Protein AF-0000000076749912 (afdb_homodimer)

Nearest PDB structures (foldseek):
  5zmn-assembly1_A  TM=7.183E-01  e=3.491E-06  Streptomyces coelicolor A3(2)
  5zmm-assembly1_B  TM=7.047E-01  e=5.273E-05  Streptomyces coelicolor A3(2)
  5zmm-assembly1_F  TM=5.306E-01  e=7.201E-06  Streptomyces coelicolor A3(2)
  5zmm-assembly1_C  TM=4.782E-01  e=2.112E-04  Streptomyces coelicolor A3(2)
  5zmn-assembly1_A  TM=6.949E-01  e=3.747E-06  Streptomyces coelicolor A3(2)

Sequence (596 aa):
MTRREVHEVVGGGSRQNGMTRAGGSDNLLLFSSSTGSRYGYNFDGWKADGVYHYTGEGQQGDQVFKRGNLQLRDHAELGLRPRLFEEAGRSRVRYVGEFRIDEGHPWYAEEAPDRHGDLRKVIVFRLLPLDAD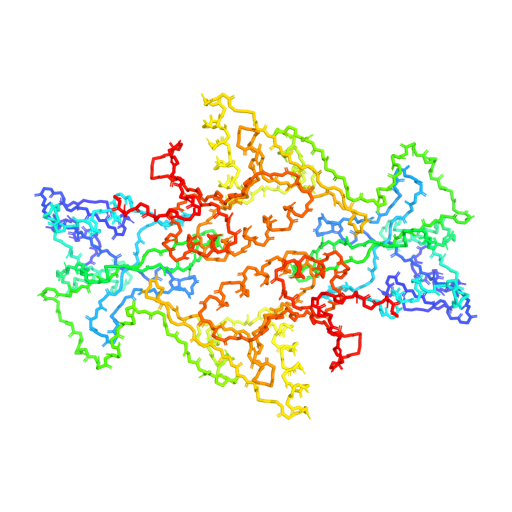APEPEPVEPEASKPTVKDVPMEEHRAETFQTEPNREPTLAERREADLVSRYVAFLEAAGWKVTRKQITLPDLGHALYTDLFDHGRSELVEAKSSASRNHVRLALGQILDYARHVDHKSRAVLLPSDPGTDLVELLHGSEIACIYESTTPGVFVRVDPGESTPANSMTRREVHEVVGGGSRQNGMTRAGGSDNLLLFSSSTGSRYGYNFDGWKADGVYHYTGEGQQGDQVFKRGNLQLRDHAELGLRPRLFEEAGRSRVRYVGEFRIDEGHPWYAEEAPDRHGDLRKVIVFRLLPLDADAPEPEPVEPEASKPTVKDVPMEEHRAETFQTEPNREPTLAERREADLVSRYVAFLEAAGWKVTRKQITLPDLGHALYTDLFDHGRSELVEAKSSASRNHVRLALGQILDYARHVDHKSRAVLLPSDPGTDLVELLHGSEIACIYESTTPGVFVRVDPGESTPANS

Radius of gyration: 27.8 Å; Cα contacts (8 Å, |Δi|>4): 1235; chains: 2; bounding box: 56×85×65 Å

InterPro domains:
  IPR058712 ScoMcrA-like, SRA domain [PF26348] (3-139)

Secondary structure (DSSP, 8-state):
--HHHHHHHHT---SS-SEEEPTTSSEEEEE--GGGGGGT----EE-TTSPEEEE-S-SSS---SSHHHHHHHTHHHHT-EEEEEEE-STT-EEEEEEEEE-TTS-EEEEEEE-TTS-EEEEEEEEEEESSS-PPPPP------SS-EEEEE-HHHHHHHHHHHSTTPPPPHHHHHHHHHHHHHHHHHHHTT--EEEEEEE-TTBSS-EE-SEEETTTTEEEEE-S--SHHHHHHHHHHHHHHHTTS--SEEEEEESS---HHHHHHHHTTT-EEEEE-SSTT-EEEE-TTSPPP---/--HHHHHHHHT---SS-SEEEPTTSSEEEEEE-GGGGGGT----EE-TTSPEEEE-S-SSS---SSHHHHHHHTHHHHT-EEEEEEEEETTEEEEEEEEEE-TTS-EEEEEEE-TTS-EEEEEEEEEEESSS-PPPPP------SS-EEEEE-HHHHHHHHHHHSTTPPPPHHHHHHHHHHHHHHHHHHHTT--EEEEEEE-TTBSS-EE-SEEETTTTEEEEE-S--SHHHHHHHHHHHHHHHTTS--SEEEEEESS---HHHHHHHHTTT-EEEEE-SSTT-EEEE-TTSPPP---

Structure (mmCIF, N/CA/C/O backbone):
data_AF-0000000076749912-model_v1
#
loop_
_entity.id
_entity.type
_entity.pdbx_description
1 polymer 'Restriction endonuclease'
#
loop_
_atom_site.group_PDB
_atom_site.id
_atom_site.type_symbol
_atom_site.label_atom_id
_atom_site.label_alt_id
_atom_site.label_comp_id
_atom_site.label_asym_id
_atom_site.label_entity_id
_atom_site.label_seq_id
_atom_site.pdbx_PDB_ins_code
_atom_site.Cartn_x
_atom_site.Cartn_y
_atom_site.Cartn_z
_atom_site.occupancy
_atom_site.B_iso_or_equiv
_atom_site.auth_seq_id
_atom_site.auth_comp_id
_atom_site.auth_asym_id
_atom_site.auth_atom_id
_atom_site.pdbx_PDB_model_num
ATOM 1 N N . MET A 1 1 ? -12.336 41.656 -6.461 1 82 1 MET A N 1
ATOM 2 C CA . MET A 1 1 ? -11.055 42.281 -6.75 1 82 1 MET A CA 1
ATOM 3 C C . MET A 1 1 ? -10.039 41.281 -7.254 1 82 1 MET A C 1
ATOM 5 O O . MET A 1 1 ? -10.195 40.062 -7.023 1 82 1 MET A O 1
ATOM 9 N N . THR A 1 2 ? -9.117 41.719 -8.016 1 79.94 2 THR A N 1
ATOM 10 C CA . THR A 1 2 ? -8 40.844 -8.344 1 79.94 2 THR A CA 1
ATOM 11 C C . THR A 1 2 ? -7.066 40.688 -7.148 1 79.94 2 THR A C 1
ATOM 13 O O . THR A 1 2 ? -7.086 41.5 -6.23 1 79.94 2 THR A O 1
ATOM 16 N N . ARG A 1 3 ? -6.367 39.594 -7.117 1 77.38 3 ARG A N 1
ATOM 17 C CA . ARG A 1 3 ? -5.391 39.406 -6.047 1 77.38 3 ARG A CA 1
ATOM 18 C C . ARG A 1 3 ? -4.418 40.562 -5.984 1 77.38 3 ARG A C 1
ATOM 20 O O . ARG A 1 3 ? -4.012 41 -4.898 1 77.38 3 ARG A O 1
ATOM 27 N N . ARG A 1 4 ? -4.059 41 -7.133 1 78.25 4 ARG A N 1
ATOM 28 C CA . ARG A 1 4 ? -3.18 42.188 -7.199 1 78.25 4 ARG A CA 1
ATOM 29 C C . ARG A 1 4 ? -3.789 43.375 -6.469 1 78.25 4 ARG A C 1
ATOM 31 O O . ARG A 1 4 ? -3.105 44.031 -5.703 1 78.25 4 ARG A O 1
ATOM 38 N N . GLU A 1 5 ? -5 43.625 -6.699 1 80.5 5 GLU A N 1
ATOM 39 C CA . GLU A 1 5 ? -5.711 44.719 -6.062 1 80.5 5 GLU A CA 1
ATOM 40 C C . GLU A 1 5 ? -5.766 44.531 -4.551 1 80.5 5 GLU A C 1
ATOM 42 O O . GLU A 1 5 ? -5.66 45.531 -3.801 1 80.5 5 GLU A O 1
ATOM 47 N N . VAL A 1 6 ? -5.93 43.281 -4.164 1 80.12 6 VAL A N 1
ATOM 48 C CA . VAL A 1 6 ? -5.973 43 -2.734 1 80.12 6 VAL A CA 1
ATOM 49 C C . VAL A 1 6 ? -4.648 43.406 -2.086 1 80.12 6 VAL A C 1
ATOM 51 O O . VAL A 1 6 ? -4.629 44.094 -1.075 1 80.12 6 VAL A O 1
ATOM 54 N N . HIS A 1 7 ? -3.555 43 -2.676 1 77.81 7 HIS A N 1
ATOM 55 C CA . HIS A 1 7 ? -2.229 43.25 -2.123 1 77.81 7 HIS A CA 1
ATOM 56 C C . HIS A 1 7 ? -1.911 44.75 -2.109 1 77.81 7 HIS A C 1
ATOM 58 O O . HIS A 1 7 ? -1.22 45.219 -1.211 1 77.81 7 HIS A O 1
ATOM 64 N N . GLU A 1 8 ? -2.457 45.375 -3.09 1 76.5 8 GLU A N 1
ATOM 65 C CA . GLU A 1 8 ? -2.275 46.812 -3.139 1 76.5 8 GLU A CA 1
ATOM 66 C C . GLU A 1 8 ? -2.996 47.5 -1.979 1 76.5 8 GLU A C 1
ATOM 68 O O . GLU A 1 8 ? -2.486 48.469 -1.411 1 76.5 8 GLU A O 1
ATOM 73 N N . VAL A 1 9 ? -4.094 46.938 -1.707 1 73.75 9 VAL A N 1
ATOM 74 C CA . VAL A 1 9 ? -4.918 47.531 -0.663 1 73.75 9 VAL A CA 1
ATOM 75 C C . VAL A 1 9 ? -4.324 47.219 0.708 1 73.75 9 VAL A C 1
ATOM 77 O O . VAL A 1 9 ? -4.312 48.062 1.598 1 73.75 9 VAL A O 1
ATOM 80 N N . VAL A 1 10 ? -3.744 46.031 0.851 1 71.81 10 VAL A N 1
ATOM 81 C CA . VAL A 1 10 ? -3.363 45.594 2.195 1 71.81 10 VAL A CA 1
ATOM 82 C C . VAL A 1 10 ? -1.862 45.812 2.395 1 71.81 10 VAL A C 1
ATOM 84 O O . VAL A 1 10 ? -1.349 45.656 3.504 1 71.81 10 VAL A O 1
ATOM 87 N N . GLY A 1 11 ? -1.115 46.281 1.507 1 62.94 11 GLY A N 1
ATOM 88 C CA . GLY A 1 11 ? 0.269 46.688 1.694 1 62.94 11 GLY A CA 1
ATOM 89 C C . GLY A 1 11 ? 1.266 45.625 1.249 1 62.94 11 GLY A C 1
ATOM 90 O O . GLY A 1 11 ? 2.342 45.5 1.834 1 62.94 11 GLY A O 1
ATOM 91 N N . GLY A 1 12 ? 0.897 44.688 0.314 1 62.06 12 GLY A N 1
ATOM 92 C CA . GLY A 1 12 ? 1.923 43.844 -0.273 1 62.06 12 GLY A CA 1
ATOM 93 C C . GLY A 1 12 ? 1.736 42.375 0.047 1 62.06 12 GLY A C 1
ATOM 94 O O . GLY A 1 12 ? 0.634 41.938 0.394 1 62.06 12 GLY A O 1
ATOM 95 N N . GLY A 1 13 ? 2.793 41.531 -0.363 1 61.44 13 GLY A N 1
ATOM 96 C CA . GLY A 1 13 ? 2.799 40.094 -0.137 1 61.44 13 GLY A CA 1
ATOM 97 C C . GLY A 1 13 ? 2.891 39.281 -1.419 1 61.44 13 GLY A C 1
ATOM 98 O O . GLY A 1 13 ? 2.74 39.844 -2.514 1 61.44 13 GLY A O 1
ATOM 99 N N . SER A 1 14 ? 3.324 38.031 -1.182 1 64.75 14 SER A N 1
ATOM 100 C CA . SER A 1 14 ? 3.443 37.125 -2.336 1 64.75 14 SER A CA 1
ATOM 101 C C . SER A 1 14 ? 2.084 36.875 -2.977 1 64.75 14 SER A C 1
ATOM 103 O O . SER A 1 14 ? 1.125 36.531 -2.289 1 64.75 14 SER A O 1
ATOM 105 N N . ARG A 1 15 ? 1.974 37.062 -4.305 1 63.56 15 ARG A N 1
ATOM 106 C CA . ARG A 1 15 ? 0.734 36.938 -5.062 1 63.56 15 ARG A CA 1
ATOM 107 C C . ARG A 1 15 ? 0.45 35.469 -5.398 1 63.56 15 ARG A C 1
ATOM 109 O O . ARG A 1 15 ? -0.675 35.125 -5.758 1 63.56 15 ARG A O 1
ATOM 116 N N . GLN A 1 16 ? 1.303 34.688 -5.059 1 65.94 16 GLN A N 1
ATOM 117 C CA . GLN A 1 16 ? 1.162 33.344 -5.57 1 65.94 16 GLN A CA 1
ATOM 118 C C . GLN A 1 16 ? 0.904 32.344 -4.441 1 65.94 16 GLN A C 1
ATOM 120 O O . GLN A 1 16 ? 0.401 31.234 -4.676 1 65.94 16 GLN A O 1
ATOM 125 N N . ASN A 1 17 ? 1.139 32.844 -3.279 1 78.06 17 ASN A N 1
ATOM 126 C CA . ASN A 1 17 ? 1 31.938 -2.156 1 78.06 17 ASN A CA 1
ATOM 127 C C . ASN A 1 17 ? -0.434 31.906 -1.634 1 78.06 17 ASN A C 1
ATOM 129 O O . ASN A 1 17 ? -1.149 32.906 -1.705 1 78.06 17 ASN A O 1
ATOM 133 N N . GLY A 1 18 ? -0.886 30.828 -1.153 1 83.62 18 GLY A N 1
ATOM 134 C CA . GLY A 1 18 ? -2.201 30.703 -0.547 1 83.62 18 GLY A CA 1
ATOM 135 C C . GLY A 1 18 ? -2.322 31.453 0.77 1 83.62 18 GLY A C 1
ATOM 136 O O . GLY A 1 18 ? -3.428 31.781 1.205 1 83.62 18 GLY A O 1
ATOM 137 N N . MET A 1 19 ? -1.156 31.656 1.409 1 90.25 19 MET A N 1
ATOM 138 C CA . MET A 1 19 ? -1.085 32.406 2.658 1 90.25 19 MET A CA 1
ATOM 139 C C . MET A 1 19 ? 0.023 33.469 2.598 1 90.25 19 MET A C 1
ATOM 141 O O . MET A 1 19 ? 1.155 33.156 2.223 1 90.25 19 MET A O 1
ATOM 145 N N . THR A 1 20 ? -0.28 34.719 2.908 1 88.5 20 THR A N 1
ATOM 146 C CA . THR A 1 20 ? 0.736 35.75 2.871 1 88.5 20 THR A CA 1
ATOM 147 C C . THR A 1 20 ? 0.45 36.812 3.92 1 88.5 20 THR A C 1
ATOM 149 O O . THR A 1 20 ? -0.709 37.156 4.184 1 88.5 20 THR A O 1
ATOM 152 N N . ARG A 1 21 ? 1.529 37.219 4.504 1 87.19 21 ARG A N 1
ATOM 153 C CA . ARG A 1 21 ? 1.408 38.375 5.414 1 87.19 21 ARG A CA 1
ATOM 154 C C . ARG A 1 21 ? 1.386 39.688 4.648 1 87.19 21 ARG A C 1
ATOM 156 O O . ARG A 1 21 ? 2.143 39.875 3.693 1 87.19 21 ARG A O 1
ATOM 163 N N . ALA A 1 22 ? 0.453 40.469 5.008 1 81.44 22 ALA A N 1
ATOM 164 C CA . ALA A 1 22 ? 0.445 41.812 4.438 1 81.44 22 ALA A CA 1
ATOM 165 C C . ALA A 1 22 ? 1.556 42.656 5.039 1 81.44 22 ALA A C 1
ATOM 167 O O . ALA A 1 22 ? 1.74 42.688 6.258 1 81.44 22 ALA A O 1
ATOM 168 N N . GLY A 1 23 ? 2.393 43.25 4.207 1 76.06 23 GLY A N 1
ATOM 169 C CA . GLY A 1 23 ? 3.52 44.031 4.648 1 76.06 23 GLY A CA 1
ATOM 170 C C . GLY A 1 23 ? 3.143 45.062 5.707 1 76.06 23 GLY A C 1
ATOM 171 O O . GLY A 1 23 ? 2.158 45.781 5.551 1 76.06 23 GLY A O 1
ATOM 172 N N . GLY A 1 24 ? 3.906 45.062 6.82 1 78.19 24 GLY A N 1
ATOM 173 C CA . GLY A 1 24 ? 3.783 46.094 7.836 1 78.19 24 GLY A CA 1
ATOM 174 C C . GLY A 1 24 ? 2.518 45.969 8.664 1 78.19 24 GLY A C 1
ATOM 175 O O . GLY A 1 24 ? 2.09 46.938 9.305 1 78.19 24 GLY A O 1
ATOM 176 N N . SER A 1 25 ? 1.794 44.844 8.484 1 84.25 25 SER A N 1
ATOM 177 C CA . SER A 1 25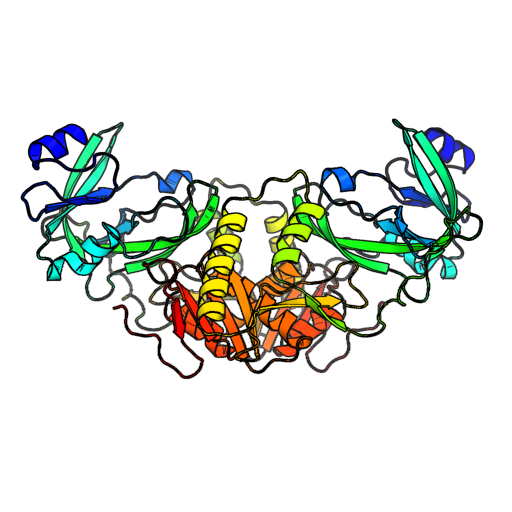 ? 0.55 44.688 9.227 1 84.25 25 SER A CA 1
ATOM 178 C C . SER A 1 25 ? 0.503 43.344 9.93 1 84.25 25 SER A C 1
ATOM 180 O O . SER A 1 25 ? 1.438 42.531 9.812 1 84.25 25 SER A O 1
ATOM 182 N N . ASP A 1 26 ? -0.521 43.188 10.742 1 92.56 26 ASP A N 1
ATOM 183 C CA . ASP A 1 26 ? -0.751 41.938 11.43 1 92.56 26 ASP A CA 1
ATOM 184 C C . ASP A 1 26 ? -1.746 41.062 10.664 1 92.56 26 ASP A C 1
ATOM 186 O O . ASP A 1 26 ? -2.229 40.062 11.188 1 92.56 26 ASP A O 1
ATOM 190 N N . ASN A 1 27 ? -2.01 41.469 9.422 1 92.44 27 ASN A N 1
ATOM 191 C CA . ASN A 1 27 ? -2.982 40.719 8.625 1 92.44 27 ASN A CA 1
ATOM 192 C C . ASN A 1 27 ? -2.34 39.531 7.906 1 92.44 27 ASN A C 1
ATOM 194 O O . ASN A 1 27 ? -1.344 39.719 7.199 1 92.44 27 ASN A O 1
ATOM 198 N N . LEU A 1 28 ? -2.844 38.344 8.188 1 94.81 28 LEU A N 1
ATOM 199 C CA . LEU A 1 28 ? -2.5 37.156 7.441 1 94.81 28 LEU A CA 1
ATOM 200 C C . LEU A 1 28 ? -3.564 36.844 6.398 1 94.81 28 LEU A C 1
ATOM 202 O O . LEU A 1 28 ? -4.68 36.438 6.742 1 94.81 28 LEU A O 1
ATOM 206 N N . LEU A 1 29 ? -3.234 37.031 5.121 1 93.31 29 LEU A N 1
ATOM 207 C CA . LEU A 1 29 ? -4.195 36.844 4.039 1 93.31 29 LEU A CA 1
ATOM 208 C C . LEU A 1 29 ? -4.246 35.375 3.613 1 93.31 29 LEU A C 1
ATOM 210 O O . LEU A 1 29 ? -3.205 34.781 3.352 1 93.31 29 LEU A O 1
ATOM 214 N N . LEU A 1 30 ? -5.41 34.781 3.689 1 94.62 30 LEU A N 1
ATOM 215 C CA . LEU A 1 30 ? -5.672 33.438 3.25 1 94.62 30 LEU A CA 1
ATOM 216 C C . LEU A 1 30 ? -6.477 33.406 1.955 1 94.62 30 LEU A C 1
ATOM 218 O O . LEU A 1 30 ? -7.535 34.031 1.873 1 94.62 30 LEU A O 1
ATOM 222 N N . PHE A 1 31 ? -5.973 32.75 0.949 1 91.19 31 PHE A N 1
ATOM 223 C CA . PHE A 1 31 ? -6.688 32.656 -0.316 1 91.19 31 PHE A CA 1
ATOM 224 C C . PHE A 1 31 ? -7.148 31.219 -0.567 1 91.19 31 PHE A C 1
ATOM 226 O O . PHE A 1 31 ? -6.324 30.312 -0.726 1 91.19 31 PHE A O 1
ATOM 233 N N . SER A 1 32 ? -8.453 31.031 -0.455 1 89.12 32 SER A N 1
ATOM 234 C CA . SER A 1 32 ? -9.016 29.719 -0.763 1 89.12 32 SER A CA 1
ATOM 235 C C . SER A 1 32 ? -9.148 29.516 -2.27 1 89.12 32 SER A C 1
ATOM 237 O O . SER A 1 32 ? -9.516 30.453 -2.996 1 89.12 32 SER A O 1
ATOM 239 N N . SER A 1 33 ? -8.656 28.438 -2.77 1 75.06 33 SER A N 1
ATOM 240 C CA . SER A 1 33 ? -8.75 28.125 -4.191 1 75.06 33 SER A CA 1
ATOM 241 C C . SER A 1 33 ? -9.367 26.75 -4.418 1 75.06 33 SER A C 1
ATOM 243 O O . SER A 1 33 ? -9.312 25.891 -3.537 1 75.06 33 SER A O 1
ATOM 245 N N . SER A 1 34 ? -10 26.625 -5.551 1 70.38 34 SER A N 1
ATOM 246 C CA . SER A 1 34 ? -10.609 25.359 -5.953 1 70.38 34 SER A CA 1
ATOM 247 C C . SER A 1 34 ? -9.586 24.453 -6.617 1 70.38 34 SER A C 1
ATOM 249 O O . SER A 1 34 ? -9.953 23.453 -7.258 1 70.38 34 SER A O 1
ATOM 251 N N . THR A 1 35 ? -8.391 24.75 -6.43 1 64.38 35 THR A N 1
ATOM 252 C CA . THR A 1 35 ? -7.355 24 -7.133 1 64.38 35 THR A CA 1
ATOM 253 C C . THR A 1 35 ? -7.426 22.516 -6.785 1 64.38 35 THR A C 1
ATOM 255 O O . THR A 1 35 ? -7.176 21.672 -7.637 1 64.38 35 THR A O 1
ATOM 258 N N . GLY A 1 36 ? -7.773 22.219 -5.574 1 66.25 36 GLY A N 1
ATOM 259 C CA . GLY A 1 36 ? -7.898 20.828 -5.176 1 66.25 36 GLY A CA 1
ATOM 260 C C . GLY A 1 36 ? -8.977 20.078 -5.945 1 66.25 36 GLY A C 1
ATOM 261 O O . GLY A 1 36 ? -8.891 18.859 -6.117 1 66.25 36 GLY A O 1
ATOM 262 N N . SER A 1 37 ? -9.859 20.859 -6.305 1 68 37 SER A N 1
ATOM 263 C CA . SER A 1 37 ? -10.969 20.266 -7.039 1 68 37 SER A CA 1
ATOM 264 C C . SER A 1 37 ? -10.484 19.625 -8.344 1 68 37 SER A C 1
ATOM 266 O O . SER A 1 37 ? -11.055 18.641 -8.812 1 68 37 SER A O 1
ATOM 268 N N . ARG A 1 38 ? -9.359 20.234 -8.75 1 59.28 38 ARG A N 1
ATOM 269 C CA . ARG A 1 38 ? -8.797 19.688 -9.984 1 59.28 38 ARG A CA 1
ATOM 270 C C . ARG A 1 38 ? -8.344 18.25 -9.797 1 59.28 38 ARG A C 1
ATOM 272 O O . ARG A 1 38 ? -8.297 17.484 -10.758 1 59.28 38 ARG A O 1
ATOM 279 N N . TYR A 1 39 ? -8.156 18.031 -8.641 1 60.81 39 TYR A N 1
ATOM 280 C CA . TYR A 1 39 ? -7.617 16.688 -8.375 1 60.81 39 TYR A CA 1
ATOM 281 C C . TYR A 1 39 ? -8.641 15.828 -7.652 1 60.81 39 TYR A C 1
ATOM 283 O O . TYR A 1 39 ? -8.297 14.797 -7.074 1 60.81 39 TYR A O 1
ATOM 291 N N . GLY A 1 40 ? -9.836 16.406 -7.637 1 61.62 40 GLY A N 1
ATOM 292 C CA . GLY A 1 40 ? -10.953 15.609 -7.133 1 61.62 40 GLY A CA 1
ATOM 293 C C . GLY A 1 40 ? -11.133 15.727 -5.629 1 61.62 40 GLY A C 1
ATOM 294 O O . GLY A 1 40 ? -11.812 14.906 -5.016 1 61.62 40 GLY A O 1
ATOM 295 N N . TYR A 1 41 ? -10.297 16.609 -5.152 1 68.88 41 TYR A N 1
ATOM 296 C CA . TYR A 1 41 ? -10.5 16.828 -3.725 1 68.88 41 TYR A CA 1
ATOM 297 C C . TYR A 1 41 ? -10.594 18.312 -3.414 1 68.88 41 TYR A C 1
ATOM 299 O O . TYR A 1 41 ? -9.984 19.141 -4.098 1 68.88 41 TYR A O 1
ATOM 307 N N . ASN A 1 42 ? -11.594 18.719 -2.666 1 77.81 42 ASN A N 1
ATOM 308 C CA . ASN A 1 42 ? -11.688 20.078 -2.156 1 77.81 42 ASN A CA 1
ATOM 309 C C . ASN A 1 42 ? -12.258 20.109 -0.743 1 77.81 42 ASN A C 1
ATOM 311 O O . ASN A 1 42 ? -13.445 19.828 -0.541 1 77.81 42 ASN A O 1
ATOM 315 N N . PHE A 1 43 ? -11.32 20.516 0.137 1 88.06 43 PHE A N 1
ATOM 316 C CA . PHE A 1 43 ? -11.742 20.547 1.531 1 88.06 43 PHE A CA 1
ATOM 317 C C . PHE A 1 43 ? -12.172 21.953 1.947 1 88.06 43 PHE A C 1
ATOM 319 O O . PHE A 1 43 ? -12.781 22.125 3.004 1 88.06 43 PHE A O 1
ATOM 326 N N . ASP A 1 44 ? -11.953 22.891 1.051 1 91.38 44 ASP A N 1
ATOM 327 C CA . ASP A 1 44 ? -12.227 24.281 1.391 1 91.38 44 ASP A CA 1
ATOM 328 C C . ASP A 1 44 ? -13.727 24.578 1.357 1 91.38 44 ASP A C 1
ATOM 330 O O . ASP A 1 44 ? -14.43 24.109 0.462 1 91.38 44 ASP A O 1
ATOM 334 N N . GLY A 1 45 ? -14.148 25.328 2.379 1 91.44 45 GLY A N 1
ATOM 335 C CA . GLY A 1 45 ? -15.523 25.797 2.338 1 91.44 45 GLY A CA 1
ATOM 336 C C . GLY A 1 45 ? -16.234 25.672 3.67 1 91.44 45 GLY A C 1
ATOM 337 O O . GLY A 1 45 ? -15.719 25.062 4.605 1 91.44 45 GLY A O 1
ATOM 338 N N . TRP A 1 46 ? -17.391 26.297 3.676 1 92.06 46 TRP A N 1
ATOM 339 C CA . TRP A 1 46 ? -18.234 26.25 4.863 1 92.06 46 TRP A CA 1
ATOM 340 C C . TRP A 1 46 ? -18.797 24.844 5.082 1 92.06 46 TRP A C 1
ATOM 342 O O . TRP A 1 46 ? -19.203 24.172 4.129 1 92.06 46 TRP A O 1
ATOM 352 N N . LYS A 1 47 ? -18.719 24.453 6.312 1 90.25 47 LYS A N 1
ATOM 353 C CA . LYS A 1 47 ? -19.328 23.172 6.672 1 90.25 47 LYS A CA 1
ATOM 354 C C . LYS A 1 47 ? -20.609 23.375 7.469 1 90.25 47 LYS A C 1
ATOM 356 O O . LYS A 1 47 ? -20.969 24.516 7.805 1 90.25 47 LYS A O 1
ATOM 361 N N . ALA A 1 48 ? -21.281 22.312 7.723 1 84.75 48 ALA A N 1
ATOM 362 C CA . ALA A 1 48 ? -22.609 22.359 8.32 1 84.75 48 ALA A CA 1
ATOM 363 C C . ALA A 1 48 ? -22.562 22.969 9.719 1 84.75 48 ALA A C 1
ATOM 365 O O . ALA A 1 48 ? -23.562 23.531 10.18 1 84.75 48 ALA A O 1
ATOM 366 N N . ASP A 1 49 ? -21.453 22.969 10.312 1 85.31 49 ASP A N 1
ATOM 367 C CA . ASP A 1 49 ? -21.344 23.469 11.68 1 85.31 49 ASP A CA 1
ATOM 368 C C . ASP A 1 49 ? -21 24.953 11.695 1 85.31 49 ASP A C 1
ATOM 370 O O . ASP A 1 49 ? -20.734 25.531 12.758 1 85.31 49 ASP A O 1
ATOM 374 N N . GLY A 1 50 ? -20.906 25.531 10.523 1 89.5 50 GLY A N 1
ATOM 375 C CA . GLY A 1 50 ? -20.625 26.953 10.438 1 89.5 50 GLY A CA 1
ATOM 376 C C . GLY A 1 50 ? -19.141 27.281 10.477 1 89.5 50 GLY A C 1
ATOM 377 O O . GLY A 1 50 ? -18.766 28.453 10.57 1 89.5 50 GLY A O 1
ATOM 378 N N . VAL A 1 51 ? -18.375 26.219 10.422 1 93.75 51 VAL A N 1
ATOM 379 C CA . VAL A 1 51 ? -16.922 26.391 10.43 1 93.75 51 VAL A CA 1
ATOM 380 C C . VAL A 1 51 ? -16.391 26.344 9 1 93.75 51 VAL A C 1
ATOM 382 O O . VAL A 1 51 ? -16.859 25.547 8.18 1 93.75 51 VAL A O 1
ATOM 385 N N . TYR A 1 52 ? -15.508 27.219 8.68 1 95.44 52 TYR A N 1
ATOM 386 C CA . TYR A 1 52 ? -14.867 27.188 7.367 1 95.44 52 TYR A CA 1
ATOM 387 C C . TYR A 1 52 ? -13.617 26.328 7.387 1 95.44 52 TYR A C 1
ATOM 389 O O . TYR A 1 52 ? -12.734 26.5 8.234 1 95.44 52 TYR A O 1
ATOM 397 N N . HIS A 1 53 ? -13.609 25.375 6.512 1 95.25 53 HIS A N 1
ATOM 398 C CA . HIS A 1 53 ? -12.422 24.547 6.359 1 95.25 53 HIS A CA 1
ATOM 399 C C . HIS A 1 53 ? -11.492 25.094 5.289 1 95.25 53 HIS A C 1
ATOM 401 O O . HIS A 1 53 ? -11.945 25.516 4.223 1 95.25 53 HIS A O 1
ATOM 407 N N . TYR A 1 54 ? -10.195 25.156 5.652 1 95.25 54 TYR A N 1
ATOM 408 C CA . TYR A 1 54 ? -9.195 25.766 4.789 1 95.25 54 TYR A CA 1
ATOM 409 C C . TYR A 1 54 ? -7.969 24.875 4.641 1 95.25 54 TYR A C 1
ATOM 411 O O . TYR A 1 54 ? -7.316 24.531 5.633 1 95.25 54 TYR A O 1
ATOM 419 N N . THR A 1 55 ? -7.648 24.5 3.379 1 93.44 55 THR A N 1
ATOM 420 C CA . THR A 1 55 ? -6.531 23.594 3.129 1 93.44 55 THR A CA 1
ATOM 421 C C . THR A 1 55 ? -5.203 24.344 3.232 1 93.44 55 THR A C 1
ATOM 423 O O . THR A 1 55 ? -5.043 25.422 2.662 1 93.44 55 THR A O 1
ATOM 426 N N . GLY A 1 56 ? -4.293 23.75 3.977 1 94.12 56 GLY A N 1
ATOM 427 C CA . GLY A 1 56 ? -2.975 24.328 4.156 1 94.12 56 GLY A CA 1
ATOM 428 C C . GLY A 1 56 ? -2.182 24.422 2.867 1 94.12 56 GLY A C 1
ATOM 429 O O . GLY A 1 56 ? -2.635 23.953 1.819 1 94.12 56 GLY A O 1
ATOM 430 N N . GLU A 1 57 ? -1 25.016 3.023 1 91.38 57 GLU A N 1
ATOM 431 C CA . GLU A 1 57 ? -0.152 25.25 1.859 1 91.38 57 GLU A CA 1
ATOM 432 C C . GLU A 1 57 ? 0.854 24.125 1.662 1 91.38 57 GLU A C 1
ATOM 434 O O . GLU A 1 57 ? 1.251 23.469 2.625 1 91.38 57 GLU A O 1
ATOM 439 N N . GLY A 1 58 ? 1.312 23.922 0.386 1 89.88 58 GLY A N 1
ATOM 440 C CA . GLY A 1 58 ? 2.289 22.922 -0.039 1 89.88 58 GLY A CA 1
ATOM 441 C C . GLY A 1 58 ? 1.819 22.094 -1.214 1 89.88 58 GLY A C 1
ATOM 442 O O . GLY A 1 58 ? 0.887 21.297 -1.083 1 89.88 58 GLY A O 1
ATOM 443 N N . GLN A 1 59 ? 2.49 22.297 -2.295 1 87 59 GLN A N 1
ATOM 444 C CA . GLN A 1 59 ? 2.006 21.703 -3.533 1 87 59 GLN A CA 1
ATOM 445 C C . GLN A 1 59 ? 2.656 20.344 -3.779 1 87 59 GLN A C 1
ATOM 447 O O . GLN A 1 59 ? 2.195 19.578 -4.625 1 87 59 GLN A O 1
ATOM 452 N N . GLN A 1 60 ? 3.73 20.141 -3.088 1 90.25 60 GLN A N 1
ATOM 453 C CA . GLN A 1 60 ? 4.453 18.891 -3.281 1 90.25 60 GLN A CA 1
ATOM 454 C C . GLN A 1 60 ? 4.77 18.234 -1.944 1 90.25 60 GLN A C 1
ATOM 456 O O . GLN A 1 60 ? 5.203 18.891 -1.002 1 90.25 60 GLN A O 1
ATOM 461 N N . GLY A 1 61 ? 4.574 16.906 -1.884 1 92.81 61 GLY A N 1
ATOM 462 C CA . GLY A 1 61 ? 4.871 16.203 -0.648 1 92.81 61 GLY A CA 1
ATOM 463 C C . GLY A 1 61 ? 3.891 16.516 0.468 1 92.81 61 GLY A C 1
ATOM 464 O O . GLY A 1 61 ? 2.863 17.156 0.237 1 92.81 61 GLY A O 1
ATOM 465 N N . ASP A 1 62 ? 4.23 16.031 1.647 1 96.38 62 ASP A N 1
ATOM 466 C CA . ASP A 1 62 ? 3.371 16.25 2.807 1 96.38 62 ASP A CA 1
ATOM 467 C C . ASP A 1 62 ? 3.32 17.734 3.18 1 96.38 62 ASP A C 1
ATOM 469 O O . ASP A 1 62 ? 4.344 18.422 3.164 1 96.38 62 ASP A O 1
ATOM 473 N N . GLN A 1 63 ? 2.086 18.188 3.453 1 94.75 63 GLN A N 1
ATOM 474 C CA . GLN A 1 63 ? 1.998 19.5 4.094 1 94.75 63 GLN A CA 1
ATOM 475 C C . GLN A 1 63 ? 2.475 19.438 5.543 1 94.75 63 GLN A C 1
ATOM 477 O O . GLN A 1 63 ? 2.158 18.484 6.266 1 94.75 63 GLN A O 1
ATOM 482 N N . VAL A 1 64 ? 3.324 20.391 5.895 1 95.56 64 VAL A N 1
ATOM 483 C CA . VAL A 1 64 ? 3.869 20.453 7.246 1 95.56 64 VAL A CA 1
ATOM 484 C C . VAL A 1 64 ? 3.658 21.859 7.816 1 95.56 64 VAL A C 1
ATOM 486 O O . VAL A 1 64 ? 3.281 22.781 7.09 1 95.56 64 VAL A O 1
ATOM 489 N N . PHE A 1 65 ? 3.832 21.969 9.133 1 95.44 65 PHE A N 1
ATOM 490 C CA . PHE A 1 65 ? 3.689 23.266 9.789 1 95.44 65 PHE A CA 1
ATOM 491 C C . PHE A 1 65 ? 4.965 24.078 9.648 1 95.44 65 PHE A C 1
ATOM 493 O O . PHE A 1 65 ? 5.734 24.219 10.602 1 95.44 65 PHE A O 1
ATOM 500 N N . LYS A 1 66 ? 5.102 24.641 8.492 1 93.62 66 LYS A N 1
ATOM 501 C CA . LYS A 1 66 ? 6.156 25.609 8.203 1 93.62 66 LYS A CA 1
ATOM 502 C C . LYS A 1 66 ? 5.598 26.844 7.488 1 93.62 66 LYS A C 1
ATOM 504 O O . LYS A 1 66 ? 4.5 26.797 6.93 1 93.62 66 LYS A O 1
ATOM 509 N N . ARG A 1 67 ? 6.227 27.984 7.66 1 92.75 67 ARG A N 1
ATOM 510 C CA . ARG A 1 67 ? 5.867 29.234 6.984 1 92.75 67 ARG A CA 1
ATOM 511 C C . ARG A 1 67 ? 4.398 29.562 7.199 1 92.75 67 ARG A C 1
ATOM 513 O O . ARG A 1 67 ? 3.936 29.656 8.336 1 92.75 67 ARG A O 1
ATOM 520 N N . GLY A 1 68 ? 3.633 29.625 6.121 1 94 68 GLY A N 1
ATOM 521 C CA . GLY A 1 68 ? 2.234 30.016 6.227 1 94 68 GLY A CA 1
ATOM 522 C C . GLY A 1 68 ? 1.426 29.109 7.125 1 94 68 GLY A C 1
ATOM 523 O O . GLY A 1 68 ? 0.621 29.578 7.93 1 94 68 GLY A O 1
ATOM 524 N N . ASN A 1 69 ? 1.638 27.797 6.992 1 96 69 ASN A N 1
ATOM 525 C CA . ASN A 1 69 ? 0.922 26.844 7.832 1 96 69 ASN A CA 1
ATOM 526 C C . ASN A 1 69 ? 1.212 27.062 9.312 1 96 69 ASN A C 1
ATOM 528 O O . ASN A 1 69 ? 0.306 27 10.148 1 96 69 ASN A O 1
ATOM 532 N N . LEU A 1 70 ? 2.473 27.328 9.57 1 95.94 70 LEU A N 1
ATOM 533 C CA . LEU A 1 70 ? 2.865 27.57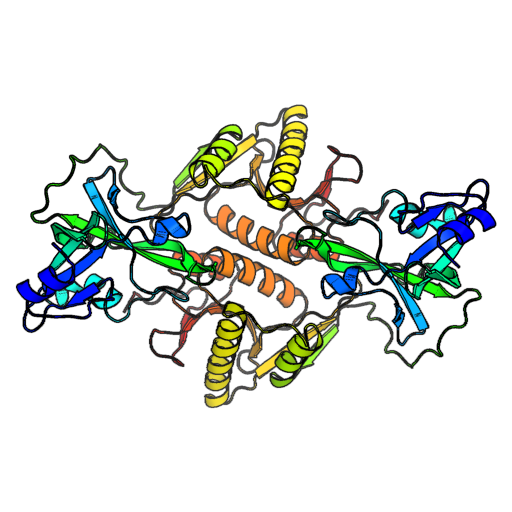8 10.953 1 95.94 70 LEU A CA 1
ATOM 534 C C . LEU A 1 70 ? 2.271 28.875 11.461 1 95.94 70 LEU A C 1
ATOM 536 O O . LEU A 1 70 ? 1.776 28.938 12.586 1 95.94 70 LEU A O 1
ATOM 540 N N . GLN A 1 71 ? 2.318 29.922 10.672 1 95.81 71 GLN A N 1
ATOM 541 C CA . GLN A 1 71 ? 1.786 31.219 11.047 1 95.81 71 GLN A CA 1
ATOM 542 C C . GLN A 1 71 ? 0.287 31.141 11.328 1 95.81 71 GLN A C 1
ATOM 544 O O . GLN A 1 71 ? -0.203 31.75 12.281 1 95.81 71 GLN A O 1
ATOM 549 N N . LEU A 1 72 ? -0.392 30.406 10.484 1 97.12 72 LEU A N 1
ATOM 550 C CA . LEU A 1 72 ? -1.829 30.266 10.688 1 97.12 72 LEU A CA 1
ATOM 551 C C . LEU A 1 72 ? -2.123 29.469 11.961 1 97.12 72 LEU A C 1
ATOM 553 O O . LEU A 1 72 ? -2.955 29.891 12.773 1 97.12 72 LEU A O 1
ATOM 557 N N . ARG A 1 73 ? -1.441 28.391 12.102 1 96.56 73 ARG A N 1
ATOM 558 C CA . ARG A 1 73 ? -1.622 27.578 13.297 1 96.56 73 ARG A CA 1
ATOM 559 C C . ARG A 1 73 ? -1.406 28.391 14.562 1 96.56 73 ARG A C 1
ATOM 561 O O . ARG A 1 73 ? -2.182 28.297 15.516 1 96.56 73 ARG A O 1
ATOM 568 N N . ASP A 1 74 ? -0.395 29.25 14.578 1 96.75 74 ASP A N 1
ATOM 569 C CA . ASP A 1 74 ? 0.01 29.969 15.773 1 96.75 74 ASP A CA 1
ATOM 570 C C . ASP A 1 74 ? -0.409 31.438 15.695 1 96.75 74 ASP A C 1
ATOM 572 O O . ASP A 1 74 ? 0.187 32.281 16.359 1 96.75 74 ASP A O 1
ATOM 576 N N . HIS A 1 75 ? -1.373 31.734 14.922 1 97.25 75 HIS A N 1
ATOM 577 C CA . HIS A 1 75 ? -1.697 33.125 14.617 1 97.25 75 HIS A CA 1
ATOM 578 C C . HIS A 1 75 ? -2.041 33.906 15.883 1 97.25 75 HIS A C 1
ATOM 580 O O . HIS A 1 75 ? -1.672 35.062 16.016 1 97.25 75 HIS A O 1
ATOM 586 N N . ALA A 1 76 ? -2.738 33.312 16.797 1 96.25 76 ALA A N 1
ATOM 587 C CA . ALA A 1 76 ? -3.143 34 18.031 1 96.25 76 ALA A CA 1
ATOM 588 C C . ALA A 1 76 ? -1.928 34.406 18.859 1 96.25 76 ALA A C 1
ATOM 590 O O . ALA A 1 76 ? -1.839 35.562 19.312 1 96.25 76 ALA A O 1
ATOM 591 N N . GLU A 1 77 ? -1.055 33.469 19.047 1 96.25 77 GLU A N 1
ATOM 592 C CA . GLU A 1 77 ? 0.16 33.75 19.812 1 96.25 77 GLU A CA 1
ATOM 593 C C . GLU A 1 77 ? 1.035 34.781 19.109 1 96.25 77 GLU A C 1
ATOM 595 O O . GLU A 1 77 ? 1.716 35.594 19.766 1 96.25 77 GLU A O 1
ATOM 600 N N . LEU A 1 78 ? 0.994 34.812 17.766 1 95.75 78 LEU A N 1
ATOM 601 C CA . LEU A 1 78 ? 1.833 35.719 16.969 1 95.75 78 LEU A CA 1
ATOM 602 C C . LEU A 1 78 ? 1.156 37.062 16.766 1 95.75 78 LEU A C 1
ATOM 604 O O . LEU A 1 78 ? 1.746 37.969 16.172 1 95.75 78 LEU A O 1
ATOM 608 N N . GLY A 1 79 ? -0.062 37.094 17.234 1 95.69 79 GLY A N 1
ATOM 609 C CA . GLY A 1 79 ? -0.802 38.344 17.078 1 95.69 79 GLY A CA 1
ATOM 610 C C . GLY A 1 79 ? -1.25 38.594 15.648 1 95.69 79 GLY A C 1
ATOM 611 O O . GLY A 1 79 ? -1.396 39.719 15.234 1 95.69 79 GLY A O 1
ATOM 612 N N . LEU A 1 80 ? -1.356 37.562 14.859 1 96.19 80 LEU A N 1
ATOM 613 C CA . LEU A 1 80 ? -1.761 37.688 13.461 1 96.19 80 LEU A CA 1
ATOM 614 C C . LEU A 1 80 ? -3.273 37.594 13.32 1 96.19 80 LEU A C 1
ATOM 616 O O . LEU A 1 80 ? -3.922 36.875 14.109 1 96.19 80 LEU A O 1
ATOM 620 N N . ARG A 1 81 ? -3.822 38.281 12.32 1 96.25 81 ARG A N 1
ATOM 621 C CA . ARG A 1 81 ? -5.254 38.312 12.039 1 96.25 81 ARG A CA 1
ATOM 622 C C . ARG A 1 81 ? -5.559 37.656 10.695 1 96.25 81 ARG A C 1
ATOM 624 O O . ARG A 1 81 ? -5.398 38.281 9.648 1 96.25 81 ARG A O 1
ATOM 631 N N . PRO A 1 82 ? -6.023 36.375 10.734 1 96.94 82 PRO A N 1
ATOM 632 C CA . PRO A 1 82 ? -6.34 35.719 9.477 1 96.94 82 PRO A CA 1
ATOM 633 C C . PRO A 1 82 ? -7.527 36.344 8.75 1 96.94 82 PRO A C 1
ATOM 635 O O . PRO A 1 82 ? -8.594 36.5 9.344 1 96.94 82 PRO A O 1
ATOM 638 N N . ARG A 1 83 ? -7.301 36.719 7.52 1 95.31 83 ARG A N 1
ATOM 639 C CA . ARG A 1 83 ? -8.328 37.281 6.645 1 95.31 83 ARG A CA 1
ATOM 640 C C . ARG A 1 83 ? -8.508 36.406 5.398 1 95.31 83 ARG A C 1
ATOM 642 O O . ARG A 1 83 ? -7.59 36.281 4.582 1 95.31 83 ARG A O 1
ATOM 649 N N . LEU A 1 84 ? -9.742 35.875 5.234 1 95.25 84 LEU A N 1
ATOM 650 C CA . LEU A 1 84 ? -10 34.844 4.215 1 95.25 84 LEU A CA 1
ATOM 651 C C . LEU A 1 84 ? -10.609 35.5 2.965 1 95.25 84 LEU A C 1
ATOM 653 O O . LEU A 1 84 ? -11.508 36.312 3.061 1 95.25 84 LEU A O 1
ATOM 657 N N . PHE A 1 85 ? -10.008 35.125 1.828 1 92.19 85 PHE A N 1
ATOM 658 C CA . PHE A 1 85 ? -10.516 35.5 0.509 1 92.19 85 PHE A CA 1
ATOM 659 C C . PHE A 1 85 ? -10.883 34.25 -0.286 1 92.19 85 PHE A C 1
ATOM 661 O O . PHE A 1 85 ? -10.172 33.25 -0.241 1 92.19 85 PHE A O 1
ATOM 668 N N . GLU A 1 86 ? -12.016 34.219 -0.926 1 90.38 86 GLU A N 1
ATOM 669 C CA . GLU A 1 86 ? -12.445 33.125 -1.769 1 90.38 86 GLU A CA 1
ATOM 670 C C . GLU A 1 86 ? -12.422 33.5 -3.244 1 90.38 86 GLU A C 1
ATOM 672 O O . GLU A 1 86 ? -12.531 34.688 -3.586 1 90.38 86 GLU A O 1
ATOM 677 N N . GLU A 1 87 ? -12.297 32.469 -4.027 1 84.25 87 GLU A N 1
ATOM 678 C CA . GLU A 1 87 ? -12.352 32.688 -5.473 1 84.25 87 GLU A CA 1
ATOM 679 C C . GLU A 1 87 ? -13.742 33.156 -5.91 1 84.25 87 GLU A C 1
ATOM 681 O O . GLU A 1 87 ? -14.75 32.562 -5.504 1 84.25 87 GLU A O 1
ATOM 686 N N . ALA A 1 88 ? -13.898 34.25 -6.609 1 82.75 88 ALA A N 1
ATOM 687 C CA . ALA A 1 88 ? -15.164 34.844 -7.074 1 82.75 88 ALA A CA 1
ATOM 688 C C . ALA A 1 88 ? -15.188 34.938 -8.594 1 82.75 88 ALA A C 1
ATOM 690 O O . ALA A 1 88 ? -15.859 35.812 -9.148 1 82.75 88 ALA A O 1
ATOM 691 N N . GLY A 1 89 ? -14.562 34.156 -9.281 1 76.38 89 GLY A N 1
ATOM 692 C CA . GLY A 1 89 ? -14.461 34.188 -10.734 1 76.38 89 GLY A CA 1
ATOM 693 C C . GLY A 1 89 ? -13.031 34.125 -11.242 1 76.38 89 GLY A C 1
ATOM 694 O O . GLY A 1 89 ? -12.109 33.875 -10.469 1 76.38 89 GLY A O 1
ATOM 695 N N . ARG A 1 90 ? -12.945 34.281 -12.547 1 74.06 90 ARG A N 1
ATOM 696 C CA . ARG A 1 90 ? -11.625 34.219 -13.156 1 74.06 90 ARG A CA 1
ATOM 697 C C . ARG A 1 90 ? -10.711 35.312 -12.633 1 74.06 90 ARG A C 1
ATOM 699 O O . ARG A 1 90 ? -10.984 36.5 -12.852 1 74.06 90 ARG A O 1
ATOM 706 N N . SER A 1 91 ? -9.766 34.969 -11.867 1 75.12 91 SER A N 1
ATOM 707 C CA . SER A 1 91 ? -8.695 35.812 -11.344 1 75.12 91 SER A CA 1
ATOM 708 C C . SER A 1 91 ? -9.234 36.844 -10.352 1 75.12 91 SER A C 1
ATOM 710 O O . SER A 1 91 ? -8.695 37.938 -10.234 1 75.12 91 SER A O 1
ATOM 712 N N . ARG A 1 92 ? -10.375 36.562 -9.828 1 86.81 92 ARG A N 1
ATOM 713 C CA . ARG A 1 92 ? -10.945 37.5 -8.852 1 86.81 92 ARG A CA 1
ATOM 714 C C . ARG A 1 92 ? -11.188 36.781 -7.52 1 86.81 92 ARG A C 1
ATOM 716 O O . ARG A 1 92 ? -11.414 35.562 -7.48 1 86.81 92 ARG A O 1
ATOM 723 N N . VAL A 1 93 ? -11.07 37.625 -6.477 1 89.94 93 VAL A N 1
ATOM 724 C CA . VAL A 1 93 ? -11.281 37.062 -5.141 1 89.94 93 VAL A CA 1
ATOM 725 C C . VAL A 1 93 ? -12.281 37.938 -4.383 1 89.94 93 VAL A C 1
ATOM 727 O O . VAL A 1 93 ? -12.469 39.094 -4.711 1 89.94 93 VAL A O 1
ATOM 730 N N . ARG A 1 94 ? -12.969 37.375 -3.535 1 90.94 94 ARG A N 1
ATOM 731 C CA . ARG A 1 94 ? -13.922 38.031 -2.658 1 90.94 94 ARG A CA 1
ATOM 732 C C . ARG A 1 94 ? -13.508 37.906 -1.195 1 90.94 94 ARG A C 1
ATOM 734 O O . ARG A 1 94 ? -13.164 36.812 -0.743 1 90.94 94 ARG A O 1
ATOM 741 N N . TYR A 1 95 ? -13.516 39.062 -0.551 1 92.56 95 TYR A N 1
ATOM 742 C CA . TYR A 1 95 ? -13.242 39.062 0.881 1 92.56 95 TYR A CA 1
ATOM 743 C C . TYR A 1 95 ? -14.383 38.406 1.65 1 92.56 95 TYR A C 1
ATOM 745 O O . TYR A 1 95 ? -15.547 38.781 1.486 1 92.56 95 TYR A O 1
ATOM 753 N N . VAL A 1 96 ? -14.07 37.406 2.498 1 93.44 96 VAL A N 1
ATOM 754 C CA . VAL A 1 96 ? -15.078 36.688 3.26 1 93.44 96 VAL A CA 1
ATOM 755 C C . VAL A 1 96 ? -15.172 37.25 4.672 1 93.44 96 VAL A C 1
ATOM 757 O O . VAL A 1 96 ? -16.266 37.438 5.203 1 93.44 96 VAL A O 1
ATOM 760 N N . GLY A 1 97 ? -13.938 37.5 5.285 1 95.12 97 GLY A N 1
ATOM 761 C CA . GLY A 1 97 ? -13.906 38.062 6.629 1 95.12 97 GLY A CA 1
ATOM 762 C C . GLY A 1 97 ? -12.68 37.625 7.414 1 95.12 97 GLY A C 1
ATOM 763 O O . GLY A 1 97 ? -11.758 37.031 6.859 1 95.12 97 GLY A O 1
ATOM 764 N N . GLU A 1 98 ? -12.727 38.156 8.68 1 96.25 98 GLU A N 1
ATOM 765 C CA . GLU A 1 98 ? -11.695 37.75 9.617 1 96.25 98 GLU A CA 1
ATOM 766 C C . GLU A 1 98 ? -12.094 36.438 10.328 1 96.25 98 GLU A C 1
ATOM 768 O O . GLU A 1 98 ? -13.266 36.25 10.672 1 96.25 98 GLU A O 1
ATOM 773 N N . PHE A 1 99 ? -11.062 35.625 10.469 1 97.62 99 PHE A N 1
ATOM 774 C CA . PHE A 1 99 ? -11.297 34.312 11.094 1 97.62 99 PHE A CA 1
ATOM 775 C C . PHE A 1 99 ? -10.273 34.062 12.195 1 97.62 99 PHE A C 1
ATOM 777 O O . PHE A 1 99 ? -9.289 34.781 12.32 1 97.62 99 PHE A O 1
ATOM 784 N N . ARG A 1 100 ? -10.578 33.094 13.016 1 97.44 100 ARG A N 1
ATOM 785 C CA . ARG A 1 100 ? -9.625 32.531 13.961 1 97.44 100 ARG A CA 1
ATOM 786 C C . ARG A 1 100 ? -9.648 31 13.898 1 97.44 100 ARG A C 1
ATOM 788 O O . ARG A 1 100 ? -10.633 30.406 13.469 1 97.44 100 ARG A O 1
ATOM 795 N N . ILE A 1 101 ? -8.57 30.375 14.25 1 97.38 101 ILE A N 1
ATOM 796 C CA . ILE A 1 101 ? -8.5 28.922 14.32 1 97.38 101 ILE A CA 1
ATOM 797 C C . ILE A 1 101 ? -9.445 28.406 15.406 1 97.38 101 ILE A C 1
ATOM 799 O O . ILE A 1 101 ? -9.562 29.016 16.469 1 97.38 101 ILE A O 1
ATOM 803 N N . ASP A 1 102 ? -10.109 27.328 15.117 1 94.75 102 ASP A N 1
ATOM 804 C CA . ASP A 1 102 ? -10.891 26.609 16.125 1 94.75 102 ASP A CA 1
ATOM 805 C C . ASP A 1 102 ? -9.977 25.953 17.156 1 94.75 102 ASP A C 1
ATOM 807 O O . ASP A 1 102 ? -9.492 24.844 16.938 1 94.75 102 ASP A O 1
ATOM 811 N N . GLU A 1 103 ? -9.891 26.516 18.297 1 91.62 103 GLU A N 1
ATOM 812 C CA . GLU A 1 103 ? -8.922 26.062 19.281 1 91.62 103 GLU A CA 1
ATOM 813 C C . GLU A 1 103 ? -9.242 24.641 19.75 1 91.62 103 GLU A C 1
ATOM 815 O O . GLU A 1 103 ? -8.344 23.875 20.094 1 91.62 103 GLU A O 1
ATOM 820 N N . GLY A 1 104 ? -10.406 24.328 19.781 1 87.88 104 GLY A N 1
ATOM 821 C CA . GLY A 1 104 ? -10.789 23 20.203 1 87.88 104 GLY A CA 1
ATOM 822 C C . GLY A 1 104 ? -10.398 21.922 19.203 1 87.88 104 GLY A C 1
ATOM 823 O O . GLY A 1 104 ? -10.062 20.797 19.594 1 87.88 104 GLY A O 1
ATOM 824 N N . HIS A 1 105 ? -10.484 22.234 17.984 1 90.69 105 HIS A N 1
ATOM 825 C CA . HIS A 1 105 ? -10.141 21.359 16.875 1 90.69 105 HIS A CA 1
ATOM 826 C C . HIS A 1 105 ? -9.492 22.125 15.727 1 90.69 105 HIS A C 1
ATOM 828 O O . HIS A 1 105 ? -10.109 22.344 14.688 1 90.69 105 HIS A O 1
ATOM 834 N N . PRO A 1 106 ? -8.32 22.516 15.938 1 94.31 106 PRO A N 1
ATOM 835 C CA . PRO A 1 106 ? -7.684 23.516 15.086 1 94.31 106 PRO A CA 1
ATOM 836 C C . PRO A 1 106 ? -7.508 23.047 13.641 1 94.31 106 PRO A C 1
ATOM 838 O O . PRO A 1 106 ? -7.582 23.859 12.711 1 94.31 106 PRO A O 1
ATOM 841 N N . TRP A 1 107 ? -7.219 21.797 13.492 1 94.31 107 TRP A N 1
ATOM 842 C CA . TRP A 1 107 ? -6.965 21.234 12.172 1 94.31 107 TRP A CA 1
ATOM 843 C C . TRP A 1 107 ? -7.133 19.719 12.188 1 94.31 107 TRP A C 1
ATOM 845 O O . TRP A 1 107 ? -7.266 19.109 13.25 1 94.31 107 TRP A O 1
ATOM 855 N N . TYR A 1 108 ? -7.246 19.172 11.047 1 92.38 108 TYR A N 1
ATOM 856 C CA . TYR A 1 108 ? -7.219 17.719 10.891 1 92.38 108 TYR A CA 1
ATOM 857 C C . TYR A 1 108 ? -6.441 17.328 9.641 1 92.38 108 TYR A C 1
ATOM 859 O O . TYR A 1 108 ? -6.18 18.156 8.773 1 92.38 108 TYR A O 1
ATOM 867 N N . ALA A 1 109 ? -6.043 16.078 9.695 1 91.31 109 ALA A N 1
ATOM 868 C CA . ALA A 1 109 ? -5.285 15.562 8.562 1 91.31 109 ALA A CA 1
ATOM 869 C C . ALA A 1 109 ? -6.215 14.922 7.527 1 91.31 109 ALA A C 1
ATOM 871 O O . ALA A 1 109 ? -7.223 14.312 7.883 1 91.31 109 ALA A O 1
ATOM 872 N N . GLU A 1 110 ? -5.883 15.164 6.27 1 91.44 110 GLU A N 1
ATOM 873 C CA . GLU A 1 110 ? -6.492 14.477 5.133 1 91.44 110 GLU A CA 1
ATOM 874 C C . GLU A 1 110 ? -5.426 13.945 4.18 1 91.44 110 GLU A C 1
ATOM 876 O O . GLU A 1 110 ? -4.234 14.18 4.375 1 91.44 110 GLU A O 1
ATOM 881 N N . GLU A 1 111 ? -5.891 13.086 3.299 1 90.25 111 GLU A N 1
ATOM 882 C CA . GLU A 1 111 ? -5.023 12.602 2.229 1 90.25 111 GLU A CA 1
ATOM 883 C C . GLU A 1 111 ? -5.531 13.055 0.863 1 90.25 111 GLU A C 1
ATOM 885 O O . GLU A 1 111 ? -6.734 13.016 0.595 1 90.25 111 GLU A O 1
ATOM 890 N N . ALA A 1 112 ? -4.594 13.555 0.047 1 89.38 112 ALA A N 1
ATOM 891 C CA . ALA A 1 112 ? -4.922 14 -1.307 1 89.38 112 ALA A CA 1
ATOM 892 C C . ALA A 1 112 ? -3.686 13.984 -2.203 1 89.38 112 ALA A C 1
ATOM 894 O O . ALA A 1 112 ? -2.555 14.031 -1.713 1 89.38 112 ALA A O 1
ATOM 895 N N . PRO A 1 113 ? -3.891 13.852 -3.479 1 89.19 113 PRO A N 1
ATOM 896 C CA . PRO A 1 113 ? -2.734 13.906 -4.375 1 89.19 113 PRO A CA 1
ATOM 897 C C . PRO A 1 113 ? -2.057 15.273 -4.391 1 89.19 113 PRO A C 1
ATOM 899 O O . PRO A 1 113 ? -2.723 16.297 -4.23 1 89.19 113 PRO A O 1
ATOM 902 N N . ASP A 1 114 ? -0.764 15.297 -4.574 1 89.5 114 ASP A N 1
ATOM 903 C CA . ASP A 1 114 ? -0.063 16.547 -4.812 1 89.5 114 ASP A CA 1
ATOM 904 C C . ASP A 1 114 ? -0.067 16.906 -6.297 1 89.5 114 ASP A C 1
ATOM 906 O O . ASP A 1 114 ? -0.807 16.312 -7.082 1 89.5 114 ASP A O 1
ATOM 910 N N . ARG A 1 115 ? 0.659 17.891 -6.699 1 86.12 115 ARG A N 1
ATOM 911 C CA . ARG A 1 115 ? 0.628 18.391 -8.07 1 86.12 115 ARG A CA 1
ATOM 912 C C . ARG A 1 115 ? 1.139 17.344 -9.055 1 86.12 115 ARG A C 1
ATOM 914 O O . ARG A 1 115 ? 0.899 17.453 -10.258 1 86.12 115 ARG A O 1
ATOM 921 N N . HIS A 1 116 ? 1.812 16.297 -8.531 1 87.56 116 HIS A N 1
ATOM 922 C CA . HIS A 1 116 ? 2.354 15.258 -9.391 1 87.56 116 HIS A CA 1
ATOM 923 C C . HIS A 1 116 ? 1.53 13.977 -9.281 1 87.56 116 HIS A C 1
ATOM 925 O O . HIS A 1 116 ? 1.911 12.945 -9.836 1 87.56 116 HIS A O 1
ATOM 931 N N . GLY A 1 117 ? 0.529 14.055 -8.484 1 88 117 GLY A N 1
ATOM 932 C CA . GLY A 1 117 ? -0.366 12.914 -8.383 1 88 117 GLY A CA 1
ATOM 933 C C . GLY A 1 117 ? -0.006 11.977 -7.246 1 88 117 GLY A C 1
ATOM 934 O O . GLY A 1 117 ? -0.678 10.969 -7.031 1 88 117 GLY A O 1
ATOM 935 N N . ASP A 1 118 ? 1.009 12.289 -6.523 1 89 118 ASP A N 1
ATOM 936 C CA . ASP A 1 118 ? 1.415 11.453 -5.398 1 89 118 ASP A CA 1
ATOM 937 C C . ASP A 1 118 ? 0.53 11.703 -4.18 1 89 118 ASP A C 1
ATOM 939 O O . ASP A 1 118 ? 0.317 12.852 -3.787 1 89 118 ASP A O 1
ATOM 943 N N . LEU A 1 119 ? 0.02 10.602 -3.664 1 90.75 119 LEU A N 1
ATOM 944 C CA . LEU A 1 119 ? -0.774 10.719 -2.447 1 90.75 119 LEU A CA 1
ATOM 945 C C . LEU A 1 119 ? 0.066 11.281 -1.303 1 90.75 119 LEU A C 1
ATOM 947 O O . LEU A 1 119 ? 1.216 10.875 -1.116 1 90.75 119 LEU A O 1
ATOM 951 N N . ARG A 1 120 ? -0.552 12.281 -0.577 1 93.38 120 ARG A N 1
ATOM 952 C CA . ARG A 1 120 ? 0.205 12.922 0.493 1 93.38 120 ARG A CA 1
ATOM 953 C C . ARG A 1 120 ? -0.708 13.32 1.649 1 93.38 120 ARG A C 1
ATOM 955 O O . ARG A 1 120 ? -1.934 13.273 1.523 1 93.38 120 ARG A O 1
ATOM 962 N N . LYS A 1 121 ? -0.058 13.633 2.742 1 94.06 121 LYS A N 1
ATOM 963 C CA . LYS A 1 121 ? -0.749 14.195 3.896 1 94.06 121 LYS A CA 1
ATOM 964 C C . LYS A 1 121 ? -1.018 15.688 3.701 1 94.06 121 LYS A C 1
ATOM 966 O O . LYS A 1 121 ? -0.12 16.438 3.32 1 94.06 121 LYS A O 1
ATOM 971 N N . VAL A 1 122 ? -2.289 16.062 3.959 1 93.69 122 VAL A N 1
ATOM 972 C CA . VAL A 1 122 ? -2.705 17.453 3.852 1 93.69 122 VAL A CA 1
ATOM 973 C C . VAL A 1 122 ? -3.252 17.938 5.191 1 93.69 122 VAL A C 1
ATOM 975 O O . VAL A 1 122 ? -3.832 17.156 5.949 1 93.69 122 VAL A O 1
ATOM 978 N N . ILE A 1 123 ? -3.031 19.219 5.438 1 94.19 123 ILE A N 1
ATOM 979 C CA . ILE A 1 123 ? -3.533 19.859 6.641 1 94.19 123 ILE A CA 1
ATOM 980 C C . ILE A 1 123 ? -4.781 20.672 6.309 1 94.19 123 ILE A C 1
ATOM 982 O O . ILE A 1 123 ? -4.77 21.5 5.391 1 94.19 123 ILE A O 1
ATOM 986 N N . VAL A 1 124 ? -5.824 20.406 7.004 1 95.06 124 VAL A N 1
ATOM 987 C CA . VAL A 1 124 ? -7.039 21.203 6.828 1 95.06 124 VAL A CA 1
ATOM 988 C C . VAL A 1 124 ? -7.359 21.953 8.125 1 95.06 124 VAL A C 1
ATOM 990 O O . VAL A 1 124 ? -7.676 21.328 9.141 1 95.06 124 VAL A O 1
ATOM 993 N N . PHE A 1 125 ? -7.324 23.281 8.016 1 96.44 125 PHE A N 1
ATOM 994 C CA . PHE A 1 125 ? -7.582 24.125 9.172 1 96.44 125 PHE A CA 1
ATOM 995 C C . PHE A 1 125 ? -9.078 24.344 9.367 1 96.44 125 PHE A C 1
ATOM 997 O O . PHE A 1 125 ? -9.82 24.469 8.391 1 96.44 125 PHE A O 1
ATOM 1004 N N . ARG A 1 126 ? -9.43 24.375 10.594 1 95.56 126 ARG A N 1
ATOM 1005 C CA . ARG A 1 126 ? -10.781 24.781 10.961 1 95.56 126 ARG A CA 1
ATOM 1006 C C . ARG A 1 126 ? -10.805 26.234 11.43 1 95.56 126 ARG A C 1
ATOM 1008 O O . ARG A 1 126 ? -10.234 26.562 12.469 1 95.56 126 ARG A O 1
ATOM 1015 N N . LEU A 1 127 ? -11.562 27.047 10.656 1 97.25 127 LEU A N 1
ATOM 1016 C CA . LEU A 1 127 ? -11.57 28.484 10.891 1 97.25 127 LEU A CA 1
ATOM 1017 C C . LEU A 1 127 ? -12.945 28.953 11.375 1 97.25 127 LEU A C 1
ATOM 1019 O O . LEU A 1 127 ? -13.953 28.719 10.711 1 97.25 127 LEU A O 1
ATOM 1023 N N . LEU A 1 128 ? -12.93 29.594 12.523 1 96.5 128 LEU A N 1
ATOM 1024 C CA . LEU A 1 128 ? -14.141 30.203 13.055 1 96.5 128 LEU A CA 1
ATOM 1025 C C . LEU A 1 128 ? -14.266 31.656 12.602 1 96.5 128 LEU A C 1
ATOM 1027 O O . LEU A 1 128 ? -13.297 32.406 12.695 1 96.5 128 LEU A O 1
ATOM 1031 N N . PRO A 1 129 ? -15.461 31.984 12.164 1 96.06 129 PRO A N 1
ATOM 1032 C CA . PRO A 1 129 ? -15.625 33.375 11.734 1 96.06 129 PRO A CA 1
ATOM 1033 C C . PRO A 1 129 ? -15.656 34.344 12.906 1 96.06 129 PRO A C 1
ATOM 1035 O O . PRO A 1 129 ? -16.219 34.031 13.961 1 96.06 129 PRO A O 1
ATOM 1038 N N . LEU A 1 130 ? -14.977 35.5 12.758 1 95.25 130 LEU A N 1
ATOM 1039 C CA . LEU A 1 130 ? -15.055 36.594 13.734 1 95.25 130 LEU A CA 1
ATOM 1040 C C . LEU A 1 130 ? -16.016 37.688 13.266 1 95.25 130 LEU A C 1
ATOM 1042 O O . LEU A 1 130 ? -16.797 38.188 14.055 1 95.25 130 LEU A O 1
ATOM 1046 N N . ASP A 1 131 ? -15.977 38 12 1 90.75 131 ASP A N 1
ATOM 1047 C CA . ASP A 1 131 ? -16.859 39.031 11.492 1 90.75 131 ASP A CA 1
ATOM 1048 C C . ASP A 1 131 ? -17.469 38.625 10.156 1 90.75 131 ASP A C 1
ATOM 1050 O O . ASP A 1 131 ? -18.094 39.469 9.484 1 90.75 131 ASP A O 1
ATOM 1054 N N . ALA A 1 132 ? -17.219 37.406 9.766 1 87.31 132 ALA A N 1
ATOM 1055 C CA . ALA A 1 132 ? -17.781 36.906 8.516 1 87.31 132 ALA A CA 1
ATOM 1056 C C . ALA A 1 132 ? -19.234 36.469 8.711 1 87.31 132 ALA A C 1
ATOM 1058 O O . ALA A 1 132 ? -19.625 36.062 9.805 1 87.31 132 ALA A O 1
ATOM 1059 N N . ASP A 1 133 ? -20.031 36.625 7.641 1 85.38 133 ASP A N 1
ATOM 1060 C CA . ASP A 1 133 ? -21.406 36.094 7.645 1 85.38 133 ASP A CA 1
ATOM 1061 C C . ASP A 1 133 ? -21.422 34.594 7.484 1 85.38 133 ASP A C 1
ATOM 1063 O O . ASP A 1 133 ? -21.375 34.062 6.363 1 85.38 133 ASP A O 1
ATOM 1067 N N . ALA A 1 134 ? -21.484 33.938 8.625 1 82.56 134 ALA A N 1
ATOM 1068 C CA . ALA A 1 134 ? -21.469 32.5 8.617 1 82.56 134 ALA A CA 1
ATOM 1069 C C . ALA A 1 134 ? -22.875 31.938 8.375 1 82.56 134 ALA A C 1
ATOM 1071 O O . ALA A 1 134 ? -23.859 32.5 8.836 1 82.56 134 ALA A O 1
ATOM 1072 N N . PRO A 1 135 ? -22.797 30.875 7.586 1 83.31 135 PRO A N 1
ATOM 1073 C CA . PRO A 1 135 ? -24.094 30.203 7.523 1 83.31 135 PRO A CA 1
ATOM 1074 C C . PRO A 1 135 ? -24.547 29.688 8.883 1 83.31 135 PRO A C 1
ATOM 1076 O O . PRO A 1 135 ? -23.734 29.422 9.766 1 83.31 135 PRO A O 1
ATOM 1079 N N . GLU A 1 136 ? -25.828 29.75 9.117 1 80.19 136 GLU A N 1
ATOM 1080 C CA . GLU A 1 136 ? -26.375 29.203 10.367 1 80.19 136 GLU A CA 1
ATOM 1081 C C . GLU A 1 136 ? -26 27.734 10.539 1 80.19 136 GLU A C 1
ATOM 1083 O O . GLU A 1 136 ? -26.25 26.922 9.648 1 80.19 136 GLU A O 1
ATOM 1088 N N . PRO A 1 137 ? -25.281 27.562 11.656 1 78.5 137 PRO A N 1
ATOM 1089 C CA . PRO A 1 137 ? -24.875 26.172 11.859 1 78.5 137 PRO A CA 1
ATOM 1090 C C . PRO A 1 137 ? -26.062 25.219 11.938 1 78.5 137 PRO A C 1
ATOM 1092 O O . PRO A 1 137 ? -27.109 25.578 12.484 1 78.5 137 PRO A O 1
ATOM 1095 N N . GLU A 1 138 ? -25.891 24.203 11.188 1 77.06 138 GLU A N 1
ATOM 1096 C CA . GLU A 1 138 ? -26.844 23.125 11.367 1 77.06 138 GLU A CA 1
ATOM 1097 C C . GLU A 1 138 ? -26.484 22.25 12.57 1 77.06 138 GLU A C 1
ATOM 1099 O O . GLU A 1 138 ? -25.328 22.219 12.992 1 77.06 138 GLU A O 1
ATOM 1104 N N . PRO A 1 139 ? -27.484 21.797 13.32 1 68.75 139 PRO A N 1
ATOM 1105 C CA . PRO A 1 139 ? -27.156 20.875 14.414 1 68.75 139 PRO A CA 1
ATOM 1106 C C . PRO A 1 139 ? -26.266 19.719 13.961 1 68.75 139 PRO A C 1
ATOM 1108 O O . PRO A 1 139 ? -26.641 18.969 13.062 1 68.75 139 PRO A O 1
ATOM 1111 N N . VAL A 1 140 ? -25.078 19.984 14.195 1 65.5 140 VAL A N 1
ATOM 1112 C CA . VAL A 1 140 ? -24.188 18.906 13.805 1 65.5 140 VAL A CA 1
ATOM 1113 C C . VAL A 1 140 ? -23.797 18.094 15.039 1 65.5 140 VAL A C 1
ATOM 1115 O O . VAL A 1 140 ? -23.766 18.625 16.156 1 65.5 140 VAL A O 1
ATOM 1118 N N . GLU A 1 141 ? -23.891 16.766 14.898 1 60.28 141 GLU A N 1
ATOM 1119 C CA . GLU A 1 141 ? -23.406 15.922 15.984 1 60.28 141 GLU A CA 1
ATOM 1120 C C . GLU A 1 141 ? -22 16.344 16.422 1 60.28 141 GLU A C 1
ATOM 1122 O O . GLU A 1 141 ? -21.172 16.688 15.586 1 60.28 141 GLU A O 1
ATOM 1127 N N . PRO A 1 142 ? -21.891 16.641 17.75 1 57.19 142 PRO A N 1
ATOM 1128 C CA . PRO A 1 142 ? -20.578 17.047 18.25 1 57.19 142 PRO A CA 1
ATOM 1129 C C . PRO A 1 142 ? -19.453 16.156 17.703 1 57.19 142 PRO A C 1
ATOM 1131 O O . PRO A 1 142 ? -19.656 14.961 17.484 1 57.19 142 PRO A O 1
ATOM 1134 N N . GLU A 1 143 ? -18.484 16.828 17.156 1 63.53 143 GLU A N 1
ATOM 1135 C CA . GLU A 1 143 ? -17.297 16.094 16.703 1 63.53 143 GLU A CA 1
ATOM 1136 C C . GLU A 1 143 ? -16.797 15.133 17.781 1 63.53 143 GLU A C 1
ATOM 1138 O O . GLU A 1 143 ? -16.828 15.461 18.969 1 63.53 143 GLU A O 1
ATOM 1143 N N . ALA A 1 144 ? -16.656 13.859 17.422 1 63.34 144 ALA A N 1
ATOM 1144 C CA . ALA A 1 144 ? -16.266 12.805 18.359 1 63.34 144 ALA A CA 1
ATOM 1145 C C . ALA A 1 144 ? -14.93 13.125 19.016 1 63.34 144 ALA A C 1
ATOM 1147 O O . ALA A 1 144 ? -13.953 13.453 18.344 1 63.34 144 ALA A O 1
ATOM 1148 N N . SER A 1 145 ? -14.875 13.273 20.328 1 76.19 145 SER A N 1
ATOM 1149 C CA . SER A 1 145 ? -13.633 13.383 21.078 1 76.19 145 SER A CA 1
ATOM 1150 C C . SER A 1 145 ? -12.922 12.039 21.172 1 76.19 145 SER A C 1
ATOM 1152 O O . SER A 1 145 ? -11.727 11.977 21.469 1 76.19 145 SER A O 1
ATOM 1154 N N . LYS A 1 146 ? -13.758 10.984 20.828 1 88 146 LYS A N 1
ATOM 1155 C CA . LYS A 1 146 ? -13.234 9.625 20.797 1 88 146 LYS A CA 1
ATOM 1156 C C . LYS A 1 146 ? -13.656 8.906 19.516 1 88 146 LYS A C 1
ATOM 1158 O O . LYS A 1 146 ? -14.648 9.273 18.891 1 88 146 LYS A O 1
ATOM 1163 N N . PRO A 1 147 ? -12.914 7.875 19.188 1 93.06 147 PRO A N 1
ATOM 1164 C CA . PRO A 1 147 ? -13.32 7.105 18 1 93.06 147 PRO A CA 1
ATOM 1165 C C . PRO A 1 147 ? -14.711 6.488 18.156 1 93.06 147 PRO A C 1
ATOM 1167 O O . PRO A 1 147 ? -15.078 6.047 19.25 1 93.06 147 PRO A O 1
ATOM 1170 N N . THR A 1 148 ? -15.477 6.586 17.141 1 95.81 148 THR A N 1
ATOM 1171 C CA . THR A 1 148 ? -16.781 5.926 17.109 1 95.81 148 THR A CA 1
ATOM 1172 C C . THR A 1 148 ? -16.875 4.969 15.93 1 95.81 148 THR A C 1
ATOM 1174 O O . THR A 1 148 ? -16.234 5.18 14.898 1 95.81 148 THR A O 1
ATOM 1177 N N . VAL A 1 149 ? -17.625 3.883 16.156 1 97.25 149 VAL A N 1
ATOM 1178 C CA . VAL A 1 149 ? -17.812 2.873 15.117 1 97.25 149 VAL A CA 1
ATOM 1179 C C . VAL A 1 149 ? -19.312 2.58 14.953 1 97.25 149 VAL A C 1
ATOM 1181 O O . VAL A 1 149 ? -20.031 2.398 15.938 1 97.25 149 VAL A O 1
ATOM 1184 N N . LYS A 1 150 ? -19.781 2.619 13.703 1 96.25 150 LYS A N 1
ATOM 1185 C CA . LYS A 1 150 ? -21.172 2.27 13.43 1 96.25 150 LYS A CA 1
ATOM 1186 C C . LYS A 1 150 ? -21.266 1.252 12.297 1 96.25 150 LYS A C 1
ATOM 1188 O O . LYS A 1 150 ? -20.422 1.229 11.406 1 96.25 150 LYS A O 1
ATOM 1193 N N . ASP A 1 151 ? -22.328 0.408 12.375 1 96.81 151 ASP A N 1
ATOM 1194 C CA . ASP A 1 151 ? -22.641 -0.493 11.266 1 96.81 151 ASP A CA 1
ATOM 1195 C C . ASP A 1 151 ? -23.281 0.261 10.109 1 96.81 151 ASP A C 1
ATOM 1197 O O . ASP A 1 151 ? -24.141 1.129 10.328 1 96.81 151 ASP A O 1
ATOM 1201 N N . VAL A 1 152 ? -22.797 -0.059 8.977 1 95.88 152 VAL A N 1
ATOM 1202 C CA . VAL A 1 152 ? -23.406 0.475 7.758 1 95.88 152 VAL A CA 1
ATOM 1203 C C . VAL A 1 152 ? -23.75 -0.669 6.809 1 95.88 152 VAL A C 1
ATOM 1205 O O . VAL A 1 152 ? -22.984 -1.615 6.656 1 95.88 152 VAL A O 1
ATOM 1208 N N . PRO A 1 153 ? -24.906 -0.501 6.129 1 94.56 153 PRO A N 1
ATOM 1209 C CA . PRO A 1 153 ? -25.266 -1.553 5.172 1 94.56 153 PRO A CA 1
ATOM 1210 C C . PRO A 1 153 ? -24.266 -1.653 4.02 1 94.56 153 PRO A C 1
ATOM 1212 O O . PRO A 1 153 ? -23.672 -0.647 3.619 1 94.56 153 PRO A O 1
ATOM 1215 N N . MET A 1 154 ? -24.031 -2.85 3.412 1 91.56 154 MET A N 1
ATOM 1216 C CA . MET A 1 154 ? -23.109 -3.092 2.316 1 91.56 154 MET A CA 1
ATOM 1217 C C . MET A 1 154 ? -23.438 -2.223 1.109 1 91.56 154 MET A C 1
ATOM 1219 O O . MET A 1 154 ? -22.547 -1.783 0.385 1 91.56 154 MET A O 1
ATOM 1223 N N . GLU A 1 155 ? -24.641 -1.916 0.833 1 82.19 155 GLU A N 1
ATOM 1224 C CA . GLU A 1 155 ? -25.109 -1.161 -0.327 1 82.19 155 GLU A CA 1
ATOM 1225 C C . GLU A 1 155 ? -24.703 0.307 -0.23 1 82.19 155 GLU A C 1
ATOM 1227 O O . GLU A 1 155 ? -24.547 0.983 -1.249 1 82.19 155 GLU A O 1
ATOM 1232 N N . GLU A 1 156 ? -24.453 0.736 0.922 1 68.56 156 GLU A N 1
ATOM 1233 C CA . GLU A 1 156 ? -24.078 2.131 1.132 1 68.56 156 GLU A CA 1
ATOM 1234 C C . GLU A 1 156 ? -22.656 2.408 0.623 1 68.56 156 GLU A C 1
ATOM 1236 O O . GLU A 1 156 ? -22.375 3.504 0.139 1 68.56 156 GLU A O 1
ATOM 1241 N N . HIS A 1 157 ? -21.75 1.493 0.664 1 61.06 157 HIS A N 1
ATOM 1242 C CA . HIS A 1 157 ? -20.359 1.658 0.223 1 61.06 157 HIS A CA 1
ATOM 1243 C C . HIS A 1 157 ? -20.297 2.025 -1.256 1 61.06 157 HIS A C 1
ATOM 1245 O O . HIS A 1 157 ? -19.547 2.926 -1.644 1 61.06 157 HIS A O 1
ATOM 1251 N N . ARG A 1 158 ? -21.016 1.42 -1.939 1 59.56 158 ARG A N 1
ATOM 1252 C CA . ARG A 1 158 ? -21.047 1.677 -3.377 1 59.56 158 ARG A CA 1
ATOM 1253 C C . ARG A 1 158 ? -21.516 3.098 -3.668 1 59.56 158 ARG A C 1
ATOM 1255 O O . ARG A 1 158 ? -20.969 3.771 -4.543 1 59.56 158 ARG A O 1
ATOM 1262 N N . ALA A 1 159 ? -22.25 3.482 -2.805 1 53.66 159 ALA A N 1
ATOM 1263 C CA . ALA A 1 159 ? -22.797 4.828 -2.969 1 53.66 159 ALA A CA 1
ATOM 1264 C C . ALA A 1 159 ? -21.766 5.887 -2.6 1 53.66 159 ALA A C 1
ATOM 1266 O O . ALA A 1 159 ? -21.641 6.91 -3.275 1 53.66 159 ALA A O 1
ATOM 1267 N N . GLU A 1 160 ? -20.953 5.566 -1.642 1 57.44 160 GLU A N 1
ATOM 1268 C CA . GLU A 1 160 ? -19.953 6.516 -1.167 1 57.44 160 GLU A CA 1
ATOM 1269 C C . GLU A 1 160 ? -18.828 6.684 -2.18 1 57.44 160 GLU A C 1
ATOM 1271 O O . GLU A 1 160 ? -18.375 7.801 -2.426 1 57.44 160 GLU A O 1
ATOM 1276 N N . THR A 1 161 ? -18.375 5.625 -2.645 1 58.53 161 THR A N 1
ATOM 1277 C CA . THR A 1 161 ? -17.328 5.715 -3.666 1 58.53 161 THR A CA 1
ATOM 1278 C C . THR A 1 161 ? -17.797 6.555 -4.848 1 58.53 161 THR A C 1
ATOM 1280 O O . THR A 1 161 ? -17.047 7.379 -5.371 1 58.53 161 THR A O 1
ATOM 1283 N N . PHE A 1 162 ? -19.016 6.395 -5.086 1 52 162 PHE A N 1
ATOM 1284 C CA . PHE A 1 162 ? -19.609 7.133 -6.191 1 52 162 PHE A CA 1
ATOM 1285 C C . PHE A 1 162 ? -19.766 8.609 -5.84 1 52 162 PHE A C 1
ATOM 1287 O O . PHE A 1 162 ? -19.578 9.477 -6.691 1 52 162 PHE A O 1
ATOM 1294 N N . GLN A 1 163 ? -20.031 8.82 -4.59 1 50 163 GLN A N 1
ATOM 1295 C CA . GLN A 1 163 ? -20.25 10.195 -4.156 1 50 163 GLN A CA 1
ATOM 1296 C C . GLN A 1 163 ? -18.922 10.969 -4.105 1 50 163 GLN A C 1
ATOM 1298 O O . GLN A 1 163 ? -18.891 12.156 -4.422 1 50 163 GLN A O 1
ATOM 1303 N N . THR A 1 164 ? -17.922 10.305 -3.701 1 55.88 164 THR A N 1
ATOM 1304 C CA . THR A 1 164 ? -16.656 10.992 -3.533 1 55.88 164 THR A CA 1
ATOM 1305 C C . THR A 1 164 ? -15.984 11.242 -4.887 1 55.88 164 THR A C 1
ATOM 1307 O O . THR A 1 164 ? -15.266 12.227 -5.059 1 55.88 164 THR A O 1
ATOM 1310 N N . GLU A 1 165 ? -16.266 10.297 -5.777 1 62.44 165 GLU A N 1
ATOM 1311 C CA . GLU A 1 165 ? -15.727 10.484 -7.121 1 62.44 165 GLU A CA 1
ATOM 1312 C C . GLU A 1 165 ? -16.781 10.227 -8.188 1 62.44 165 GLU A C 1
ATOM 1314 O O . GLU A 1 165 ? -16.641 9.312 -9.008 1 62.44 165 GLU A O 1
ATOM 1319 N N . PRO A 1 166 ? -17.812 11.117 -8.18 1 53.56 166 PRO A N 1
ATOM 1320 C CA . PRO A 1 166 ? -18.969 10.852 -9.047 1 53.56 166 PRO A CA 1
ATOM 1321 C C . PRO A 1 166 ? -18.594 10.766 -10.523 1 53.56 166 PRO A C 1
ATOM 1323 O O . PRO A 1 166 ? -19.188 9.992 -11.273 1 53.56 166 PRO A O 1
ATOM 1326 N N . ASN A 1 167 ? -17.578 11.484 -10.875 1 59.94 167 ASN A N 1
ATOM 1327 C CA . ASN A 1 167 ? -17.266 11.547 -12.305 1 59.94 167 ASN A CA 1
ATOM 1328 C C . ASN A 1 167 ? -16.141 10.586 -12.672 1 59.94 167 ASN A C 1
ATOM 1330 O O . ASN A 1 167 ? -15.75 10.5 -13.836 1 59.94 167 ASN A O 1
ATOM 1334 N N . ARG A 1 168 ? -15.789 9.883 -11.602 1 70.44 168 ARG A N 1
ATOM 1335 C CA . ARG A 1 168 ? -14.664 9.008 -11.906 1 70.44 168 ARG A CA 1
ATOM 1336 C C . ARG A 1 168 ? -15.133 7.57 -12.117 1 70.44 168 ARG A C 1
ATOM 1338 O O . ARG A 1 168 ? -15.781 6.992 -11.242 1 70.44 168 ARG A O 1
ATOM 1345 N N . GLU A 1 169 ? -14.906 7.105 -13.281 1 78.56 169 GLU A N 1
ATOM 1346 C CA . GLU A 1 169 ? -15.18 5.688 -13.516 1 78.56 169 GLU A CA 1
ATOM 1347 C C . GLU A 1 169 ? -14.219 4.805 -12.727 1 78.56 169 GLU A C 1
ATOM 1349 O O . GLU A 1 169 ? -13.016 5.078 -12.664 1 78.56 169 GLU A O 1
ATOM 1354 N N . PRO A 1 170 ? -14.805 3.836 -12.07 1 83.44 170 PRO A N 1
ATOM 1355 C CA . PRO A 1 170 ? -13.922 2.938 -11.328 1 83.44 170 PRO A CA 1
ATOM 1356 C C . PRO A 1 170 ? -12.891 2.254 -12.227 1 83.44 170 PRO A C 1
ATOM 1358 O O . PRO A 1 170 ? -13.18 1.949 -13.391 1 83.44 170 PRO A O 1
ATOM 1361 N N . THR A 1 171 ? -11.781 2.078 -11.633 1 86.12 171 THR A N 1
ATOM 1362 C CA . THR A 1 171 ? -10.75 1.324 -12.344 1 86.12 171 THR A CA 1
ATOM 1363 C C . THR A 1 171 ? -11.109 -0.157 -12.406 1 86.12 171 THR A C 1
ATOM 1365 O O . THR A 1 171 ? -12.008 -0.612 -11.695 1 86.12 171 THR A O 1
ATOM 1368 N N . LEU A 1 172 ? -10.5 -0.826 -13.234 1 89.56 172 LEU A N 1
ATOM 1369 C CA . LEU A 1 172 ? -10.734 -2.262 -13.359 1 89.56 172 LEU A CA 1
ATOM 1370 C C . LEU A 1 172 ? -10.375 -2.979 -12.062 1 89.56 172 LEU A C 1
ATOM 1372 O O . LEU A 1 172 ? -11.047 -3.928 -11.664 1 89.56 172 LEU A O 1
ATOM 1376 N N . ALA A 1 173 ? -9.336 -2.572 -11.391 1 90 173 ALA A N 1
ATOM 1377 C CA . ALA A 1 173 ? -8.93 -3.162 -10.117 1 90 173 ALA A CA 1
ATOM 1378 C C . ALA A 1 173 ? -10 -2.967 -9.055 1 90 173 ALA A C 1
ATOM 1380 O O . ALA A 1 173 ? -10.305 -3.887 -8.289 1 90 173 ALA A O 1
ATOM 1381 N N . GLU A 1 174 ? -10.602 -1.77 -9.023 1 90.81 174 GLU A N 1
ATOM 1382 C CA . GLU A 1 174 ? -11.672 -1.483 -8.07 1 90.81 174 GLU A CA 1
ATOM 1383 C C . GLU A 1 174 ? -12.898 -2.354 -8.336 1 90.81 174 GLU A C 1
ATOM 1385 O O . GLU A 1 174 ? -13.547 -2.818 -7.402 1 90.81 174 GLU A O 1
ATOM 1390 N N . ARG A 1 175 ? -13.172 -2.572 -9.609 1 90.75 175 ARG A N 1
ATOM 1391 C CA . ARG A 1 175 ? -14.305 -3.412 -9.984 1 90.75 175 ARG A CA 1
ATOM 1392 C C . ARG A 1 175 ? -14.062 -4.867 -9.594 1 90.75 175 ARG A C 1
ATOM 1394 O O . ARG A 1 175 ? -14.961 -5.531 -9.07 1 90.75 175 ARG A O 1
ATOM 1401 N N . ARG A 1 176 ? -12.836 -5.328 -9.812 1 92.81 176 ARG A N 1
ATOM 1402 C CA . ARG A 1 176 ? -12.477 -6.691 -9.438 1 92.81 176 ARG A CA 1
ATOM 1403 C C . ARG A 1 176 ? -12.648 -6.902 -7.934 1 92.81 176 ARG A C 1
ATOM 1405 O O . ARG A 1 176 ? -13.172 -7.934 -7.504 1 92.81 176 ARG A O 1
ATOM 1412 N N . GLU A 1 177 ? -12.242 -5.93 -7.191 1 94.94 177 GLU A N 1
ATOM 1413 C CA . GLU A 1 177 ? -12.383 -6.008 -5.738 1 94.94 177 GLU A CA 1
ATOM 1414 C C . GLU A 1 177 ? -13.844 -6.008 -5.32 1 94.94 177 GLU A C 1
ATOM 1416 O O . GLU A 1 177 ? -14.266 -6.828 -4.5 1 94.94 177 GLU A O 1
ATOM 1421 N N . ALA A 1 178 ? -14.641 -5.105 -5.902 1 93.81 178 ALA A N 1
ATOM 1422 C CA . ALA A 1 178 ? -16.062 -5.004 -5.582 1 93.81 178 ALA A CA 1
ATOM 1423 C C . ALA A 1 178 ? -16.797 -6.309 -5.906 1 93.81 178 ALA A C 1
ATOM 1425 O O . ALA A 1 178 ? -17.609 -6.777 -5.113 1 93.81 178 ALA A O 1
ATOM 1426 N N . ASP A 1 179 ? -16.453 -6.852 -7.062 1 94.88 179 ASP A N 1
ATOM 1427 C CA . ASP A 1 179 ? -17.062 -8.109 -7.469 1 94.88 179 ASP A CA 1
ATOM 1428 C C . ASP A 1 179 ? -16.703 -9.234 -6.508 1 94.88 179 ASP A C 1
ATOM 1430 O O . ASP A 1 179 ? -17.562 -10.047 -6.145 1 94.88 179 ASP A O 1
ATOM 1434 N N . LEU A 1 180 ? -15.453 -9.32 -6.137 1 97 180 LEU A N 1
ATOM 1435 C CA . LEU A 1 180 ? -15 -10.336 -5.184 1 97 180 LEU A CA 1
ATOM 1436 C C . LEU A 1 180 ? -15.758 -10.219 -3.867 1 97 180 LEU A C 1
ATOM 1438 O O . LEU A 1 180 ? -16.234 -11.219 -3.33 1 97 180 LEU A O 1
ATOM 1442 N N . VAL A 1 181 ? -15.875 -9.016 -3.346 1 97.56 181 VAL A N 1
ATOM 1443 C CA . VAL A 1 181 ? -16.578 -8.766 -2.092 1 97.56 181 VAL A CA 1
ATOM 1444 C C . VAL A 1 181 ? -18.047 -9.18 -2.23 1 97.56 181 VAL A C 1
ATOM 1446 O O . VAL A 1 181 ? -18.594 -9.828 -1.338 1 97.56 181 VAL A O 1
ATOM 1449 N N . SER A 1 182 ? -18.625 -8.852 -3.369 1 96.5 182 SER A N 1
ATOM 1450 C CA . SER A 1 182 ? -20.016 -9.211 -3.609 1 96.5 182 SER A CA 1
ATOM 1451 C C . SER A 1 182 ? -20.219 -10.719 -3.568 1 96.5 182 SER A C 1
ATOM 1453 O O . SER A 1 182 ? -21.156 -11.211 -2.955 1 96.5 182 SER A O 1
ATOM 1455 N N . ARG A 1 183 ? -19.312 -11.461 -4.199 1 97.62 183 ARG A N 1
ATOM 1456 C CA . ARG A 1 183 ? -19.406 -12.914 -4.215 1 97.62 183 ARG A CA 1
ATOM 1457 C C . ARG A 1 183 ? -19.219 -13.5 -2.818 1 97.62 183 ARG A C 1
ATOM 1459 O O . ARG A 1 183 ? -19.875 -14.461 -2.438 1 97.62 183 ARG A O 1
ATOM 1466 N N . TYR A 1 184 ? -18.359 -12.93 -2.037 1 98.44 184 TYR A N 1
ATOM 1467 C CA . TYR A 1 184 ? -18.109 -13.438 -0.693 1 98.44 184 TYR A CA 1
ATOM 1468 C C . TYR A 1 184 ? -19.281 -13.133 0.232 1 98.44 184 TYR A C 1
ATOM 1470 O O . TYR A 1 184 ? -19.656 -13.961 1.062 1 98.44 184 TYR A O 1
ATOM 1478 N N . VAL A 1 185 ? -19.828 -11.938 0.092 1 97.88 185 VAL A N 1
ATOM 1479 C CA . VAL A 1 185 ? -21.016 -11.562 0.867 1 97.88 185 VAL A CA 1
ATOM 1480 C C . VAL A 1 185 ? -22.156 -12.523 0.553 1 97.88 185 VAL A C 1
ATOM 1482 O O . VAL A 1 185 ? -22.844 -13.008 1.462 1 97.88 185 VAL A O 1
ATOM 1485 N N . ALA A 1 186 ? -22.359 -12.828 -0.729 1 97.38 186 ALA A N 1
ATOM 1486 C CA . ALA A 1 186 ? -23.391 -13.773 -1.13 1 97.38 186 ALA A CA 1
ATOM 1487 C C . ALA A 1 186 ? -23.156 -15.141 -0.496 1 97.38 186 ALA A C 1
ATOM 1489 O O . ALA A 1 186 ? -24.094 -15.797 -0.035 1 97.38 186 ALA A O 1
ATOM 1490 N N . PHE A 1 187 ? -21.953 -15.555 -0.466 1 98 187 PHE A N 1
ATOM 1491 C CA . PHE A 1 187 ? -21.547 -16.812 0.138 1 98 187 PHE A CA 1
ATOM 1492 C C . PHE A 1 187 ? -21.906 -16.844 1.619 1 98 187 PHE A C 1
ATOM 1494 O O . PHE A 1 187 ? -22.469 -17.828 2.105 1 98 187 PHE A O 1
ATOM 1501 N N . LEU A 1 188 ? -21.562 -15.734 2.344 1 97.94 188 LEU A N 1
ATOM 1502 C CA . LEU A 1 188 ? -21.859 -15.641 3.771 1 97.94 188 LEU A CA 1
ATOM 1503 C C . LEU A 1 188 ? -23.359 -15.594 4.027 1 97.94 188 LEU A C 1
ATOM 1505 O O . LEU A 1 188 ? -23.859 -16.266 4.934 1 97.94 188 LEU A O 1
ATOM 1509 N N . GLU A 1 189 ? -24.047 -14.852 3.219 1 96.94 189 GLU A N 1
ATOM 1510 C CA . GLU A 1 189 ? -25.484 -14.711 3.395 1 96.94 189 GLU A CA 1
ATOM 1511 C C . GLU A 1 189 ? -26.219 -16.016 3.113 1 96.94 189 GLU A C 1
ATOM 1513 O O . GLU A 1 189 ? -27.234 -16.328 3.746 1 96.94 189 GLU A O 1
ATOM 1518 N N . ALA A 1 190 ? -25.719 -16.75 2.152 1 97.38 190 ALA A N 1
ATOM 1519 C CA . ALA A 1 190 ? -26.281 -18.062 1.861 1 97.38 190 ALA A CA 1
ATOM 1520 C C . ALA A 1 190 ? -26.156 -18.984 3.064 1 97.38 190 ALA A C 1
ATOM 1522 O O . ALA A 1 190 ? -26.984 -19.875 3.26 1 97.38 190 ALA A O 1
ATOM 1523 N N . ALA A 1 191 ? -25.172 -18.734 3.867 1 95.94 191 ALA A N 1
ATOM 1524 C CA . ALA A 1 191 ? -24.969 -19.531 5.078 1 95.94 191 ALA A CA 1
ATOM 1525 C C . ALA A 1 191 ? -25.766 -18.969 6.246 1 95.94 191 ALA A C 1
ATOM 1527 O O . ALA A 1 191 ? -25.703 -19.484 7.359 1 95.94 191 ALA A O 1
ATOM 1528 N N . GLY A 1 192 ? -26.453 -17.844 6.059 1 96.5 192 GLY A N 1
ATOM 1529 C CA . GLY A 1 192 ? -27.344 -17.281 7.062 1 96.5 192 GLY A CA 1
ATOM 1530 C C . GLY A 1 192 ? -26.688 -16.203 7.906 1 96.5 192 GLY A C 1
ATOM 1531 O O . GLY A 1 192 ? -27.219 -15.805 8.945 1 96.5 192 GLY A O 1
ATOM 1532 N N . TRP A 1 193 ? -25.562 -15.719 7.488 1 96.69 193 TRP A N 1
ATOM 1533 C CA . TRP A 1 193 ? -24.828 -14.727 8.281 1 96.69 193 TRP A CA 1
ATOM 1534 C C . TRP A 1 193 ? -25.141 -13.312 7.801 1 96.69 193 TRP A C 1
ATOM 1536 O O . TRP A 1 193 ? -25.25 -13.07 6.594 1 96.69 193 TRP A O 1
ATOM 1546 N N . LYS A 1 194 ? -25.234 -12.438 8.734 1 97.44 194 LYS A N 1
ATOM 1547 C CA . LYS A 1 194 ? -25.391 -11.016 8.438 1 97.44 194 LYS A CA 1
ATOM 1548 C C . LYS A 1 194 ? -24.031 -10.367 8.164 1 97.44 194 LYS A C 1
ATOM 1550 O O . LYS A 1 194 ? -23.062 -10.648 8.859 1 97.44 194 LYS A O 1
ATOM 1555 N N . VAL A 1 195 ? -24.016 -9.516 7.16 1 98.06 195 VAL A N 1
ATOM 1556 C CA . VAL A 1 195 ? -22.781 -8.812 6.801 1 98.06 195 VAL A CA 1
ATOM 1557 C C . VAL A 1 195 ? -23.047 -7.312 6.719 1 98.06 195 VAL A C 1
ATOM 1559 O O . VAL A 1 195 ? -24.078 -6.887 6.199 1 98.06 195 VAL A O 1
ATOM 1562 N N . THR A 1 196 ? -22.172 -6.516 7.27 1 97.88 196 THR A N 1
ATOM 1563 C CA . THR A 1 196 ? -22.203 -5.059 7.18 1 97.88 196 THR A CA 1
ATOM 1564 C C . THR A 1 196 ? -20.797 -4.508 6.906 1 97.88 196 THR A C 1
ATOM 1566 O O . THR A 1 196 ? -19.859 -5.273 6.711 1 97.88 196 THR A O 1
ATOM 1569 N N . ARG A 1 197 ? -20.719 -3.303 6.777 1 96.81 197 ARG A N 1
ATOM 1570 C CA . ARG A 1 197 ? -19.469 -2.57 6.891 1 96.81 197 ARG A CA 1
ATOM 1571 C C . ARG A 1 197 ? -19.406 -1.788 8.195 1 96.81 197 ARG A C 1
ATOM 1573 O O . ARG A 1 197 ? -20.422 -1.606 8.867 1 96.81 197 ARG A O 1
ATOM 1580 N N . LYS A 1 198 ? -18.203 -1.446 8.594 1 97.44 198 LYS A N 1
ATOM 1581 C CA . LYS A 1 198 ? -18.016 -0.565 9.742 1 97.44 198 LYS A CA 1
ATOM 1582 C C . LYS A 1 198 ? -17.547 0.822 9.305 1 97.44 198 LYS A C 1
ATOM 1584 O O . LYS A 1 198 ? -16.625 0.95 8.5 1 97.44 198 LYS A O 1
ATOM 1589 N N . GLN A 1 199 ? -18.266 1.822 9.734 1 95.25 199 GLN A N 1
ATOM 1590 C CA . GLN A 1 199 ? -17.828 3.209 9.609 1 95.25 199 GLN A CA 1
ATOM 1591 C C . GLN A 1 199 ? -17.094 3.666 10.867 1 95.25 199 GLN A C 1
ATOM 1593 O O . GLN A 1 199 ? -17.656 3.652 11.961 1 95.25 199 GLN A O 1
ATOM 1598 N N . ILE A 1 200 ? -15.859 4.008 10.711 1 95.62 200 ILE A N 1
ATOM 1599 C CA . ILE A 1 200 ? -15.023 4.43 11.828 1 95.62 200 ILE A CA 1
ATOM 1600 C C . ILE A 1 200 ? -14.773 5.934 11.742 1 95.62 200 ILE A C 1
ATOM 1602 O O . ILE A 1 200 ? -14.195 6.422 10.773 1 95.62 200 ILE A O 1
ATOM 1606 N N . THR A 1 201 ? -15.195 6.699 12.703 1 92.94 201 THR A N 1
ATOM 1607 C CA . THR A 1 201 ? -14.938 8.133 12.805 1 92.94 201 THR A CA 1
ATOM 1608 C C . THR A 1 201 ? -13.859 8.414 13.844 1 92.94 201 THR A C 1
ATOM 1610 O O . THR A 1 201 ? -13.977 8.016 15 1 92.94 201 THR A O 1
ATOM 1613 N N . LEU A 1 202 ? -12.805 9.031 13.352 1 91.56 202 LEU A N 1
ATOM 1614 C CA . LEU A 1 202 ? -11.688 9.398 14.219 1 91.56 202 LEU A CA 1
ATOM 1615 C C . LEU A 1 202 ? -11.641 10.906 14.438 1 91.56 202 LEU A C 1
ATOM 1617 O O . LEU A 1 202 ? -11.922 11.68 13.523 1 91.56 202 LEU A O 1
ATOM 1621 N N . PRO A 1 203 ? -11.211 11.32 15.602 1 84.5 203 PRO A N 1
ATOM 1622 C CA . PRO A 1 203 ? -11.219 12.75 15.93 1 84.5 203 PRO A CA 1
ATOM 1623 C C . PRO A 1 203 ? -10.289 13.562 15.031 1 84.5 203 PRO A C 1
ATOM 1625 O O . PRO A 1 203 ? -10.602 14.703 14.688 1 84.5 203 PRO A O 1
ATOM 1628 N N . ASP A 1 204 ? -9.18 13.078 14.633 1 82.56 204 ASP A N 1
ATOM 1629 C CA . ASP A 1 204 ? -8.188 13.875 13.922 1 82.56 204 ASP A CA 1
ATOM 1630 C C . ASP A 1 204 ? -8.188 13.547 12.43 1 82.56 204 ASP A C 1
ATOM 1632 O O . ASP A 1 204 ? -7.227 13.859 11.719 1 82.56 204 ASP A O 1
ATOM 1636 N N . LEU A 1 205 ? -9.312 12.938 12.031 1 86.88 205 LEU A N 1
ATOM 1637 C CA . LEU A 1 205 ? -9.469 12.617 10.617 1 86.88 205 LEU A CA 1
ATOM 1638 C C . LEU A 1 205 ? -10.734 13.258 10.055 1 86.88 205 LEU A C 1
ATOM 1640 O O . LEU A 1 205 ? -11.805 13.18 10.672 1 86.88 205 LEU A O 1
ATOM 1644 N N . GLY A 1 206 ? -10.594 13.938 8.945 1 80.31 206 GLY A N 1
ATOM 1645 C CA . GLY A 1 206 ? -11.703 14.68 8.359 1 80.31 206 GLY A CA 1
ATOM 1646 C C . GLY A 1 206 ? -12.75 13.781 7.73 1 80.31 206 GLY A C 1
ATOM 1647 O O . GLY A 1 206 ? -13.891 14.195 7.531 1 80.31 206 GLY A O 1
ATOM 1648 N N . HIS A 1 207 ? -12.383 12.586 7.359 1 83.69 207 HIS A N 1
ATOM 1649 C CA . HIS A 1 207 ? -13.32 11.648 6.762 1 83.69 207 HIS A CA 1
ATOM 1650 C C . HIS A 1 207 ? -13.359 10.336 7.539 1 83.69 207 HIS A C 1
ATOM 1652 O O . HIS A 1 207 ? -12.406 10 8.25 1 83.69 207 HIS A O 1
ATOM 1658 N N . ALA A 1 208 ? -14.508 9.742 7.398 1 89.31 208 ALA A N 1
ATOM 1659 C CA . ALA A 1 208 ? -14.633 8.445 8.055 1 89.31 208 ALA A CA 1
ATOM 1660 C C . ALA A 1 208 ? -13.875 7.367 7.289 1 89.31 208 ALA A C 1
ATOM 1662 O O . ALA A 1 208 ? -13.672 7.48 6.078 1 89.31 208 ALA A O 1
ATOM 1663 N N . LEU A 1 209 ? -13.445 6.34 8.07 1 92.5 209 LEU A N 1
ATOM 1664 C CA . LEU A 1 209 ? -12.914 5.117 7.477 1 92.5 209 LEU A CA 1
ATOM 1665 C C . LEU A 1 209 ? -14 4.059 7.336 1 92.5 209 LEU A C 1
ATOM 1667 O O . LEU A 1 209 ? -14.891 3.965 8.18 1 92.5 209 LEU A O 1
ATOM 1671 N N . TYR A 1 210 ? -13.898 3.312 6.262 1 93.62 210 TYR A N 1
ATOM 1672 C CA . TYR A 1 210 ? -14.852 2.232 6.039 1 93.62 210 TYR A CA 1
ATOM 1673 C C . TYR A 1 210 ? -14.141 0.905 5.824 1 93.62 210 TYR A C 1
ATOM 1675 O O . TYR A 1 210 ? -13.219 0.813 5.008 1 93.62 210 TYR A O 1
ATOM 1683 N N . THR A 1 211 ? -14.578 -0.09 6.523 1 96.44 211 THR A N 1
ATOM 1684 C CA . THR A 1 211 ? -14.07 -1.436 6.289 1 96.44 211 THR A CA 1
ATOM 1685 C C . THR A 1 211 ? -14.703 -2.043 5.039 1 96.44 211 THR A C 1
ATOM 1687 O O . THR A 1 211 ? -15.719 -1.552 4.551 1 96.44 211 THR A O 1
ATOM 1690 N N . ASP A 1 212 ? -14.133 -3.111 4.551 1 96.12 212 ASP A N 1
ATOM 1691 C CA . ASP A 1 212 ? -14.711 -3.787 3.391 1 96.12 212 ASP A CA 1
ATOM 1692 C C . ASP A 1 212 ? -15.945 -4.602 3.785 1 96.12 212 ASP A C 1
ATOM 1694 O O . ASP A 1 212 ? -16.969 -4.562 3.096 1 96.12 212 ASP A O 1
ATOM 1698 N N . LEU A 1 213 ? -15.773 -5.355 4.836 1 96.69 213 LEU A N 1
ATOM 1699 C CA . LEU A 1 213 ? -16.969 -6.012 5.367 1 96.69 213 LEU A CA 1
ATOM 1700 C C . LEU A 1 213 ? -16.703 -6.555 6.766 1 96.69 213 LEU A C 1
ATOM 1702 O O . LEU A 1 213 ? -15.555 -6.676 7.188 1 96.69 213 LEU A O 1
ATOM 1706 N N . PHE A 1 214 ? -17.766 -6.746 7.484 1 98.62 214 PHE A N 1
ATOM 1707 C CA . PHE A 1 214 ? -17.812 -7.375 8.797 1 98.62 214 PHE A CA 1
ATOM 1708 C C . PHE A 1 214 ? -18.812 -8.523 8.812 1 98.62 214 PHE A C 1
ATOM 1710 O O . PHE A 1 214 ? -20 -8.32 8.523 1 98.62 214 PHE A O 1
ATOM 1717 N N . ASP A 1 215 ? -18.297 -9.719 9.07 1 98.5 215 ASP A N 1
ATOM 1718 C CA . ASP A 1 215 ? -19.109 -10.93 9.188 1 98.5 215 ASP A CA 1
ATOM 1719 C C . ASP A 1 215 ? -19.641 -11.094 10.609 1 98.5 215 ASP A C 1
ATOM 1721 O O . ASP A 1 215 ? -18.891 -11.469 11.516 1 98.5 215 ASP A O 1
ATOM 1725 N N . HIS A 1 216 ? -20.938 -10.852 10.789 1 98 216 HIS A N 1
ATOM 1726 C CA . HIS A 1 216 ? -21.5 -10.914 12.133 1 98 216 HIS A CA 1
ATOM 1727 C C . HIS A 1 216 ? -21.578 -12.352 12.641 1 98 216 HIS A C 1
ATOM 1729 O O . HIS A 1 216 ? -21.672 -12.586 13.844 1 98 216 HIS A O 1
ATOM 1735 N N . GLY A 1 217 ? -21.578 -13.328 11.711 1 97.31 217 GLY A N 1
ATOM 1736 C CA . GLY A 1 217 ? -21.562 -14.727 12.125 1 97.31 217 GLY A CA 1
ATOM 1737 C C . GLY A 1 217 ? -20.328 -15.094 12.922 1 97.31 217 GLY A C 1
ATOM 1738 O O . GLY A 1 217 ? -20.422 -15.688 14 1 97.31 217 GLY A O 1
ATOM 1739 N N . ARG A 1 218 ? -19.203 -14.641 12.492 1 96.56 218 ARG A N 1
ATOM 1740 C CA . ARG A 1 218 ? -17.922 -14.945 13.141 1 96.56 218 ARG A CA 1
ATOM 1741 C C . ARG A 1 218 ? -17.438 -13.75 13.953 1 96.56 218 ARG A C 1
ATOM 1743 O O . ARG A 1 218 ? -16.406 -13.836 14.625 1 96.56 218 ARG A O 1
ATOM 1750 N N . SER A 1 219 ? -18.203 -12.625 13.914 1 98.44 219 SER A N 1
ATOM 1751 C CA . SER A 1 219 ? -17.656 -11.367 14.422 1 98.44 219 SER A CA 1
ATOM 1752 C C . SER A 1 219 ? -16.266 -11.102 13.867 1 98.44 219 SER A C 1
ATOM 1754 O O . SER A 1 219 ? -15.32 -10.867 14.625 1 98.44 219 SER A O 1
ATOM 1756 N N . GLU A 1 220 ? -16.203 -11.109 12.562 1 98.75 220 GLU A N 1
ATOM 1757 C CA . GLU A 1 220 ? -14.922 -11.094 11.875 1 98.75 220 GLU A CA 1
ATOM 1758 C C . GLU A 1 220 ? -14.773 -9.852 11.008 1 98.75 220 GLU A C 1
ATOM 1760 O O . GLU A 1 220 ? -15.656 -9.531 10.219 1 98.75 220 GLU A O 1
ATOM 1765 N N . LEU A 1 221 ? -13.664 -9.172 11.25 1 98.75 221 LEU A N 1
ATOM 1766 C CA . LEU A 1 221 ? -13.258 -8.062 10.406 1 98.75 221 LEU A CA 1
ATOM 1767 C C . LEU A 1 221 ? -12.523 -8.562 9.164 1 98.75 221 LEU A C 1
ATOM 1769 O O . LEU A 1 221 ? -11.531 -9.281 9.273 1 98.75 221 LEU A O 1
ATOM 1773 N N . VAL A 1 222 ? -13.047 -8.203 7.922 1 98.81 222 VAL A N 1
ATOM 1774 C CA . VAL A 1 222 ? -12.461 -8.75 6.699 1 98.81 222 VAL A CA 1
ATOM 1775 C C . VAL A 1 222 ? -12 -7.613 5.793 1 98.81 222 VAL A C 1
ATOM 1777 O O . VAL A 1 222 ? -12.75 -6.672 5.527 1 98.81 222 VAL A O 1
ATOM 1780 N N . GLU A 1 223 ? -10.773 -7.648 5.355 1 98.69 223 GLU A N 1
ATOM 1781 C CA . GLU A 1 223 ? -10.203 -6.734 4.371 1 98.69 223 GLU A CA 1
ATOM 1782 C C . GLU A 1 223 ? -9.961 -7.441 3.041 1 98.69 223 GLU A C 1
ATOM 1784 O O . GLU A 1 223 ? -9.383 -8.531 3.006 1 98.69 223 GLU A O 1
ATOM 1789 N N . ALA A 1 224 ? -10.461 -6.828 1.948 1 98.56 224 ALA A N 1
ATOM 1790 C CA . ALA A 1 224 ? -10.359 -7.453 0.631 1 98.56 224 ALA A CA 1
ATOM 1791 C C . ALA A 1 224 ? -9.359 -6.719 -0.252 1 98.56 224 ALA A C 1
ATOM 1793 O O . ALA A 1 224 ? -9.133 -5.516 -0.078 1 98.56 224 ALA A O 1
ATOM 1794 N N . LYS A 1 225 ? -8.734 -7.434 -1.132 1 98 225 LYS A N 1
ATOM 1795 C CA . LYS A 1 225 ? -7.879 -6.836 -2.15 1 98 225 LYS A CA 1
ATOM 1796 C C . LYS A 1 225 ? -8.195 -7.402 -3.533 1 98 225 LYS A C 1
ATOM 1798 O O . LYS A 1 225 ? -8.703 -8.516 -3.654 1 98 225 LYS A O 1
ATOM 1803 N N . SER A 1 226 ? -7.785 -6.656 -4.578 1 97 226 SER A N 1
ATOM 1804 C CA . SER A 1 226 ? -8.062 -7.02 -5.961 1 97 226 SER A CA 1
ATOM 1805 C C . SER A 1 226 ? -7.02 -7.992 -6.5 1 97 226 SER A C 1
ATOM 1807 O O . SER A 1 226 ? -7.164 -8.523 -7.602 1 97 226 SER A O 1
ATOM 1809 N N . SER A 1 227 ? -6.004 -8.242 -5.73 1 97.62 227 SER A N 1
ATOM 1810 C CA . SER A 1 227 ? -4.914 -9.133 -6.133 1 97.62 227 SER A CA 1
ATOM 1811 C C . SER A 1 227 ? -4.285 -9.812 -4.922 1 97.62 227 SER A C 1
ATOM 1813 O O . SER A 1 227 ? -4.336 -9.281 -3.809 1 97.62 227 SER A O 1
ATOM 1815 N N . ALA A 1 228 ? -3.684 -10.938 -5.211 1 97.94 228 ALA A N 1
ATOM 1816 C CA . ALA A 1 228 ? -2.977 -11.688 -4.176 1 97.94 228 ALA A CA 1
ATOM 1817 C C . ALA A 1 228 ? -1.479 -11.391 -4.211 1 97.94 228 ALA A C 1
ATOM 1819 O O . ALA A 1 228 ? -0.679 -12.148 -3.654 1 97.94 228 ALA A O 1
ATOM 1820 N N . SER A 1 229 ? -1.102 -10.312 -4.898 1 95.69 229 SER A N 1
ATOM 1821 C CA . SER A 1 229 ? 0.308 -9.938 -4.914 1 95.69 229 SER A CA 1
ATOM 1822 C C . SER A 1 229 ? 0.797 -9.562 -3.52 1 95.69 229 SER A C 1
ATOM 1824 O O . SER A 1 229 ? -0.001 -9.203 -2.652 1 95.69 229 SER A O 1
ATOM 1826 N N . ARG A 1 230 ? 2.115 -9.672 -3.354 1 96.25 230 ARG A N 1
ATOM 1827 C CA . ARG A 1 230 ? 2.738 -9.406 -2.061 1 96.25 230 ARG A CA 1
ATOM 1828 C C . ARG A 1 230 ? 2.414 -7.996 -1.58 1 96.25 230 ARG A C 1
ATOM 1830 O O . ARG A 1 230 ? 2.082 -7.793 -0.41 1 96.25 230 ARG A O 1
ATOM 1837 N N . ASN A 1 231 ? 2.42 -7.035 -2.436 1 95.94 231 ASN A N 1
ATOM 1838 C CA . ASN A 1 231 ? 2.121 -5.652 -2.074 1 95.94 231 ASN A CA 1
ATOM 1839 C C . ASN A 1 231 ? 0.679 -5.496 -1.601 1 95.94 231 ASN A C 1
ATOM 1841 O O . ASN A 1 231 ? 0.411 -4.773 -0.64 1 95.94 231 ASN A O 1
ATOM 1845 N N . HIS A 1 232 ? -0.198 -6.164 -2.307 1 97.81 232 HIS A N 1
ATOM 1846 C CA . HIS A 1 232 ? -1.601 -6.109 -1.909 1 97.81 232 HIS A CA 1
ATOM 1847 C C . HIS A 1 232 ? -1.809 -6.73 -0.533 1 97.81 232 HIS A C 1
ATOM 1849 O O . HIS A 1 232 ? -2.545 -6.188 0.294 1 97.81 232 HIS A O 1
ATOM 1855 N N . VAL A 1 233 ? -1.153 -7.816 -0.291 1 98.62 233 VAL A N 1
ATOM 1856 C CA . VAL A 1 233 ? -1.289 -8.5 0.988 1 98.62 233 VAL A CA 1
ATOM 1857 C C . VAL A 1 233 ? -0.699 -7.645 2.104 1 98.62 233 VAL A C 1
ATOM 1859 O O . VAL A 1 233 ? -1.283 -7.531 3.184 1 98.62 233 VAL A O 1
ATOM 1862 N N . ARG A 1 234 ? 0.454 -7.023 1.817 1 98.5 234 ARG A N 1
ATOM 1863 C CA . ARG A 1 234 ? 1.074 -6.113 2.775 1 98.5 234 ARG A CA 1
ATOM 1864 C C . ARG A 1 234 ? 0.133 -4.969 3.131 1 98.5 234 ARG A C 1
ATOM 1866 O O . ARG A 1 234 ? -0.027 -4.633 4.305 1 98.5 234 ARG A O 1
ATOM 1873 N N . LEU A 1 235 ? -0.506 -4.402 2.143 1 98.31 235 LEU A N 1
ATOM 1874 C CA . LEU A 1 235 ? -1.433 -3.301 2.385 1 98.31 235 LEU A CA 1
ATOM 1875 C C . LEU A 1 235 ? -2.652 -3.779 3.164 1 98.31 235 LEU A C 1
ATOM 1877 O O . LEU A 1 235 ? -3.117 -3.098 4.082 1 98.31 235 LEU A O 1
ATOM 1881 N N . ALA A 1 236 ? -3.146 -4.945 2.809 1 98.75 236 ALA A N 1
ATOM 1882 C CA . ALA A 1 236 ? -4.289 -5.508 3.525 1 98.75 236 ALA A CA 1
ATOM 1883 C C . ALA A 1 236 ? -3.965 -5.711 5.004 1 98.75 236 ALA A C 1
ATOM 1885 O O . ALA A 1 236 ? -4.789 -5.406 5.871 1 98.75 236 ALA A O 1
ATOM 1886 N N . LEU A 1 237 ? -2.783 -6.191 5.215 1 98.75 237 LEU A N 1
ATOM 1887 C CA . LEU A 1 237 ? -2.314 -6.41 6.578 1 98.75 237 LEU A CA 1
ATOM 1888 C C . LEU A 1 237 ? -2.311 -5.105 7.367 1 98.75 237 LEU A C 1
ATOM 1890 O O . LEU A 1 237 ? -2.861 -5.039 8.469 1 98.75 237 LEU A O 1
ATOM 1894 N N . GLY A 1 238 ? -1.771 -4.055 6.793 1 98.69 238 GLY A N 1
ATOM 1895 C CA . GLY A 1 238 ? -1.768 -2.756 7.449 1 98.69 238 GLY A CA 1
ATOM 1896 C C . GLY A 1 238 ? -3.16 -2.201 7.684 1 98.69 238 GLY A C 1
ATOM 1897 O O . GLY A 1 238 ? -3.432 -1.62 8.734 1 98.69 238 GLY A O 1
ATOM 1898 N N . GLN A 1 239 ? -4.039 -2.426 6.742 1 98.44 239 GLN A N 1
ATOM 1899 C CA . GLN A 1 239 ? -5.402 -1.911 6.828 1 98.44 239 GLN A CA 1
ATOM 1900 C C . GLN A 1 239 ? -6.188 -2.623 7.926 1 98.44 239 GLN A C 1
ATOM 1902 O O . GLN A 1 239 ? -6.852 -1.977 8.742 1 98.44 239 GLN A O 1
ATOM 1907 N N . ILE A 1 240 ? -6.086 -3.916 7.941 1 98.62 240 ILE A N 1
ATOM 1908 C CA . ILE A 1 240 ? -6.883 -4.664 8.906 1 98.62 240 ILE A CA 1
ATOM 1909 C C . ILE A 1 240 ? -6.379 -4.383 10.32 1 98.62 240 ILE A C 1
ATOM 1911 O O . ILE A 1 240 ? -7.168 -4.281 11.258 1 98.62 240 ILE A O 1
ATOM 1915 N N . LEU A 1 241 ? -5.074 -4.227 10.531 1 98.69 241 LEU A N 1
ATOM 1916 C CA . LEU A 1 241 ? -4.531 -3.889 11.844 1 98.69 241 LEU A CA 1
ATOM 1917 C C . LEU A 1 241 ? -4.973 -2.492 12.273 1 98.69 241 LEU A C 1
ATOM 1919 O O . LEU A 1 241 ? -5.184 -2.24 13.461 1 98.69 241 LEU A O 1
ATOM 1923 N N . ASP A 1 242 ? -5.105 -1.603 11.32 1 98.5 242 ASP A N 1
ATOM 1924 C CA . ASP A 1 242 ? -5.586 -0.253 11.602 1 98.5 242 ASP A CA 1
ATOM 1925 C C . ASP A 1 242 ? -7.043 -0.274 12.055 1 98.5 242 ASP A C 1
ATOM 1927 O O . ASP A 1 242 ? -7.371 0.262 13.117 1 98.5 242 ASP A O 1
ATOM 1931 N N . TYR A 1 243 ? -7.871 -1.006 11.344 1 98.44 243 TYR A N 1
ATOM 1932 C CA . TYR A 1 243 ? -9.297 -1.068 11.656 1 98.44 243 TYR A CA 1
ATOM 1933 C C . TYR A 1 243 ? -9.531 -1.795 12.969 1 98.44 243 TYR A C 1
ATOM 1935 O O . TYR A 1 243 ? -10.406 -1.404 13.75 1 98.44 243 TYR A O 1
ATOM 1943 N N . ALA A 1 244 ? -8.781 -2.744 13.211 1 98.56 244 ALA A N 1
ATOM 1944 C CA . ALA A 1 244 ? -8.977 -3.627 14.359 1 98.56 244 ALA A CA 1
ATOM 1945 C C . ALA A 1 244 ? -8.75 -2.879 15.664 1 98.56 244 ALA A C 1
ATOM 1947 O O . ALA A 1 244 ? -9.188 -3.328 16.734 1 98.56 244 ALA A O 1
ATOM 1948 N N . ARG A 1 245 ? -8.102 -1.761 15.641 1 97.75 245 ARG A N 1
ATOM 1949 C CA . ARG A 1 245 ? -7.895 -0.954 16.828 1 97.75 245 ARG A CA 1
ATOM 1950 C C . ARG A 1 245 ? -9.219 -0.404 17.359 1 97.75 245 ARG A C 1
ATOM 1952 O O . ARG A 1 245 ? -9.328 -0.073 18.547 1 97.75 245 ARG A O 1
ATOM 1959 N N . HIS A 1 246 ? -10.172 -0.295 16.484 1 97.75 246 HIS A N 1
ATOM 1960 C CA . HIS A 1 246 ? -11.375 0.453 16.828 1 97.75 246 HIS A CA 1
ATOM 1961 C C . HIS A 1 246 ? -12.609 -0.44 16.797 1 97.75 246 HIS A C 1
ATOM 1963 O O . HIS A 1 246 ? -13.578 -0.196 17.5 1 97.75 246 HIS A O 1
ATOM 1969 N N . VAL A 1 247 ? -12.547 -1.482 15.992 1 98.44 247 VAL A N 1
ATOM 1970 C CA . VAL A 1 247 ? -13.711 -2.33 15.766 1 98.44 247 VAL A CA 1
ATOM 1971 C C . VAL A 1 247 ? -13.664 -3.533 16.703 1 98.44 247 VAL A C 1
ATOM 1973 O O . VAL A 1 247 ? -12.703 -4.309 16.688 1 98.44 247 VAL A O 1
ATOM 1976 N N . ASP A 1 248 ? -14.703 -3.623 17.516 1 98.31 248 ASP A N 1
ATOM 1977 C CA . ASP A 1 248 ? -14.836 -4.844 18.312 1 98.31 248 ASP A CA 1
ATOM 1978 C C . ASP A 1 248 ? -15.008 -6.066 17.406 1 98.31 248 ASP A C 1
ATOM 1980 O O . ASP A 1 248 ? -15.836 -6.062 16.5 1 98.31 248 ASP A O 1
ATOM 1984 N N . HIS A 1 249 ? -14.164 -7.078 17.625 1 98.56 249 HIS A N 1
ATOM 1985 C CA . HIS A 1 249 ? -14.156 -8.258 16.766 1 98.56 249 HIS A CA 1
ATOM 1986 C C . HIS A 1 249 ? -13.586 -9.469 17.5 1 98.56 249 HIS A C 1
ATOM 1988 O O . HIS A 1 249 ? -12.906 -9.312 18.516 1 98.56 249 HIS A O 1
ATOM 1994 N N . LYS A 1 250 ? -13.891 -10.633 16.953 1 98.38 250 LYS A N 1
ATOM 1995 C CA . LYS A 1 250 ? -13.336 -11.867 17.5 1 98.38 250 LYS A CA 1
ATOM 1996 C C . LYS A 1 250 ? -12.234 -12.422 16.594 1 98.38 250 LYS A C 1
ATOM 1998 O O . LYS A 1 250 ? -11.359 -13.156 17.062 1 98.38 250 LYS A O 1
ATOM 2003 N N . SER A 1 251 ? -12.32 -12.109 15.32 1 98.19 251 SER A N 1
ATOM 2004 C CA . SER A 1 251 ? -11.32 -12.609 14.383 1 98.19 251 SER A CA 1
ATOM 2005 C C . SER A 1 251 ? -11.117 -11.633 13.227 1 98.19 251 SER A C 1
ATOM 2007 O O . SER A 1 251 ? -11.875 -10.672 13.07 1 98.19 251 SER A O 1
ATOM 2009 N N . ARG A 1 252 ? -10.039 -11.773 12.508 1 98.75 252 ARG A N 1
ATOM 2010 C CA . ARG A 1 252 ? -9.656 -10.961 11.359 1 98.75 252 ARG A CA 1
ATOM 2011 C C . ARG A 1 252 ? -9.273 -11.844 10.172 1 98.75 252 ARG A C 1
ATOM 2013 O O . ARG A 1 252 ? -8.719 -12.93 10.352 1 98.75 252 ARG A O 1
ATOM 2020 N N . ALA A 1 253 ? -9.594 -11.367 8.977 1 98.88 253 ALA A N 1
ATOM 2021 C CA . ALA A 1 253 ? -9.258 -12.117 7.77 1 98.88 253 ALA A CA 1
ATOM 2022 C C . ALA A 1 253 ? -8.961 -11.188 6.602 1 98.88 253 ALA A C 1
ATOM 2024 O O . ALA A 1 253 ? -9.461 -10.062 6.555 1 98.88 253 ALA A O 1
ATOM 2025 N N . VAL A 1 254 ? -8.141 -11.641 5.719 1 98.94 254 VAL A N 1
ATOM 2026 C CA . VAL A 1 254 ? -7.91 -10.992 4.434 1 98.94 254 VAL A CA 1
ATOM 2027 C C . VAL A 1 254 ? -8.523 -11.836 3.316 1 98.94 254 VAL A C 1
ATOM 2029 O O . VAL A 1 254 ? -8.328 -13.055 3.264 1 98.94 254 VAL A O 1
ATOM 2032 N N . LEU A 1 255 ? -9.328 -11.164 2.49 1 98.94 255 LEU A N 1
ATOM 2033 C CA . LEU A 1 255 ? -10.008 -11.789 1.362 1 98.94 255 LEU A CA 1
ATOM 2034 C C . LEU A 1 255 ? -9.289 -11.477 0.053 1 98.94 255 LEU A C 1
ATOM 2036 O O . LEU A 1 255 ? -9.141 -10.312 -0.315 1 98.94 255 LEU A O 1
ATOM 2040 N N . LEU A 1 256 ? -8.852 -12.57 -0.673 1 98.81 256 LEU A N 1
ATOM 2041 C CA . LEU A 1 256 ? -8.062 -12.406 -1.891 1 98.81 256 LEU A CA 1
ATOM 2042 C C . LEU A 1 256 ? -8.719 -13.133 -3.061 1 98.81 256 LEU A C 1
ATOM 2044 O O . LEU A 1 256 ? -9.469 -14.086 -2.859 1 98.81 256 LEU A O 1
ATOM 2048 N N . PRO A 1 257 ? -8.43 -12.688 -4.262 1 98.19 257 PRO A N 1
ATOM 2049 C CA . PRO A 1 257 ? -9.078 -13.305 -5.426 1 98.19 257 PRO A CA 1
ATOM 2050 C C . PRO A 1 257 ? -8.445 -14.641 -5.812 1 98.19 257 PRO A C 1
ATOM 2052 O O . PRO A 1 257 ? -9.008 -15.383 -6.621 1 98.19 257 PRO A O 1
ATOM 2055 N N . SER A 1 258 ? -7.273 -14.914 -5.289 1 97.69 258 SER A N 1
ATOM 2056 C CA . SER A 1 258 ? -6.582 -16.172 -5.562 1 97.69 258 SER A CA 1
ATOM 2057 C C . SER A 1 258 ? -5.625 -16.531 -4.434 1 97.69 258 SER A C 1
ATOM 2059 O O . SER A 1 258 ? -5.379 -15.719 -3.537 1 97.69 258 SER A O 1
ATOM 2061 N N . ASP A 1 259 ? -5.133 -17.734 -4.5 1 96.69 259 ASP A N 1
ATOM 2062 C CA . ASP A 1 259 ? -4.168 -18.219 -3.512 1 96.69 259 ASP A CA 1
ATOM 2063 C C . ASP A 1 259 ? -2.9 -17.359 -3.525 1 96.69 259 ASP A C 1
ATOM 2065 O O . ASP A 1 259 ? -2.174 -17.328 -4.523 1 96.69 259 ASP A O 1
ATOM 2069 N N . PRO A 1 260 ? -2.609 -16.703 -2.373 1 96.88 260 PRO A N 1
ATOM 2070 C CA . PRO A 1 260 ? -1.403 -15.867 -2.363 1 96.88 260 PRO A CA 1
ATOM 2071 C C . PRO A 1 260 ? -0.123 -16.688 -2.203 1 96.88 260 PRO A C 1
ATOM 2073 O O . PRO A 1 260 ? 0.976 -16.156 -2.404 1 96.88 260 PRO A O 1
ATOM 2076 N N . GLY A 1 261 ? -0.262 -17.953 -1.866 1 93.94 261 GLY A N 1
ATOM 2077 C CA . GLY A 1 261 ? 0.879 -18.812 -1.58 1 93.94 261 GLY A CA 1
ATOM 2078 C C . GLY A 1 261 ? 1.177 -18.938 -0.098 1 93.94 261 GLY A C 1
ATOM 2079 O O . GLY A 1 261 ? 0.773 -18.078 0.694 1 93.94 261 GLY A O 1
ATOM 2080 N N . THR A 1 262 ? 1.925 -19.953 0.289 1 93.81 262 THR A N 1
ATOM 2081 C CA . THR A 1 262 ? 2.172 -20.328 1.679 1 93.81 262 THR A CA 1
ATOM 2082 C C . THR A 1 262 ? 2.887 -19.203 2.418 1 93.81 262 THR A C 1
ATOM 2084 O O . THR A 1 262 ? 2.564 -18.906 3.568 1 93.81 262 THR A O 1
ATOM 2087 N N . ASP A 1 263 ? 3.82 -18.594 1.812 1 95 263 ASP A N 1
ATOM 2088 C CA . ASP A 1 263 ? 4.617 -17.562 2.447 1 95 263 ASP A CA 1
ATOM 2089 C C . ASP A 1 263 ? 3.732 -16.406 2.91 1 95 263 ASP A C 1
ATOM 2091 O O . ASP A 1 263 ? 3.83 -15.961 4.059 1 95 263 ASP A O 1
ATOM 2095 N N . LEU A 1 264 ? 2.852 -15.93 2.041 1 97.19 264 LEU A N 1
ATOM 2096 C CA . LEU A 1 264 ? 2.016 -14.773 2.361 1 97.19 264 LEU A CA 1
ATOM 2097 C C . LEU A 1 264 ? 0.906 -15.164 3.334 1 97.19 264 LEU A C 1
ATOM 2099 O O . LEU A 1 264 ? 0.462 -14.336 4.137 1 97.19 264 LEU A O 1
ATOM 2103 N N . VAL A 1 265 ? 0.483 -16.438 3.305 1 98 265 VAL A N 1
ATOM 2104 C CA . VAL A 1 265 ? -0.436 -16.922 4.324 1 98 265 VAL A CA 1
ATOM 2105 C C . VAL A 1 265 ? 0.239 -16.875 5.695 1 98 265 VAL A C 1
ATOM 2107 O O . VAL A 1 265 ? -0.366 -16.438 6.676 1 98 265 VAL A O 1
ATOM 2110 N N . GLU A 1 266 ? 1.457 -17.297 5.719 1 97.25 266 GLU A N 1
ATOM 2111 C CA . GLU A 1 266 ? 2.207 -17.266 6.969 1 97.25 266 GLU A CA 1
ATOM 2112 C C . GLU A 1 266 ? 2.398 -15.836 7.465 1 97.25 266 GLU A C 1
ATOM 2114 O O . GLU A 1 266 ? 2.381 -15.586 8.672 1 97.25 266 GLU A O 1
ATOM 2119 N N . LEU A 1 267 ? 2.588 -14.914 6.559 1 98 267 LEU A N 1
ATOM 2120 C CA . LEU A 1 267 ? 2.664 -13.508 6.938 1 98 267 LEU A CA 1
ATOM 2121 C C . LEU A 1 267 ? 1.403 -13.07 7.672 1 98 267 LEU A C 1
ATOM 2123 O O . LEU A 1 267 ? 1.483 -12.484 8.758 1 98 267 LEU A O 1
ATOM 2127 N N . LEU A 1 268 ? 0.268 -13.367 7.152 1 98.75 268 LEU A N 1
ATOM 2128 C CA . LEU A 1 268 ? -1 -13 7.777 1 98.75 268 LEU A CA 1
ATOM 2129 C C . LEU A 1 268 ? -1.17 -13.703 9.117 1 98.75 268 LEU A C 1
ATOM 2131 O O . LEU A 1 268 ? -1.583 -13.086 10.102 1 98.75 268 LEU A O 1
ATOM 2135 N N . HIS A 1 269 ? -0.782 -14.969 9.133 1 98.5 269 HIS A N 1
ATOM 2136 C CA . HIS A 1 269 ? -0.91 -15.758 10.352 1 98.5 269 HIS A CA 1
ATOM 2137 C C . HIS A 1 269 ? -0.066 -15.172 11.477 1 98.5 269 HIS A C 1
ATOM 2139 O O . HIS A 1 269 ? -0.436 -15.266 12.648 1 98.5 269 HIS A O 1
ATOM 2145 N N . GLY A 1 270 ? 1.021 -14.586 11.117 1 97.19 270 GLY A N 1
ATOM 2146 C CA . GLY A 1 270 ? 1.896 -13.977 12.102 1 97.19 270 GLY A CA 1
ATOM 2147 C C . GLY A 1 270 ? 1.204 -12.906 12.93 1 97.19 270 GLY A C 1
ATOM 2148 O O . GLY A 1 270 ? 1.623 -12.617 14.055 1 97.19 270 GLY A O 1
ATOM 2149 N N . SER A 1 271 ? 0.156 -12.32 12.414 1 97.56 271 SER A N 1
ATOM 2150 C CA . SER A 1 271 ? -0.642 -11.32 13.125 1 97.56 271 SER A CA 1
ATOM 2151 C C . SER A 1 271 ? -2.027 -11.859 13.461 1 97.56 271 SER A C 1
ATOM 2153 O O . SER A 1 271 ? -2.973 -11.094 13.641 1 97.56 271 SER A O 1
ATOM 2155 N N . GLU A 1 272 ? -2.141 -13.203 13.414 1 97.69 272 GLU A N 1
ATOM 2156 C CA . GLU A 1 272 ? -3.383 -13.891 13.75 1 97.69 272 GLU A CA 1
ATOM 2157 C C . GLU A 1 272 ? -4.512 -13.484 12.805 1 97.69 272 GLU A C 1
ATOM 2159 O O . GLU A 1 272 ? -5.637 -13.234 13.242 1 97.69 272 GLU A O 1
ATOM 2164 N N . ILE A 1 273 ? -4.18 -13.375 11.594 1 98.69 273 ILE A N 1
ATOM 2165 C CA . ILE A 1 273 ? -5.152 -13.031 10.555 1 98.69 273 ILE A CA 1
ATOM 2166 C C . ILE A 1 273 ? -5.363 -14.227 9.633 1 98.69 273 ILE A C 1
ATOM 2168 O O . ILE A 1 273 ? -4.398 -14.797 9.109 1 98.69 273 ILE A O 1
ATOM 2172 N N . ALA A 1 274 ? -6.59 -14.609 9.43 1 98.81 274 ALA A N 1
ATOM 2173 C CA . ALA A 1 274 ? -6.914 -15.688 8.5 1 98.81 274 ALA A CA 1
ATOM 2174 C C . ALA A 1 274 ? -6.766 -15.219 7.055 1 98.81 274 ALA A C 1
ATOM 2176 O O . ALA A 1 274 ? -6.871 -14.023 6.762 1 98.81 274 ALA A O 1
ATOM 2177 N N . CYS A 1 275 ? -6.469 -16.172 6.199 1 98.81 275 CYS A N 1
ATOM 2178 C CA . CYS A 1 275 ? -6.449 -15.922 4.762 1 98.81 275 CYS A CA 1
ATOM 2179 C C . CYS A 1 275 ? -7.637 -16.594 4.078 1 98.81 275 CYS A C 1
ATOM 2181 O O . CYS A 1 275 ? -7.844 -17.797 4.219 1 98.81 275 CYS A O 1
ATOM 2183 N N . ILE A 1 276 ? -8.438 -15.812 3.434 1 98.88 276 ILE A N 1
ATOM 2184 C CA . ILE A 1 276 ? -9.516 -16.312 2.588 1 98.88 276 ILE A CA 1
ATOM 2185 C C . ILE A 1 276 ? -9.203 -16 1.125 1 98.88 276 ILE A C 1
ATOM 2187 O O . ILE A 1 276 ? -8.836 -14.875 0.784 1 98.88 276 ILE A O 1
ATOM 2191 N N . TYR A 1 277 ? -9.289 -16.984 0.246 1 98.69 277 TYR A N 1
ATOM 2192 C CA . TYR A 1 277 ? -9.117 -16.688 -1.174 1 98.69 277 TYR A CA 1
ATOM 2193 C C . TYR A 1 277 ? -10.102 -17.5 -2.014 1 98.69 277 TYR A C 1
ATOM 2195 O O . TYR A 1 277 ? -10.602 -18.531 -1.572 1 98.69 277 TYR A O 1
ATOM 2203 N N . GLU A 1 278 ? -10.445 -16.938 -3.139 1 98.06 278 GLU A N 1
ATOM 2204 C CA . GLU A 1 278 ? -11.367 -17.594 -4.055 1 98.06 278 GLU A CA 1
ATOM 2205 C C . GLU A 1 278 ? -10.664 -18.672 -4.875 1 98.06 278 GLU A C 1
ATOM 2207 O O . GLU A 1 278 ? -9.555 -18.469 -5.359 1 98.06 278 GLU A O 1
ATOM 2212 N N . SER A 1 279 ? -11.289 -19.812 -4.945 1 95.88 279 SER A N 1
ATOM 2213 C CA . SER A 1 279 ? -10.766 -20.875 -5.801 1 95.88 279 SER A CA 1
ATOM 2214 C C . SER A 1 279 ? -10.914 -20.516 -7.277 1 95.88 279 SER A C 1
ATOM 2216 O O . SER A 1 279 ? -11.375 -19.422 -7.613 1 95.88 279 SER A O 1
ATOM 2218 N N . THR A 1 280 ? -10.43 -21.375 -8.156 1 92.5 280 THR A N 1
ATOM 2219 C CA . THR A 1 280 ? -10.555 -21.125 -9.586 1 92.5 280 THR A CA 1
ATOM 2220 C C . THR A 1 280 ? -12.008 -21.188 -10.023 1 92.5 280 THR A C 1
ATOM 2222 O O . THR A 1 280 ? -12.359 -20.75 -11.125 1 92.5 280 THR A O 1
ATOM 2225 N N . THR A 1 281 ? -12.852 -21.734 -9.211 1 92.31 281 THR A N 1
ATOM 2226 C CA . THR A 1 281 ? -14.297 -21.688 -9.398 1 92.31 281 THR A CA 1
ATOM 2227 C C . THR A 1 281 ? -14.891 -20.469 -8.688 1 92.31 281 THR A C 1
ATOM 2229 O O . THR A 1 281 ? -14.805 -20.344 -7.465 1 92.31 281 THR A O 1
ATOM 2232 N N . PRO A 1 282 ? -15.508 -19.594 -9.422 1 92.31 282 PRO A N 1
ATOM 2233 C CA . PRO A 1 282 ? -16.062 -18.391 -8.797 1 92.31 282 PRO A CA 1
ATOM 2234 C C . PRO A 1 282 ? -17.094 -18.719 -7.723 1 92.31 282 PRO A C 1
ATOM 2236 O O . PRO A 1 282 ? -17.938 -19.594 -7.91 1 92.31 282 PRO A O 1
ATOM 2239 N N . GLY A 1 283 ? -17 -18.062 -6.586 1 95 283 GLY A N 1
ATOM 2240 C CA . GLY A 1 283 ? -17.953 -18.219 -5.508 1 95 283 GLY A CA 1
ATOM 2241 C C . GLY A 1 283 ? -17.578 -19.297 -4.516 1 95 283 GLY A C 1
ATOM 2242 O O . GLY A 1 283 ? -18.266 -19.484 -3.508 1 95 283 GLY A O 1
ATOM 2243 N N . VAL A 1 284 ? -16.5 -20.031 -4.879 1 97.06 284 VAL A N 1
ATOM 2244 C CA . VAL A 1 284 ? -15.977 -21.047 -3.961 1 97.06 284 VAL A CA 1
ATOM 2245 C C . VAL A 1 284 ? -14.734 -20.516 -3.256 1 97.06 284 VAL A C 1
ATOM 2247 O O . VAL A 1 284 ? -13.773 -20.094 -3.908 1 97.06 284 VAL A O 1
ATOM 2250 N N . PHE A 1 285 ? -14.773 -20.547 -1.922 1 98.25 285 PHE A N 1
ATOM 2251 C CA . PHE A 1 285 ? -13.711 -19.906 -1.157 1 98.25 285 PHE A CA 1
ATOM 2252 C C . PHE A 1 285 ? -12.977 -20.922 -0.284 1 98.25 285 PHE A C 1
ATOM 2254 O O . PHE A 1 285 ? -13.586 -21.875 0.212 1 98.25 285 PHE A O 1
ATOM 2261 N N . VAL A 1 286 ? -11.727 -20.703 -0.179 1 98.12 286 VAL A N 1
ATOM 2262 C CA . VAL A 1 286 ? -10.875 -21.453 0.732 1 98.12 286 VAL A CA 1
ATOM 2263 C C . VAL A 1 286 ? -10.43 -20.562 1.89 1 98.12 286 VAL A C 1
ATOM 2265 O O . VAL A 1 286 ? -10.062 -19.406 1.681 1 98.12 286 VAL A O 1
ATOM 2268 N N . ARG A 1 287 ? -10.547 -21.062 3.061 1 98.25 287 ARG A N 1
ATOM 2269 C CA . ARG A 1 287 ? -10.117 -20.344 4.258 1 98.25 287 ARG A CA 1
ATOM 2270 C C . ARG A 1 287 ? -8.977 -21.078 4.957 1 98.25 287 ARG A C 1
ATOM 2272 O O . ARG A 1 287 ? -9.016 -22.297 5.105 1 98.25 287 ARG A O 1
ATOM 2279 N N . VAL A 1 288 ? -7.953 -20.391 5.266 1 98.31 288 VAL A N 1
ATOM 2280 C CA . VAL A 1 288 ? -6.84 -20.922 6.043 1 98.31 288 VAL A CA 1
ATOM 2281 C C . VAL A 1 288 ? -6.684 -20.109 7.336 1 98.31 288 VAL A C 1
ATOM 2283 O O . VAL A 1 288 ? -6.238 -18.969 7.316 1 98.31 288 VAL A O 1
ATOM 2286 N N . ASP A 1 289 ? -7.02 -20.688 8.477 1 97.94 289 ASP A N 1
ATOM 2287 C CA . ASP A 1 289 ? -7 -20.016 9.773 1 97.94 289 ASP A CA 1
ATOM 2288 C C . ASP A 1 289 ? -5.605 -20.062 10.391 1 97.94 289 ASP A C 1
ATOM 2290 O O . ASP A 1 289 ? -4.82 -20.969 10.094 1 97.94 289 ASP A O 1
ATOM 2294 N N . PRO A 1 290 ? -5.344 -19.047 11.266 1 95.12 290 PRO A N 1
ATOM 2295 C CA . PRO A 1 290 ? -4.066 -19.125 11.977 1 95.12 290 PRO A CA 1
ATOM 2296 C C . PRO A 1 290 ? -3.889 -20.422 12.734 1 95.12 290 PRO A C 1
ATOM 2298 O O . PRO A 1 290 ? -4.84 -20.938 13.336 1 95.12 290 PRO A O 1
ATOM 2301 N N . GLY A 1 291 ? -2.703 -21.016 12.703 1 88.44 291 GLY A N 1
ATOM 2302 C CA . GLY A 1 291 ? -2.438 -22.281 13.344 1 88.44 291 GLY A CA 1
ATOM 2303 C C . GLY A 1 291 ? -2.693 -23.469 12.438 1 88.44 291 GLY A C 1
ATOM 2304 O O . GLY A 1 291 ? -2.232 -24.578 12.719 1 88.44 291 GLY A O 1
ATOM 2305 N N . GLU A 1 292 ? -3.463 -23.203 11.344 1 81.25 292 GLU A N 1
ATOM 2306 C CA . GLU A 1 292 ? -3.709 -24.25 10.359 1 81.25 292 GLU A CA 1
ATOM 2307 C C . GLU A 1 292 ? -2.701 -24.188 9.211 1 81.25 292 GLU A C 1
ATOM 2309 O O . GLU A 1 292 ? -2.15 -23.125 8.93 1 81.25 292 GLU A O 1
ATOM 2314 N N . SER A 1 293 ? -2.307 -25.359 8.68 1 72.06 293 SER A N 1
ATOM 2315 C CA . SER A 1 293 ? -1.434 -25.391 7.512 1 72.06 293 SER A CA 1
ATOM 2316 C C . SER A 1 293 ? -2.221 -25.141 6.23 1 72.06 293 SER A C 1
ATOM 2318 O O . SER A 1 293 ? -3.422 -25.406 6.172 1 72.06 293 SER A O 1
ATOM 2320 N N . THR A 1 294 ? -1.655 -24.375 5.289 1 67.44 294 THR A N 1
ATOM 2321 C CA . THR A 1 294 ? -2.266 -24.125 3.986 1 67.44 294 THR A CA 1
ATOM 2322 C C . THR A 1 294 ? -2.594 -25.453 3.295 1 67.44 294 THR A C 1
ATOM 2324 O O . THR A 1 294 ? -1.771 -26.375 3.271 1 67.44 294 THR A O 1
ATOM 2327 N N . PRO A 1 295 ? -3.867 -25.609 2.891 1 51.41 295 PRO A N 1
ATOM 2328 C CA . PRO A 1 295 ? -4.184 -26.844 2.166 1 51.41 295 PRO A CA 1
ATOM 2329 C C . PRO A 1 295 ? -3.268 -27.078 0.966 1 51.41 295 PRO A C 1
ATOM 2331 O O . PRO A 1 295 ? -2.826 -26.125 0.328 1 51.41 295 PRO A O 1
ATOM 2334 N N . ALA A 1 296 ? -2.604 -28.188 0.974 1 47.62 296 ALA A N 1
ATOM 2335 C CA . ALA A 1 296 ? -1.704 -28.594 -0.106 1 47.62 296 ALA A CA 1
ATOM 2336 C C . ALA A 1 296 ? -2.342 -28.344 -1.47 1 47.62 296 ALA A C 1
ATOM 2338 O O . ALA A 1 296 ? -3.564 -28.438 -1.616 1 47.62 296 ALA A O 1
ATOM 2339 N N . ASN A 1 297 ? -1.757 -27.547 -2.398 1 42.28 297 ASN A N 1
ATOM 2340 C CA . ASN A 1 297 ? -2.186 -27.297 -3.77 1 42.28 297 ASN A CA 1
ATOM 2341 C C . ASN A 1 297 ? -2.941 -28.484 -4.352 1 42.28 297 ASN A C 1
ATOM 2343 O O . ASN A 1 297 ? -2.389 -29.578 -4.461 1 42.28 297 ASN A O 1
ATOM 2347 N N . SER A 1 298 ? -4.27 -28.625 -3.975 1 30.44 298 SER A N 1
ATOM 2348 C CA . SER A 1 298 ? -4.992 -29.5 -4.898 1 30.44 298 SER A CA 1
ATOM 2349 C C . SER A 1 298 ? -4.996 -28.922 -6.309 1 30.44 298 SER A C 1
ATOM 2351 O O . SER A 1 298 ? -4.992 -27.703 -6.488 1 30.44 298 SER A O 1
ATOM 2353 N N . MET B 1 1 ? 9.359 -19.984 -38.375 1 81.12 1 MET B N 1
ATOM 2354 C CA . MET B 1 1 ? 8.023 -20.219 -38.938 1 81.12 1 MET B CA 1
ATOM 2355 C C . MET B 1 1 ? 7.016 -19.25 -38.312 1 81.12 1 MET B C 1
ATOM 2357 O O . MET B 1 1 ? 7.262 -18.688 -37.25 1 81.12 1 MET B O 1
ATOM 2361 N N . THR B 1 2 ? 5.984 -18.984 -39.031 1 79.5 2 THR B N 1
ATOM 2362 C CA . THR B 1 2 ? 4.887 -18.25 -38.406 1 79.5 2 THR B CA 1
ATOM 2363 C C . THR B 1 2 ? 4.105 -19.156 -37.469 1 79.5 2 THR B C 1
ATOM 2365 O O . THR B 1 2 ? 4.172 -20.375 -37.562 1 79.5 2 THR B O 1
ATOM 2368 N N . ARG B 1 3 ? 3.486 -18.547 -36.5 1 77.12 3 ARG B N 1
ATOM 2369 C CA . ARG B 1 3 ? 2.646 -19.328 -35.594 1 77.12 3 ARG B CA 1
ATOM 2370 C C . ARG B 1 3 ? 1.619 -20.141 -36.375 1 77.12 3 ARG B C 1
ATOM 2372 O O . ARG B 1 3 ? 1.313 -21.281 -36 1 77.12 3 ARG B O 1
ATOM 2379 N N . ARG B 1 4 ? 1.103 -19.531 -37.344 1 77.94 4 ARG B N 1
ATOM 2380 C CA . ARG B 1 4 ? 0.154 -20.234 -38.219 1 77.94 4 ARG B CA 1
ATOM 2381 C C . ARG B 1 4 ? 0.773 -21.516 -38.781 1 77.94 4 ARG B C 1
ATOM 2383 O O . ARG B 1 4 ? 0.139 -22.562 -38.781 1 77.94 4 ARG B O 1
ATOM 2390 N N . GLU B 1 5 ? 1.938 -21.422 -39.25 1 80.19 5 GLU B N 1
ATOM 2391 C CA . GLU B 1 5 ? 2.652 -22.562 -39.812 1 80.19 5 GLU B CA 1
ATOM 2392 C C . GLU B 1 5 ? 2.891 -23.641 -38.781 1 80.19 5 GLU B C 1
ATOM 2394 O O . GLU B 1 5 ? 2.811 -24.844 -39.062 1 80.19 5 GLU B O 1
ATOM 2399 N N . VAL B 1 6 ? 3.168 -23.172 -37.562 1 79.56 6 VAL B N 1
ATOM 2400 C CA . VAL B 1 6 ? 3.391 -24.125 -36.5 1 79.56 6 VAL B CA 1
ATOM 2401 C C . VAL B 1 6 ? 2.127 -24.938 -36.25 1 79.56 6 VAL B C 1
ATOM 2403 O O . VAL B 1 6 ? 2.18 -26.172 -36.188 1 79.56 6 VAL B O 1
ATOM 2406 N N . HIS B 1 7 ? 0.995 -24.266 -36.156 1 77.38 7 HIS B N 1
ATOM 2407 C CA . HIS B 1 7 ? -0.274 -24.938 -35.875 1 77.38 7 HIS B CA 1
ATOM 2408 C C . HIS B 1 7 ? -0.676 -25.875 -37 1 77.38 7 HIS B C 1
ATOM 2410 O O . HIS B 1 7 ? -1.289 -26.906 -36.75 1 77.38 7 HIS B O 1
ATOM 2416 N N . GLU B 1 8 ? -0.282 -25.453 -38.156 1 76.19 8 GLU B N 1
ATOM 2417 C CA . GLU B 1 8 ? -0.555 -26.297 -39.312 1 76.19 8 GLU B CA 1
ATOM 2418 C C . GLU B 1 8 ? 0.249 -27.594 -39.219 1 76.19 8 GLU B C 1
ATOM 2420 O O . GLU B 1 8 ? -0.25 -28.672 -39.594 1 76.19 8 GLU B O 1
ATOM 2425 N N . VAL B 1 9 ? 1.405 -27.406 -38.75 1 73.25 9 VAL B N 1
ATOM 2426 C CA . VAL B 1 9 ? 2.303 -28.562 -38.688 1 73.25 9 VAL B CA 1
ATOM 2427 C C . VAL B 1 9 ? 1.888 -29.484 -37.531 1 73.25 9 VAL B C 1
ATOM 2429 O O . VAL B 1 9 ? 1.92 -30.703 -37.688 1 73.25 9 VAL B O 1
ATOM 2432 N N . VAL B 1 10 ? 1.406 -28.906 -36.438 1 71.12 10 VAL B N 1
ATOM 2433 C CA . VAL B 1 10 ? 1.2 -29.734 -35.25 1 71.12 10 VAL B CA 1
ATOM 2434 C C . VAL B 1 10 ? -0.277 -30.094 -35.125 1 71.12 10 VAL B C 1
ATOM 2436 O O . VAL B 1 10 ? -0.653 -30.906 -34.281 1 71.12 10 VAL B O 1
ATOM 2439 N N . GLY B 1 11 ? -1.153 -29.734 -35.969 1 62.41 11 GLY B N 1
ATOM 2440 C CA . GLY B 1 11 ? -2.529 -30.203 -36.031 1 62.41 11 GLY B CA 1
ATOM 2441 C C . GLY B 1 11 ? -3.504 -29.25 -35.344 1 62.41 11 GLY B C 1
ATOM 2442 O O . GLY B 1 11 ? -4.496 -29.703 -34.75 1 62.41 11 GLY B O 1
ATOM 2443 N N . GLY B 1 12 ? -3.195 -27.906 -35.219 1 60.22 12 GLY B N 1
ATOM 2444 C CA . GLY B 1 12 ? -4.23 -26.984 -34.781 1 60.22 12 GLY B CA 1
ATOM 2445 C C . GLY B 1 12 ? -3.934 -26.328 -33.438 1 60.22 12 GLY B C 1
ATOM 2446 O O . GLY B 1 12 ? -2.777 -26.266 -33.031 1 60.22 12 GLY B O 1
ATOM 2447 N N . GLY B 1 13 ? -4.988 -25.578 -32.906 1 60.19 13 GLY B N 1
ATOM 2448 C CA . GLY B 1 13 ? -4.895 -24.875 -31.625 1 60.19 13 GLY B CA 1
ATOM 2449 C C . GLY B 1 13 ? -5.082 -23.375 -31.75 1 60.19 13 GLY B C 1
ATOM 2450 O O . GLY B 1 13 ? -5.066 -22.844 -32.875 1 60.19 13 GLY B O 1
ATOM 2451 N N . SER B 1 14 ? -5.43 -22.812 -30.562 1 63.12 14 SER B N 1
ATOM 2452 C CA . SER B 1 14 ? -5.637 -21.375 -30.547 1 63.12 14 SER B CA 1
ATOM 2453 C C . SER B 1 14 ? -4.344 -20.625 -30.859 1 63.12 14 SER B C 1
ATOM 2455 O O . SER B 1 14 ? -3.305 -20.891 -30.25 1 63.12 14 SER B O 1
ATOM 2457 N N . ARG B 1 15 ? -4.367 -19.703 -31.844 1 62 15 ARG B N 1
ATOM 2458 C CA . ARG B 1 15 ? -3.211 -18.953 -32.344 1 62 15 ARG B CA 1
ATOM 2459 C C . ARG B 1 15 ? -2.881 -17.781 -31.406 1 62 15 ARG B C 1
ATOM 2461 O O . ARG B 1 15 ? -1.778 -17.234 -31.453 1 62 15 ARG B O 1
ATOM 2468 N N . GLN B 1 16 ? -3.664 -17.609 -30.5 1 65 16 GLN B N 1
ATOM 2469 C CA . GLN B 1 16 ? -3.5 -16.359 -29.75 1 65 16 GLN B CA 1
ATOM 2470 C C . GLN B 1 16 ? -3.064 -16.641 -28.312 1 65 16 GLN B C 1
ATOM 2472 O O . GLN B 1 16 ? -2.535 -15.758 -27.641 1 65 16 GLN B O 1
ATOM 2477 N N . ASN B 1 17 ? -3.189 -17.906 -28 1 77.62 17 ASN B N 1
ATOM 2478 C CA . ASN B 1 17 ? -2.877 -18.219 -26.609 1 77.62 17 ASN B CA 1
ATOM 2479 C C . ASN B 1 17 ? -1.394 -18.531 -26.422 1 77.62 17 ASN B C 1
ATOM 2481 O O . ASN B 1 17 ? -0.745 -19.047 -27.344 1 77.62 17 ASN B O 1
ATOM 2485 N N . GLY B 1 18 ? -0.824 -18.219 -25.359 1 83.06 18 GLY B N 1
ATOM 2486 C CA . GLY B 1 18 ? 0.557 -18.547 -25.047 1 83.06 18 GLY B CA 1
ATOM 2487 C C . GLY B 1 18 ? 0.786 -20.031 -24.844 1 83.06 18 GLY B C 1
ATOM 2488 O O . GLY B 1 18 ? 1.914 -20.516 -24.969 1 83.06 18 GLY B O 1
ATOM 2489 N N . MET B 1 19 ? -0.307 -20.75 -24.484 1 90 19 MET B N 1
ATOM 2490 C CA . MET B 1 19 ? -0.278 -22.203 -24.328 1 90 19 MET B CA 1
ATOM 2491 C C . MET B 1 19 ? -1.439 -22.844 -25.078 1 90 19 MET B C 1
ATOM 2493 O O . MET B 1 19 ? -2.588 -22.438 -24.922 1 90 19 MET B O 1
ATOM 2497 N N . THR B 1 20 ? -1.17 -23.828 -25.906 1 88.31 20 THR B N 1
ATOM 2498 C CA . THR B 1 20 ? -2.238 -24.484 -26.641 1 88.31 20 THR B CA 1
ATOM 2499 C C . THR B 1 20 ? -1.9 -25.953 -26.891 1 88.31 20 THR B C 1
ATOM 2501 O O . THR B 1 20 ? -0.739 -26.312 -27.109 1 88.31 20 THR B O 1
ATOM 2504 N N . ARG B 1 21 ? -2.926 -26.734 -26.734 1 86.88 21 ARG B N 1
ATOM 2505 C CA . ARG B 1 21 ? -2.771 -28.141 -27.094 1 86.88 21 ARG B CA 1
ATOM 2506 C C . ARG B 1 21 ? -2.914 -28.344 -28.594 1 86.88 21 ARG B C 1
ATOM 2508 O O . ARG B 1 21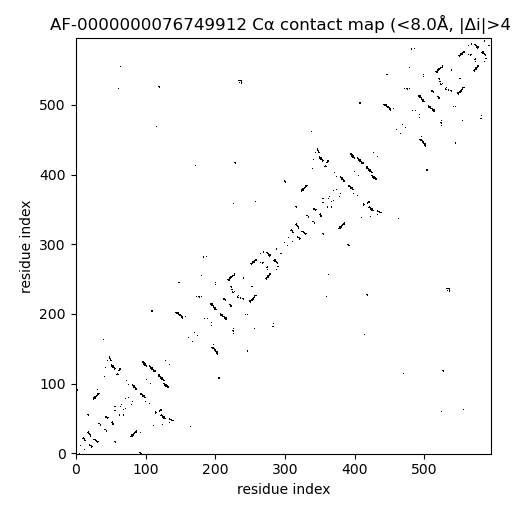 ? -3.783 -27.75 -29.219 1 86.88 21 ARG B O 1
ATOM 2515 N N . ALA B 1 22 ? -1.99 -29.047 -29.094 1 80.75 22 ALA B N 1
ATOM 2516 C CA . ALA B 1 22 ? -2.123 -29.422 -30.5 1 80.75 22 ALA B CA 1
ATOM 2517 C C . ALA B 1 22 ? -3.201 -30.484 -30.688 1 80.75 22 ALA B C 1
ATOM 2519 O O . ALA B 1 22 ? -3.238 -31.484 -29.969 1 80.75 22 ALA B O 1
ATOM 2520 N N . GLY B 1 23 ? -4.168 -30.219 -31.531 1 75.81 23 GLY B N 1
ATOM 2521 C CA . GLY B 1 23 ? -5.277 -31.125 -31.781 1 75.81 23 GLY B CA 1
ATOM 2522 C C . GLY B 1 23 ? -4.84 -32.562 -32 1 75.81 23 GLY B C 1
ATOM 2523 O O . GLY B 1 23 ? -3.922 -32.812 -32.781 1 75.81 23 GLY B O 1
ATOM 2524 N N . GLY B 1 24 ? -5.457 -33.469 -31.219 1 77.94 24 GLY B N 1
ATOM 2525 C CA . GLY B 1 24 ? -5.277 -34.906 -31.438 1 77.94 24 GLY B CA 1
ATOM 2526 C C . GLY B 1 24 ? -3.92 -35.406 -31 1 77.94 24 GLY B C 1
ATOM 2527 O O . GLY B 1 24 ? -3.482 -36.469 -31.422 1 77.94 24 GLY B O 1
ATOM 2528 N N . SER B 1 25 ? -3.152 -34.562 -30.328 1 84.06 25 SER B N 1
ATOM 2529 C CA . SER B 1 25 ? -1.825 -34.969 -29.891 1 84.06 25 SER B CA 1
ATOM 2530 C C . SER B 1 25 ? -1.624 -34.719 -28.391 1 84.06 25 SER B C 1
ATOM 2532 O O . SER B 1 25 ? -2.52 -34.188 -27.734 1 84.06 25 SER B O 1
ATOM 2534 N N . ASP B 1 26 ? -0.501 -35.219 -27.922 1 92.44 26 ASP B N 1
ATOM 2535 C CA . ASP B 1 26 ? -0.125 -34.969 -26.531 1 92.44 26 ASP B CA 1
ATOM 2536 C C . ASP B 1 26 ? 0.819 -33.781 -26.422 1 92.44 26 ASP B C 1
ATOM 2538 O O . ASP B 1 26 ? 1.415 -33.531 -25.359 1 92.44 26 ASP B O 1
ATOM 2542 N N . ASN B 1 27 ? 0.904 -33.031 -27.5 1 92.31 27 ASN B N 1
ATOM 2543 C CA . ASN B 1 27 ? 1.819 -31.875 -27.516 1 92.31 27 ASN B CA 1
ATOM 2544 C C . ASN B 1 27 ? 1.165 -30.625 -26.938 1 92.31 27 ASN B C 1
ATOM 2546 O O . ASN B 1 27 ? 0.085 -30.234 -27.391 1 92.31 27 ASN B O 1
ATOM 2550 N N . LEU B 1 28 ? 1.762 -30.094 -25.891 1 94.75 28 LEU B N 1
ATOM 2551 C CA . LEU B 1 28 ? 1.402 -28.781 -25.344 1 94.75 28 LEU B CA 1
ATOM 2552 C C . LEU B 1 28 ? 2.359 -27.703 -25.844 1 94.75 28 LEU B C 1
ATOM 2554 O O . LEU B 1 28 ? 3.523 -27.672 -25.438 1 94.75 28 LEU B O 1
ATOM 2558 N N . LEU B 1 29 ? 1.879 -26.844 -26.734 1 93.19 29 LEU B N 1
ATOM 2559 C CA . LEU B 1 29 ? 2.721 -25.812 -27.344 1 93.19 29 LEU B CA 1
ATOM 2560 C C . LEU B 1 29 ? 2.801 -24.578 -26.453 1 93.19 29 LEU B C 1
ATOM 2562 O O . LEU B 1 29 ? 1.774 -24.062 -26 1 93.19 29 LEU B O 1
ATOM 2566 N N . LEU B 1 30 ? 3.996 -24.219 -26.062 1 94.44 30 LEU B N 1
ATOM 2567 C CA . LEU B 1 30 ? 4.281 -23.031 -25.281 1 94.44 30 LEU B CA 1
ATOM 2568 C C . LEU B 1 30 ? 4.938 -21.953 -26.141 1 94.44 30 LEU B C 1
ATOM 2570 O O . LEU B 1 30 ? 5.945 -22.203 -26.797 1 94.44 30 LEU B O 1
ATOM 2574 N N . PHE B 1 31 ? 4.367 -20.766 -26.156 1 90.94 31 PHE B N 1
ATOM 2575 C CA . PHE B 1 31 ? 4.941 -19.672 -26.922 1 90.94 31 PHE B CA 1
ATOM 2576 C C . PHE B 1 31 ? 5.449 -18.578 -25.984 1 90.94 31 PHE B C 1
ATOM 2578 O O . PHE B 1 31 ? 4.664 -17.953 -25.266 1 90.94 31 PHE B O 1
ATOM 2585 N N . SER B 1 32 ? 6.754 -18.484 -25.922 1 88.88 32 SER B N 1
ATOM 2586 C CA . SER B 1 32 ? 7.352 -17.406 -25.141 1 88.88 32 SER B CA 1
ATOM 2587 C C . SER B 1 32 ? 7.336 -16.094 -25.906 1 88.88 32 SER B C 1
ATOM 2589 O O . SER B 1 32 ? 7.586 -16.062 -27.109 1 88.88 32 SER B O 1
ATOM 2591 N N . SER B 1 33 ? 6.812 -15.07 -25.297 1 74.69 33 SER B N 1
ATOM 2592 C CA . SER B 1 33 ? 6.773 -13.75 -25.922 1 74.69 33 SER B CA 1
ATOM 2593 C C . SER B 1 33 ? 7.426 -12.695 -25.047 1 74.69 33 SER B C 1
ATOM 2595 O O . SER B 1 33 ? 7.512 -12.875 -23.828 1 74.69 33 SER B O 1
ATOM 2597 N N . SER B 1 34 ? 7.965 -11.703 -25.688 1 69.88 34 SER B N 1
ATOM 2598 C CA . SER B 1 34 ? 8.586 -10.578 -25 1 69.88 34 SER B CA 1
ATOM 2599 C C . SER B 1 34 ? 7.543 -9.555 -24.562 1 69.88 34 SER B C 1
ATOM 2601 O O . SER B 1 34 ? 7.883 -8.422 -24.203 1 69.88 34 SER B O 1
ATOM 2603 N N . THR B 1 35 ? 6.367 -9.969 -24.562 1 63.31 35 THR B N 1
ATOM 2604 C CA . THR B 1 35 ? 5.293 -9.023 -24.297 1 63.31 35 THR B CA 1
ATOM 2605 C C . THR B 1 35 ? 5.461 -8.391 -22.922 1 63.31 35 THR B C 1
ATOM 2607 O O . THR B 1 35 ? 5.156 -7.215 -22.719 1 63.31 35 THR B O 1
ATOM 2610 N N . GLY B 1 36 ? 5.945 -9.156 -21.984 1 65.5 36 GLY B N 1
ATOM 2611 C CA . GLY B 1 36 ? 6.176 -8.609 -20.656 1 65.5 36 GLY B CA 1
ATOM 2612 C C . GLY B 1 36 ? 7.195 -7.488 -20.641 1 65.5 36 GLY B C 1
ATOM 2613 O O . GLY B 1 36 ? 7.164 -6.625 -19.766 1 65.5 36 GLY B O 1
ATOM 2614 N N . SER B 1 37 ? 7.996 -7.625 -21.578 1 66.56 37 SER B N 1
ATOM 2615 C CA . SER B 1 37 ? 9.039 -6.605 -21.672 1 66.56 37 SER B CA 1
ATOM 2616 C C . SER B 1 37 ? 8.445 -5.219 -21.891 1 66.56 37 SER B C 1
ATOM 2618 O O . SER B 1 37 ? 9.008 -4.215 -21.453 1 66.56 37 SER B O 1
ATOM 2620 N N . ARG B 1 38 ? 7.246 -5.34 -22.484 1 57.72 38 ARG B N 1
ATOM 2621 C CA . ARG B 1 38 ? 6.57 -4.074 -22.734 1 57.72 38 ARG B CA 1
ATOM 2622 C C . ARG B 1 38 ? 6.219 -3.369 -21.438 1 57.72 38 ARG B C 1
ATOM 2624 O O . ARG B 1 38 ? 6.109 -2.143 -21.391 1 57.72 38 ARG B O 1
ATOM 2631 N N . TYR B 1 39 ? 6.172 -4.164 -20.547 1 59.94 39 TYR B N 1
ATOM 2632 C CA . TYR B 1 39 ? 5.746 -3.598 -19.281 1 59.94 39 TYR B CA 1
ATOM 2633 C C . TYR B 1 39 ? 6.895 -3.574 -18.281 1 59.94 39 TYR B C 1
ATOM 2635 O O . TYR B 1 39 ? 6.676 -3.418 -17.078 1 59.94 39 TYR B O 1
ATOM 2643 N N . GLY B 1 40 ? 8.047 -3.846 -18.859 1 61.03 40 GLY B N 1
ATOM 2644 C CA . GLY B 1 40 ? 9.258 -3.691 -18.078 1 61.03 40 GLY B CA 1
ATOM 2645 C C . GLY B 1 40 ? 9.609 -4.934 -17.281 1 61.03 40 GLY B C 1
ATOM 2646 O O . GLY B 1 40 ? 10.406 -4.871 -16.344 1 61.03 40 GLY B O 1
ATOM 2647 N N . TYR B 1 41 ? 8.781 -5.906 -17.578 1 68.38 41 TYR B N 1
ATOM 2648 C CA . TYR B 1 41 ? 9.141 -7.152 -16.922 1 68.38 41 TYR B CA 1
ATOM 2649 C C . TYR B 1 41 ? 9.203 -8.305 -17.906 1 68.38 41 TYR B C 1
ATOM 2651 O O . TYR B 1 41 ? 8.469 -8.32 -18.906 1 68.38 41 TYR B O 1
ATOM 2659 N N . ASN B 1 42 ? 10.281 -9.055 -17.891 1 77.19 42 ASN B N 1
ATOM 2660 C CA . ASN B 1 42 ? 10.367 -10.289 -18.672 1 77.19 42 ASN B CA 1
ATOM 2661 C C . ASN B 1 42 ? 11.086 -11.391 -17.891 1 77.19 42 ASN B C 1
ATOM 2663 O O . ASN B 1 42 ? 12.297 -11.32 -17.688 1 77.19 42 ASN B O 1
ATOM 2667 N N . PHE B 1 43 ? 10.219 -12.383 -17.578 1 87.94 43 PHE B N 1
ATOM 2668 C CA . PHE B 1 43 ? 10.797 -13.469 -16.797 1 87.94 43 PHE B CA 1
ATOM 2669 C C . PHE B 1 43 ? 11.188 -14.633 -17.703 1 87.94 43 PHE B C 1
ATOM 2671 O O . PHE B 1 43 ? 11.898 -15.547 -17.266 1 87.94 43 PHE B O 1
ATOM 2678 N N . ASP B 1 44 ? 10.828 -14.516 -18.953 1 91.06 44 ASP B N 1
ATOM 2679 C CA . ASP B 1 44 ? 11.062 -15.625 -19.891 1 91.06 44 ASP B CA 1
ATOM 2680 C C . ASP B 1 44 ? 12.531 -15.688 -20.297 1 91.06 44 ASP B C 1
ATOM 2682 O O . ASP B 1 44 ? 13.156 -14.656 -20.547 1 91.06 44 ASP B O 1
ATOM 2686 N N . GLY B 1 45 ? 13.031 -16.922 -20.344 1 91.12 45 GLY B N 1
ATOM 2687 C CA . GLY B 1 45 ? 14.359 -17.094 -20.891 1 91.12 45 GLY B CA 1
ATOM 2688 C C . GLY B 1 45 ? 15.227 -18.031 -20.062 1 91.12 45 GLY B C 1
ATOM 2689 O O . GLY B 1 45 ? 14.844 -18.438 -18.969 1 91.12 45 GLY B O 1
ATOM 2690 N N . TRP B 1 46 ? 16.328 -18.344 -20.672 1 91.88 46 TRP B N 1
ATOM 2691 C CA . TRP B 1 46 ? 17.312 -19.203 -20.016 1 91.88 46 TRP B CA 1
ATOM 2692 C C . TRP B 1 46 ? 17.953 -18.5 -18.844 1 91.88 46 TRP B C 1
ATOM 2694 O O . TRP B 1 46 ? 18.297 -17.312 -18.938 1 91.88 46 TRP B O 1
ATOM 2704 N N . LYS B 1 47 ? 18.047 -19.234 -17.781 1 90.06 47 LYS B N 1
ATOM 2705 C CA . LYS B 1 47 ? 18.766 -18.719 -16.625 1 90.06 47 LYS B CA 1
ATOM 2706 C C . LYS B 1 47 ? 20.109 -19.391 -16.453 1 90.06 47 LYS B C 1
ATOM 2708 O O . LYS B 1 47 ? 20.438 -20.328 -17.188 1 90.06 47 LYS B O 1
ATOM 2713 N N . ALA B 1 48 ? 20.859 -18.891 -15.516 1 84.62 48 ALA B N 1
ATOM 2714 C CA . ALA B 1 48 ? 22.25 -19.312 -15.344 1 84.62 48 ALA B CA 1
ATOM 2715 C C . ALA B 1 48 ? 22.344 -20.797 -14.984 1 84.62 48 ALA B C 1
ATOM 2717 O O . ALA B 1 48 ? 23.344 -21.453 -15.258 1 84.62 48 ALA B O 1
ATOM 2718 N N . ASP B 1 49 ? 21.281 -21.344 -14.508 1 85.25 49 ASP B N 1
ATOM 2719 C CA . ASP B 1 49 ? 21.312 -22.75 -14.07 1 85.25 49 ASP B CA 1
ATOM 2720 C C . ASP B 1 49 ? 20.891 -23.672 -15.203 1 85.25 49 ASP B C 1
ATOM 2722 O O . ASP B 1 49 ? 20.719 -24.875 -14.984 1 85.25 49 ASP B O 1
ATOM 2726 N N . GLY B 1 50 ? 20.625 -23.078 -16.344 1 89.38 50 GLY B N 1
ATOM 2727 C CA . GLY B 1 50 ? 20.266 -23.906 -17.5 1 89.38 50 GLY B CA 1
ATOM 2728 C C . GLY B 1 50 ? 18.781 -24.219 -17.562 1 89.38 50 GLY B C 1
ATOM 2729 O O . GLY B 1 50 ? 18.359 -25.016 -18.391 1 89.38 50 GLY B O 1
ATOM 2730 N N . VAL B 1 51 ? 18.078 -23.578 -16.672 1 93.69 51 VAL B N 1
ATOM 2731 C CA . VAL B 1 51 ? 16.625 -23.781 -16.641 1 93.69 51 VAL B CA 1
ATOM 2732 C C . VAL B 1 51 ? 15.938 -22.656 -17.406 1 93.69 51 VAL B C 1
ATOM 2734 O O . VAL B 1 51 ? 16.344 -21.484 -17.312 1 93.69 51 VAL B O 1
ATOM 2737 N N . TYR B 1 52 ? 14.984 -22.984 -18.188 1 95.31 52 TYR B N 1
ATOM 2738 C CA . TYR B 1 52 ? 14.195 -21.969 -18.891 1 95.31 52 TYR B CA 1
ATOM 2739 C C . TYR B 1 52 ? 13.008 -21.516 -18.047 1 95.31 52 TYR B C 1
ATOM 2741 O O . TYR B 1 52 ? 12.219 -22.359 -17.594 1 95.31 52 TYR B O 1
ATOM 2749 N N . HIS B 1 53 ? 12.945 -20.25 -17.828 1 95.06 53 HIS B N 1
ATOM 2750 C CA . HIS B 1 53 ? 11.797 -19.703 -17.125 1 95.06 53 HIS B CA 1
ATOM 2751 C C . HIS B 1 53 ? 10.719 -19.234 -18.109 1 95.06 53 HIS B C 1
ATOM 2753 O O . HIS B 1 53 ? 11.031 -18.641 -19.141 1 95.06 53 HIS B O 1
ATOM 2759 N N . TYR B 1 54 ? 9.477 -19.625 -17.781 1 95.12 54 TYR B N 1
ATOM 2760 C CA . TYR B 1 54 ? 8.359 -19.375 -18.688 1 95.12 54 TYR B CA 1
ATOM 2761 C C . TYR B 1 54 ? 7.176 -18.781 -17.922 1 95.12 54 TYR B C 1
ATOM 2763 O O . TYR B 1 54 ? 6.656 -19.391 -16.984 1 95.12 54 TYR B O 1
ATOM 2771 N N . THR B 1 55 ? 6.73 -17.578 -18.359 1 93.25 55 THR B N 1
ATOM 2772 C CA . THR B 1 55 ? 5.645 -16.906 -17.672 1 93.25 55 THR B CA 1
ATOM 2773 C C . THR B 1 55 ? 4.297 -17.5 -18.047 1 93.25 55 THR B C 1
ATOM 2775 O O . THR B 1 55 ? 4.016 -17.719 -19.234 1 93.25 55 THR B O 1
ATOM 2778 N N . GLY B 1 56 ? 3.508 -17.781 -17.031 1 94 56 GLY B N 1
ATOM 2779 C CA . GLY B 1 56 ? 2.188 -18.359 -17.25 1 94 56 GLY B CA 1
ATOM 2780 C C . GLY B 1 56 ? 1.253 -17.438 -18.016 1 94 56 GLY B C 1
ATOM 2781 O O . GLY B 1 56 ? 1.616 -16.312 -18.344 1 94 56 GLY B O 1
ATOM 2782 N N . GLU B 1 57 ? 0.061 -17.984 -18.234 1 91.19 57 GLU B N 1
ATOM 2783 C CA . GLU B 1 57 ? -0.922 -17.25 -19.047 1 91.19 57 GLU B CA 1
ATOM 2784 C C . GLU B 1 57 ? -1.887 -16.469 -18.156 1 91.19 57 GLU B C 1
ATOM 2786 O O . GLU B 1 57 ? -2.135 -16.844 -17.016 1 91.19 57 GLU B O 1
ATOM 2791 N N . GLY B 1 58 ? -2.48 -15.375 -18.719 1 89.81 58 GLY B N 1
ATOM 2792 C CA . GLY B 1 58 ? -3.447 -14.492 -18.094 1 89.81 58 GLY B CA 1
ATOM 2793 C C . GLY B 1 58 ? -3.074 -13.023 -18.188 1 89.81 58 GLY B C 1
ATOM 2794 O O . GLY B 1 58 ? -2.088 -12.586 -17.594 1 89.81 58 GLY B O 1
ATOM 2795 N N . GLN B 1 59 ? -3.875 -12.328 -18.922 1 87 59 GLN B N 1
ATOM 2796 C CA . GLN B 1 59 ? -3.51 -10.953 -19.25 1 87 59 GLN B CA 1
ATOM 2797 C C . GLN B 1 59 ? -4.102 -9.969 -18.25 1 87 59 GLN B C 1
ATOM 2799 O O . GLN B 1 59 ? -3.701 -8.805 -18.203 1 87 59 GLN B O 1
ATOM 2804 N N . GLN B 1 60 ? -5.086 -10.461 -17.547 1 90.19 60 GLN B N 1
ATOM 2805 C CA . GLN B 1 60 ? -5.75 -9.586 -16.578 1 90.19 60 GLN B CA 1
ATOM 2806 C C . GLN B 1 60 ? -5.871 -10.258 -15.219 1 90.19 60 GLN B C 1
ATOM 2808 O O . GLN B 1 60 ? -6.219 -11.438 -15.125 1 90.19 60 GLN B O 1
ATOM 2813 N N . GLY B 1 61 ? -5.59 -9.492 -14.156 1 92.94 61 GLY B N 1
ATOM 2814 C CA . GLY B 1 61 ? -5.699 -10.047 -12.82 1 92.94 61 GLY B CA 1
ATOM 2815 C C . GLY B 1 61 ? -4.617 -11.07 -12.508 1 92.94 61 GLY B C 1
ATOM 2816 O O . GLY B 1 61 ? -3.666 -11.227 -13.281 1 92.94 61 GLY B O 1
ATOM 2817 N N . ASP B 1 62 ? -4.785 -11.719 -11.383 1 96.38 62 ASP B N 1
ATOM 2818 C CA . ASP B 1 62 ? -3.811 -12.719 -10.961 1 96.38 62 ASP B CA 1
ATOM 2819 C C . ASP B 1 62 ? -3.799 -13.914 -11.906 1 96.38 62 ASP B C 1
ATOM 2821 O O . ASP B 1 62 ? -4.855 -14.375 -12.344 1 96.38 62 ASP B O 1
ATOM 2825 N N . GLN B 1 63 ? -2.564 -14.352 -12.242 1 94.75 63 GLN B N 1
ATOM 2826 C CA . GLN B 1 63 ? -2.479 -15.648 -12.906 1 94.75 63 GLN B CA 1
ATOM 2827 C C . GLN B 1 63 ? -2.787 -16.781 -11.93 1 94.75 63 GLN B C 1
ATOM 2829 O O . GLN B 1 63 ? -2.334 -16.766 -10.781 1 94.75 63 GLN B O 1
ATOM 2834 N N . VAL B 1 64 ? -3.652 -17.688 -12.375 1 95.56 64 VAL B N 1
ATOM 2835 C CA . VAL B 1 64 ? -4.047 -18.828 -11.555 1 95.56 64 VAL B CA 1
ATOM 2836 C C . VAL B 1 64 ? -3.848 -20.125 -12.336 1 95.56 64 VAL B C 1
ATOM 2838 O O . VAL B 1 64 ? -3.602 -20.094 -13.547 1 95.56 64 VAL B O 1
ATOM 2841 N N . PHE B 1 65 ? -3.875 -21.234 -11.609 1 95.38 65 PHE B N 1
ATOM 2842 C CA . PHE B 1 65 ? -3.73 -22.531 -12.25 1 95.38 65 PHE B CA 1
ATOM 2843 C C . PHE B 1 65 ? -5.055 -23 -12.844 1 95.38 65 PHE B C 1
ATOM 2845 O O . PHE B 1 65 ? -5.719 -23.875 -12.289 1 95.38 65 PHE B O 1
ATOM 2852 N N . LYS B 1 66 ? -5.352 -22.438 -13.977 1 93.56 66 LYS B N 1
ATOM 2853 C CA . LYS B 1 66 ? -6.484 -22.859 -14.797 1 93.56 66 LYS B CA 1
ATOM 2854 C C . LYS B 1 66 ? -6.074 -23.016 -16.266 1 93.56 66 LYS B C 1
ATOM 2856 O O . LYS B 1 66 ? -5.047 -22.484 -16.672 1 93.56 66 LYS B O 1
ATOM 2861 N N . ARG B 1 67 ? -6.746 -23.891 -17 1 92.69 67 ARG B N 1
ATOM 2862 C CA . ARG B 1 67 ? -6.531 -24.078 -18.422 1 92.69 67 ARG B CA 1
ATOM 2863 C C . ARG B 1 67 ? -5.062 -24.375 -18.719 1 92.69 67 ARG B C 1
ATOM 2865 O O . ARG B 1 67 ? -4.484 -25.297 -18.156 1 92.69 67 ARG B O 1
ATOM 2872 N N . GLY B 1 68 ? -4.426 -23.516 -19.516 1 93.94 68 GLY B N 1
ATOM 2873 C CA . GLY B 1 68 ? -3.047 -23.766 -19.922 1 93.94 68 GLY B CA 1
ATOM 2874 C C . GLY B 1 68 ? -2.096 -23.859 -18.75 1 93.94 68 GLY B C 1
ATOM 2875 O O . GLY B 1 68 ? -1.23 -24.75 -18.719 1 93.94 68 GLY B O 1
ATOM 2876 N N . ASN B 1 69 ? -2.252 -22.984 -17.766 1 95.88 69 ASN B N 1
ATOM 2877 C CA . ASN B 1 69 ? -1.397 -23.016 -16.578 1 95.88 69 ASN B CA 1
ATOM 2878 C C . ASN B 1 69 ? -1.531 -24.344 -15.836 1 95.88 69 ASN B C 1
ATOM 2880 O O . ASN B 1 69 ? -0.535 -24.906 -15.375 1 95.88 69 ASN B O 1
ATOM 2884 N N . LEU B 1 70 ? -2.768 -24.781 -15.75 1 95.88 70 LEU B N 1
ATOM 2885 C CA . LEU B 1 70 ? -3.014 -26.031 -15.062 1 95.88 70 LEU B CA 1
ATOM 2886 C C . LEU B 1 70 ? -2.438 -27.203 -15.852 1 95.88 70 LEU B C 1
ATOM 2888 O O . LEU B 1 70 ? -1.819 -28.109 -15.281 1 95.88 70 LEU B O 1
ATOM 2892 N N . GLN B 1 71 ? -2.627 -27.219 -17.141 1 95.69 71 GLN B N 1
ATOM 2893 C CA . GLN B 1 71 ? -2.127 -28.281 -18 1 95.69 71 GLN B CA 1
ATOM 2894 C C . GLN B 1 71 ? -0.604 -28.359 -17.938 1 95.69 71 GLN B C 1
ATOM 2896 O O . GLN B 1 71 ? -0.041 -29.469 -17.906 1 95.69 71 GLN B O 1
ATOM 2901 N N . LEU B 1 72 ? 0.015 -27.219 -17.938 1 97 72 LEU B N 1
ATOM 2902 C CA . LEU B 1 72 ? 1.472 -27.219 -17.875 1 97 72 LEU B CA 1
ATOM 2903 C C . LEU B 1 72 ? 1.949 -27.719 -16.516 1 97 72 LEU B C 1
ATOM 2905 O O . LEU B 1 72 ? 2.848 -28.562 -16.438 1 97 72 LEU B O 1
ATOM 2909 N N . ARG B 1 73 ? 1.345 -27.203 -15.492 1 96.5 73 ARG B N 1
ATOM 2910 C CA . ARG B 1 73 ? 1.704 -27.641 -14.148 1 96.5 73 ARG B CA 1
ATOM 2911 C C . ARG B 1 73 ? 1.587 -29.156 -14.008 1 96.5 73 ARG B C 1
ATOM 2913 O O . ARG B 1 73 ? 2.469 -29.812 -13.445 1 96.5 73 ARG B O 1
ATOM 2920 N N . ASP B 1 74 ? 0.538 -29.75 -14.555 1 96.69 74 ASP B N 1
ATOM 2921 C CA . ASP B 1 74 ? 0.231 -31.172 -14.367 1 96.69 74 ASP B CA 1
ATOM 2922 C C . ASP B 1 74 ? 0.557 -31.969 -15.617 1 96.69 74 ASP B C 1
ATOM 2924 O O . ASP B 1 74 ? -0.004 -33.062 -15.828 1 96.69 74 ASP B O 1
ATOM 2928 N N . HIS B 1 75 ? 1.408 -31.484 -16.422 1 97.19 75 HIS B N 1
ATOM 2929 C CA . HIS B 1 75 ? 1.619 -32.062 -17.75 1 97.19 75 HIS B CA 1
ATOM 2930 C C . HIS B 1 75 ? 2.061 -33.531 -17.641 1 97.19 75 HIS B C 1
ATOM 2932 O O . HIS B 1 75 ? 1.649 -34.375 -18.438 1 97.19 75 HIS B O 1
ATOM 2938 N N . ALA B 1 76 ? 2.9 -33.844 -16.703 1 96.19 76 ALA B N 1
ATOM 2939 C CA . ALA B 1 76 ? 3.404 -35.219 -16.547 1 96.19 76 ALA B CA 1
ATOM 2940 C C . ALA B 1 76 ? 2.27 -36.188 -16.25 1 96.19 76 ALA B C 1
ATOM 2942 O O . ALA B 1 76 ? 2.17 -37.25 -16.859 1 96.19 76 ALA B O 1
ATOM 2943 N N . GLU B 1 77 ? 1.465 -35.844 -15.297 1 96.19 77 GLU B N 1
ATOM 2944 C CA . GLU B 1 77 ? 0.332 -36.656 -14.914 1 96.19 77 GLU B CA 1
ATOM 2945 C C . GLU B 1 77 ? -0.67 -36.781 -16.062 1 96.19 77 GLU B C 1
ATOM 2947 O O . GLU B 1 77 ? -1.312 -37.844 -16.219 1 96.19 77 GLU B O 1
ATOM 2952 N N . LEU B 1 78 ? -0.785 -35.75 -16.891 1 95.69 78 LEU B N 1
ATOM 2953 C CA . LEU B 1 78 ? -1.756 -35.719 -17.984 1 95.69 78 LEU B CA 1
ATOM 2954 C C . LEU B 1 78 ? -1.182 -36.344 -19.25 1 95.69 78 LEU B C 1
ATOM 2956 O O . LEU B 1 78 ? -1.882 -36.469 -20.266 1 95.69 78 LEU B O 1
ATOM 2960 N N . GLY B 1 79 ? 0.084 -36.656 -19.125 1 95.62 79 GLY B N 1
ATOM 2961 C CA . GLY B 1 79 ? 0.732 -37.25 -20.281 1 95.62 79 GLY B CA 1
ATOM 2962 C C . GLY B 1 79 ? 1 -36.25 -21.391 1 95.62 79 GLY B C 1
ATOM 2963 O O . GLY B 1 79 ? 1.023 -36.594 -22.562 1 95.62 79 GLY B O 1
ATOM 2964 N N . LEU B 1 80 ? 1.078 -35 -21.094 1 96.19 80 LEU B N 1
ATOM 2965 C CA . LEU B 1 80 ? 1.312 -33.938 -22.078 1 96.19 80 LEU B CA 1
ATOM 2966 C C . LEU B 1 80 ? 2.805 -33.688 -22.234 1 96.19 80 LEU B C 1
ATOM 2968 O O . LEU B 1 80 ? 3.574 -33.844 -21.281 1 96.19 80 LEU B O 1
ATOM 2972 N N . ARG B 1 81 ? 3.193 -33.281 -23.469 1 96.19 81 ARG B N 1
ATOM 2973 C CA . ARG B 1 81 ? 4.582 -32.969 -23.797 1 96.19 81 ARG B CA 1
ATOM 2974 C C . ARG B 1 81 ? 4.766 -31.5 -24.141 1 96.19 81 ARG B C 1
ATOM 2976 O O . ARG B 1 81 ? 4.445 -31.062 -25.25 1 96.19 81 ARG B O 1
ATOM 2983 N N . PRO B 1 82 ? 5.305 -30.734 -23.156 1 96.88 82 PRO B N 1
ATOM 2984 C CA . PRO B 1 82 ? 5.516 -29.312 -23.422 1 96.88 82 PRO B CA 1
ATOM 2985 C C . PRO B 1 82 ? 6.574 -29.047 -24.484 1 96.88 82 PRO B C 1
ATOM 2987 O O . PRO B 1 82 ? 7.691 -29.562 -24.391 1 96.88 82 PRO B O 1
ATOM 2990 N N . ARG B 1 83 ? 6.195 -28.328 -25.5 1 95.25 83 ARG B N 1
ATOM 2991 C CA . ARG B 1 83 ? 7.082 -27.906 -26.578 1 95.25 83 ARG B CA 1
ATOM 2992 C C . ARG B 1 83 ? 7.172 -26.391 -26.672 1 95.25 83 ARG B C 1
ATOM 2994 O O . ARG B 1 83 ? 6.18 -25.719 -26.953 1 95.25 83 ARG B O 1
ATOM 3001 N N . LEU B 1 84 ? 8.406 -25.859 -26.469 1 95.12 84 LEU B N 1
ATOM 3002 C CA . LEU B 1 84 ? 8.602 -24.422 -26.312 1 95.12 84 LEU B CA 1
ATOM 3003 C C . LEU B 1 84 ? 9.031 -23.781 -27.625 1 95.12 84 LEU B C 1
ATOM 3005 O O . LEU B 1 84 ? 9.883 -24.328 -28.344 1 95.12 84 LEU B O 1
ATOM 3009 N N . PHE B 1 85 ? 8.344 -22.703 -27.969 1 92.06 85 PHE B N 1
ATOM 3010 C CA . PHE B 1 85 ? 8.68 -21.844 -29.109 1 92.06 85 PHE B CA 1
ATOM 3011 C C . PHE B 1 85 ? 9.016 -20.438 -28.641 1 92.06 85 PHE B C 1
ATOM 3013 O O . PHE B 1 85 ? 8.367 -19.906 -27.734 1 92.06 85 PHE B O 1
ATOM 3020 N N . GLU B 1 86 ? 10.062 -19.859 -29.125 1 90.06 86 GLU B N 1
ATOM 3021 C CA . GLU B 1 86 ? 10.453 -18.484 -28.812 1 90.06 86 GLU B CA 1
ATOM 3022 C C . GLU B 1 86 ? 10.242 -17.562 -30 1 90.06 86 GLU B C 1
ATOM 3024 O O . GLU B 1 86 ? 10.25 -18 -31.156 1 90.06 86 GLU B O 1
ATOM 3029 N N . GLU B 1 87 ? 10.07 -16.328 -29.641 1 83.81 87 GLU B N 1
ATOM 3030 C CA . GLU B 1 87 ? 9.945 -15.312 -30.688 1 83.81 87 GLU B CA 1
ATOM 3031 C C . GLU B 1 87 ? 11.258 -15.156 -31.453 1 83.81 87 GLU B C 1
ATOM 3033 O O . GLU B 1 87 ? 12.328 -15.055 -30.859 1 83.81 87 GLU B O 1
ATOM 3038 N N . ALA B 1 88 ? 11.281 -15.273 -32.781 1 82.44 88 ALA B N 1
ATOM 3039 C CA . ALA B 1 88 ? 12.453 -15.18 -33.656 1 82.44 88 ALA B CA 1
ATOM 3040 C C . ALA B 1 88 ? 12.32 -14.023 -34.625 1 82.44 88 ALA B C 1
ATOM 3042 O O . ALA B 1 88 ? 12.953 -14.031 -35.688 1 82.44 88 ALA B O 1
ATOM 3043 N N . GLY B 1 89 ? 11.594 -13.078 -34.375 1 75.88 89 GLY B N 1
ATOM 3044 C CA . GLY B 1 89 ? 11.336 -11.961 -35.25 1 75.88 89 GLY B CA 1
ATOM 3045 C C . GLY B 1 89 ? 9.859 -11.602 -35.344 1 75.88 89 GLY B C 1
ATOM 3046 O O . GLY B 1 89 ? 9.039 -12.102 -34.594 1 75.88 89 GLY B O 1
ATOM 3047 N N . ARG B 1 90 ? 9.68 -10.656 -36.25 1 73 90 ARG B N 1
ATOM 3048 C CA . ARG B 1 90 ? 8.305 -10.195 -36.406 1 73 90 ARG B CA 1
ATOM 3049 C C . ARG B 1 90 ? 7.406 -11.328 -36.906 1 73 90 ARG B C 1
ATOM 3051 O O . ARG B 1 90 ? 7.605 -11.844 -38 1 73 90 ARG B O 1
ATOM 3058 N N . SER B 1 91 ? 6.539 -11.797 -36.062 1 74.69 91 SER B N 1
ATOM 3059 C CA . SER B 1 91 ? 5.504 -12.789 -36.312 1 74.69 91 SER B CA 1
ATOM 3060 C C . SER B 1 91 ? 6.109 -14.156 -36.594 1 74.69 91 SER B C 1
ATOM 3062 O O . SER B 1 91 ? 5.543 -14.945 -37.375 1 74.69 91 SER B O 1
ATOM 3064 N N . ARG B 1 92 ? 7.281 -14.344 -36.156 1 86.5 92 ARG B N 1
ATOM 3065 C CA . ARG B 1 92 ? 7.926 -15.641 -36.375 1 86.5 92 ARG B CA 1
ATOM 3066 C C . ARG B 1 92 ? 8.359 -16.25 -35.031 1 86.5 92 ARG B C 1
ATOM 3068 O O . ARG B 1 92 ? 8.656 -15.531 -34.094 1 86.5 92 ARG B O 1
ATOM 3075 N N . VAL B 1 93 ? 8.312 -17.609 -35.062 1 89.56 93 VAL B N 1
ATOM 3076 C CA . VAL B 1 93 ? 8.719 -18.312 -33.844 1 89.56 93 VAL B CA 1
ATOM 3077 C C . VAL B 1 93 ? 9.742 -19.375 -34.188 1 89.56 93 VAL B C 1
ATOM 3079 O O . VAL B 1 93 ? 9.828 -19.828 -35.344 1 89.56 93 VAL B O 1
ATOM 3082 N N . ARG B 1 94 ? 10.547 -19.656 -33.312 1 90.69 94 ARG B N 1
ATOM 3083 C CA . ARG B 1 94 ? 11.562 -20.703 -33.406 1 90.69 94 ARG B CA 1
ATOM 3084 C C . ARG B 1 94 ? 11.328 -21.797 -32.375 1 90.69 94 ARG B C 1
ATOM 3086 O O . ARG B 1 94 ? 11.086 -21.5 -31.203 1 90.69 94 ARG B O 1
ATOM 3093 N N . TYR B 1 95 ? 11.336 -23.016 -32.906 1 92.38 95 TYR B N 1
ATOM 3094 C CA . TYR B 1 95 ? 11.227 -24.156 -32 1 92.38 95 TYR B CA 1
ATOM 3095 C C . TYR B 1 95 ? 12.484 -24.312 -31.141 1 92.38 95 TYR B C 1
ATOM 3097 O O . TYR B 1 95 ? 13.594 -24.344 -31.672 1 92.38 95 TYR B O 1
ATOM 3105 N N . VAL B 1 96 ? 12.312 -24.375 -29.812 1 93.31 96 VAL B N 1
ATOM 3106 C CA . VAL B 1 96 ? 13.438 -24.484 -28.891 1 93.31 96 VAL B CA 1
ATOM 3107 C C . VAL B 1 96 ? 13.656 -25.938 -28.5 1 93.31 96 VAL B C 1
ATOM 3109 O O . VAL B 1 96 ? 14.789 -26.422 -28.453 1 93.31 96 VAL B O 1
ATOM 3112 N N . GLY B 1 97 ? 12.492 -26.656 -28.203 1 95.06 97 GLY B N 1
ATOM 3113 C CA . GLY B 1 97 ? 12.578 -28.062 -27.828 1 95.06 97 GLY B CA 1
ATOM 3114 C C . GLY B 1 97 ? 11.469 -28.484 -26.891 1 95.06 97 GLY B C 1
ATOM 3115 O O . GLY B 1 97 ? 10.531 -27.734 -26.641 1 95.06 97 GLY B O 1
ATOM 3116 N N . GLU B 1 98 ? 11.633 -29.797 -26.547 1 96.25 98 GLU B N 1
ATOM 3117 C CA . GLU B 1 98 ? 10.734 -30.344 -25.531 1 96.25 98 GLU B CA 1
ATOM 3118 C C . GLU B 1 98 ? 11.281 -30.094 -24.125 1 96.25 98 GLU B C 1
ATOM 3120 O O . GLU B 1 98 ? 12.484 -30.188 -23.891 1 96.25 98 GLU B O 1
ATOM 3125 N N . PHE B 1 99 ? 10.32 -29.766 -23.266 1 97.62 99 PHE B N 1
ATOM 3126 C CA . PHE B 1 99 ? 10.688 -29.453 -21.891 1 97.62 99 PHE B CA 1
ATOM 3127 C C . PHE B 1 99 ? 9.82 -30.234 -20.906 1 97.62 99 PHE B C 1
ATOM 3129 O O . PHE B 1 99 ? 8.812 -30.828 -21.297 1 97.62 99 PHE B O 1
ATOM 3136 N N . ARG B 1 100 ? 10.266 -30.281 -19.688 1 97.44 100 ARG B N 1
ATOM 3137 C CA . ARG B 1 100 ? 9.461 -30.734 -18.562 1 97.44 100 ARG B CA 1
ATOM 3138 C C . ARG B 1 100 ? 9.555 -29.766 -17.391 1 97.44 100 ARG B C 1
ATOM 3140 O O . ARG B 1 100 ? 10.523 -29 -17.297 1 97.44 100 ARG B O 1
ATOM 3147 N N . ILE B 1 101 ? 8.555 -29.719 -16.562 1 97.31 101 ILE B N 1
ATOM 3148 C CA . ILE B 1 101 ? 8.578 -28.891 -15.367 1 97.31 101 ILE B CA 1
ATOM 3149 C C . ILE B 1 101 ? 9.664 -29.375 -14.422 1 97.31 101 ILE B C 1
ATOM 3151 O O . ILE B 1 101 ? 9.867 -30.594 -14.266 1 97.31 101 ILE B O 1
ATOM 3155 N N . ASP B 1 102 ? 10.352 -28.453 -13.797 1 94.69 102 ASP B N 1
ATOM 3156 C CA . ASP B 1 102 ? 11.273 -28.781 -12.719 1 94.69 102 ASP B CA 1
ATOM 3157 C C . ASP B 1 102 ? 10.523 -29.234 -11.469 1 94.69 102 ASP B C 1
ATOM 3159 O O . ASP B 1 102 ? 10.07 -28.406 -10.672 1 94.69 102 ASP B O 1
ATOM 3163 N N . GLU B 1 103 ? 10.531 -30.484 -11.227 1 91.56 103 GLU B N 1
ATOM 3164 C CA . GLU B 1 103 ? 9.703 -31.047 -10.156 1 91.56 103 GLU B CA 1
ATOM 3165 C C . GLU B 1 103 ? 10.156 -30.547 -8.789 1 91.56 103 GLU B C 1
ATOM 3167 O O . GLU B 1 103 ? 9.336 -30.391 -7.875 1 91.56 103 GLU B O 1
ATOM 3172 N N . GLY B 1 104 ? 11.32 -30.312 -8.656 1 87.88 104 GLY B N 1
ATOM 3173 C CA . GLY B 1 104 ? 11.828 -29.797 -7.391 1 87.88 104 GLY B CA 1
ATOM 3174 C C . GLY B 1 104 ? 11.391 -28.375 -7.094 1 87.88 104 GLY B C 1
ATOM 3175 O O . GLY B 1 104 ? 11.156 -28.016 -5.938 1 87.88 104 GLY B O 1
ATOM 3176 N N . HIS B 1 105 ? 11.312 -27.594 -8.102 1 90.62 105 HIS B N 1
ATOM 3177 C CA . HIS B 1 105 ? 10.891 -26.203 -8.031 1 90.62 105 HIS B CA 1
ATOM 3178 C C . HIS B 1 105 ? 10.078 -25.797 -9.258 1 90.62 105 HIS B C 1
ATOM 3180 O O . HIS B 1 105 ? 10.57 -25.078 -10.125 1 90.62 105 HIS B O 1
ATOM 3186 N N . PRO B 1 106 ? 8.93 -26.266 -9.297 1 94.25 106 PRO B N 1
ATOM 3187 C CA . PRO B 1 106 ? 8.148 -26.234 -10.539 1 94.25 106 PRO B CA 1
ATOM 3188 C C . PRO B 1 106 ? 7.836 -24.828 -11.016 1 94.25 106 PRO B C 1
ATOM 3190 O O . PRO B 1 106 ? 7.77 -24.578 -12.219 1 94.25 106 PRO B O 1
ATOM 3193 N N . TRP B 1 107 ? 7.59 -23.953 -10.078 1 94.25 107 TRP B N 1
ATOM 3194 C CA . TRP B 1 107 ? 7.219 -22.594 -10.398 1 94.25 107 TRP B CA 1
ATOM 3195 C C . TRP B 1 107 ? 7.469 -21.656 -9.211 1 94.25 107 TRP B C 1
ATOM 3197 O O . TRP B 1 107 ? 7.754 -22.125 -8.109 1 94.25 107 TRP B O 1
ATOM 3207 N N . TYR B 1 108 ? 7.484 -20.422 -9.484 1 92.06 108 TYR B N 1
ATOM 3208 C CA . TYR B 1 108 ? 7.516 -19.422 -8.43 1 92.06 108 TYR B CA 1
ATOM 3209 C C . TYR B 1 108 ? 6.621 -18.234 -8.789 1 92.06 108 TYR B C 1
ATOM 3211 O O . TYR B 1 108 ? 6.215 -18.078 -9.938 1 92.06 108 TYR B O 1
ATOM 3219 N N . ALA B 1 109 ? 6.301 -17.531 -7.734 1 91.06 109 ALA B N 1
ATOM 3220 C CA . ALA B 1 109 ? 5.449 -16.359 -7.926 1 91.06 109 ALA B CA 1
ATOM 3221 C C . ALA B 1 109 ? 6.285 -15.102 -8.141 1 91.06 109 ALA B C 1
ATOM 3223 O O . ALA B 1 109 ? 7.359 -14.953 -7.551 1 91.06 109 ALA B O 1
ATOM 3224 N N . GLU B 1 110 ? 5.809 -14.281 -9.062 1 91.19 110 GLU B N 1
ATOM 3225 C CA . GLU B 1 110 ? 6.32 -12.93 -9.273 1 91.19 110 GLU B CA 1
ATOM 3226 C C . GLU B 1 110 ? 5.188 -11.906 -9.305 1 91.19 110 GLU B C 1
ATOM 3228 O O . GLU B 1 110 ? 4.012 -12.273 -9.227 1 91.19 110 GLU B O 1
ATOM 3233 N N . GLU B 1 111 ? 5.586 -10.664 -9.227 1 90.12 111 GLU B N 1
ATOM 3234 C CA . GLU B 1 111 ? 4.629 -9.578 -9.398 1 90.12 111 GLU B CA 1
ATOM 3235 C C . GLU B 1 111 ? 4.945 -8.75 -10.641 1 90.12 111 GLU B C 1
ATOM 3237 O O . GLU B 1 111 ? 6.109 -8.445 -10.906 1 90.12 111 GLU B O 1
ATOM 3242 N N . ALA B 1 112 ? 3.908 -8.445 -11.406 1 89.12 112 ALA B N 1
ATOM 3243 C CA . ALA B 1 112 ? 4.051 -7.633 -12.609 1 89.12 112 ALA B CA 1
ATOM 3244 C C . ALA B 1 112 ? 2.725 -6.98 -12.992 1 89.12 112 ALA B C 1
ATOM 3246 O O . ALA B 1 112 ? 1.656 -7.461 -12.602 1 89.12 112 ALA B O 1
ATOM 3247 N N . PRO B 1 113 ? 2.785 -5.887 -13.688 1 89.12 113 PRO B N 1
ATOM 3248 C CA . PRO B 1 113 ? 1.532 -5.273 -14.133 1 89.12 113 PRO B CA 1
ATOM 3249 C C . PRO B 1 113 ? 0.78 -6.129 -15.148 1 89.12 113 PRO B C 1
ATOM 3251 O O . PRO B 1 113 ? 1.402 -6.848 -15.938 1 89.12 113 PRO B O 1
ATOM 3254 N N . ASP B 1 114 ? -0.52 -6.07 -15.125 1 89.44 114 ASP B N 1
ATOM 3255 C CA . ASP B 1 114 ? -1.313 -6.695 -16.188 1 89.44 114 ASP B CA 1
ATOM 3256 C C . ASP B 1 114 ? -1.502 -5.742 -17.359 1 89.44 114 ASP B C 1
ATOM 3258 O O . ASP B 1 114 ? -0.819 -4.719 -17.453 1 89.44 114 ASP B O 1
ATOM 3262 N N . ARG B 1 115 ? -2.326 -6.062 -18.297 1 86 115 ARG B N 1
ATOM 3263 C CA . ARG B 1 115 ? -2.484 -5.293 -19.516 1 86 115 ARG B CA 1
ATOM 3264 C C . ARG B 1 115 ? -3.039 -3.904 -19.234 1 86 115 ARG B C 1
ATOM 3266 O O . ARG B 1 115 ? -2.943 -3.004 -20.062 1 86 115 ARG B O 1
ATOM 3273 N N . HIS B 1 116 ? -3.59 -3.713 -18.016 1 87.5 116 HIS B N 1
ATOM 3274 C CA . HIS B 1 116 ? -4.16 -2.422 -17.641 1 87.5 116 HIS B CA 1
ATOM 3275 C C . HIS B 1 116 ? -3.256 -1.68 -16.672 1 87.5 116 HIS B C 1
ATOM 3277 O O . HIS B 1 116 ? -3.635 -0.633 -16.141 1 87.5 116 HIS B O 1
ATOM 3283 N N . GLY B 1 117 ? -2.168 -2.307 -16.359 1 87.94 117 GLY B N 1
ATOM 3284 C CA . GLY B 1 117 ? -1.199 -1.645 -15.508 1 87.94 117 GLY B CA 1
ATOM 3285 C C . GLY B 1 117 ? -1.376 -1.984 -14.039 1 87.94 117 GLY B C 1
ATOM 3286 O O . GLY B 1 117 ? -0.631 -1.492 -13.188 1 87.94 117 GLY B O 1
ATOM 3287 N N . ASP B 1 118 ? -2.314 -2.799 -13.727 1 89.19 118 ASP B N 1
ATOM 3288 C CA . ASP B 1 118 ? -2.543 -3.193 -12.336 1 89.19 118 ASP B CA 1
ATOM 3289 C C . ASP B 1 118 ? -1.542 -4.262 -11.898 1 89.19 118 ASP B C 1
ATOM 3291 O O . ASP B 1 118 ? -1.353 -5.262 -12.586 1 89.19 118 ASP B O 1
ATOM 3295 N N . LEU B 1 119 ? -0.913 -3.965 -10.781 1 90.75 119 LEU B N 1
ATOM 3296 C CA . LEU B 1 119 ? 0.008 -4.953 -10.234 1 90.75 119 LEU B CA 1
ATOM 3297 C C . LEU B 1 119 ? -0.726 -6.246 -9.883 1 90.75 119 LEU B C 1
ATOM 3299 O O . LEU B 1 119 ? -1.819 -6.207 -9.32 1 90.75 119 LEU B O 1
ATOM 3303 N N . ARG B 1 120 ? -0.089 -7.391 -10.305 1 93.38 120 ARG B N 1
ATOM 3304 C CA . ARG B 1 120 ? -0.754 -8.672 -10.078 1 93.38 120 ARG B CA 1
ATOM 3305 C C . ARG B 1 120 ? 0.26 -9.773 -9.797 1 93.38 120 ARG B C 1
ATOM 3307 O O . ARG B 1 120 ? 1.465 -9.578 -9.977 1 93.38 120 ARG B O 1
ATOM 3314 N N . LYS B 1 121 ? -0.283 -10.867 -9.32 1 94.06 121 LYS B N 1
ATOM 3315 C CA . LYS B 1 121 ? 0.503 -12.086 -9.148 1 94.06 121 LYS B CA 1
ATOM 3316 C C . LYS B 1 121 ? 0.665 -12.828 -10.469 1 94.06 121 LYS B C 1
ATOM 3318 O O . LYS B 1 121 ? -0.312 -13.047 -11.188 1 94.06 121 LYS B O 1
ATOM 3323 N N . VAL B 1 122 ? 1.935 -13.188 -10.75 1 93.5 122 VAL B N 1
ATOM 3324 C CA . VAL B 1 122 ? 2.26 -13.93 -11.969 1 93.5 122 VAL B CA 1
ATOM 3325 C C . VAL B 1 122 ? 2.928 -15.258 -11.602 1 93.5 122 VAL B C 1
ATOM 3327 O O . VAL B 1 122 ? 3.639 -15.344 -10.594 1 93.5 122 VAL B O 1
ATOM 3330 N N . ILE B 1 123 ? 2.658 -16.25 -12.438 1 94.06 123 ILE B N 1
ATOM 3331 C CA . ILE B 1 123 ? 3.256 -17.562 -12.281 1 94.06 123 ILE B CA 1
ATOM 3332 C C . ILE B 1 123 ? 4.414 -17.734 -13.258 1 94.06 123 ILE B C 1
ATOM 3334 O O . ILE B 1 123 ? 4.258 -17.5 -14.461 1 94.06 123 ILE B O 1
ATOM 3338 N N . VAL B 1 124 ? 5.551 -18.062 -12.75 1 94.94 124 VAL B N 1
ATOM 3339 C CA . VAL B 1 124 ? 6.695 -18.328 -13.609 1 94.94 124 VAL B CA 1
ATOM 3340 C C . VAL B 1 124 ? 7.121 -19.797 -13.461 1 94.94 124 VAL B C 1
ATOM 3342 O O . VAL B 1 124 ? 7.578 -20.203 -12.391 1 94.94 124 VAL B O 1
ATOM 3345 N N . PHE B 1 125 ? 7.004 -20.516 -14.57 1 96.38 125 PHE B N 1
ATOM 3346 C CA . PHE B 1 125 ? 7.344 -21.938 -14.57 1 96.38 125 PHE B CA 1
ATOM 3347 C C . PHE B 1 125 ? 8.836 -22.141 -14.797 1 96.38 125 PHE B C 1
ATOM 3349 O O . PHE B 1 125 ? 9.453 -21.406 -15.57 1 96.38 125 PHE B O 1
ATOM 3356 N N . ARG B 1 126 ? 9.328 -23.109 -14.117 1 95.5 126 ARG B N 1
ATOM 3357 C CA . ARG B 1 126 ? 10.688 -23.578 -14.367 1 95.5 126 ARG B CA 1
ATOM 3358 C C . ARG B 1 126 ? 10.695 -24.828 -15.234 1 95.5 126 ARG B C 1
ATOM 3360 O O . ARG B 1 126 ? 10.219 -25.891 -14.812 1 95.5 126 ARG B O 1
ATOM 3367 N N . LEU B 1 127 ? 11.305 -24.672 -16.422 1 97.19 127 LEU B N 1
ATOM 3368 C CA . LEU B 1 127 ? 11.266 -25.734 -17.422 1 97.19 127 LEU B CA 1
ATOM 3369 C C . LEU B 1 127 ? 12.648 -26.312 -17.656 1 97.19 127 LEU B C 1
ATOM 3371 O O . LEU B 1 127 ? 13.594 -25.594 -18 1 97.19 127 LEU B O 1
ATOM 3375 N N . LEU B 1 128 ? 12.734 -27.609 -17.469 1 96.5 128 LEU B N 1
ATOM 3376 C CA . LEU B 1 128 ? 13.969 -28.328 -17.781 1 96.5 128 LEU B CA 1
ATOM 3377 C C . LEU B 1 128 ? 13.953 -28.859 -19.203 1 96.5 128 LEU B C 1
ATOM 3379 O O . LEU B 1 128 ? 12.961 -29.438 -19.656 1 96.5 128 LEU B O 1
ATOM 3383 N N . PRO B 1 129 ? 15.07 -28.641 -19.875 1 96 129 PRO B N 1
ATOM 3384 C CA . PRO B 1 129 ? 15.109 -29.141 -21.25 1 96 129 PRO B CA 1
ATOM 3385 C C . PRO B 1 129 ? 15.219 -30.672 -21.328 1 96 129 PRO B C 1
ATOM 3387 O O . PRO B 1 129 ? 15.914 -31.281 -20.5 1 96 129 PRO B O 1
ATOM 3390 N N . LEU B 1 130 ? 14.469 -31.281 -22.234 1 95.25 130 LEU B N 1
ATOM 3391 C CA . LEU B 1 130 ? 14.602 -32.719 -22.516 1 95.25 130 LEU B CA 1
ATOM 3392 C C . LEU B 1 130 ? 15.438 -32.938 -23.766 1 95.25 130 LEU B C 1
ATOM 3394 O O . LEU B 1 130 ? 16.297 -33.844 -23.797 1 95.25 130 LEU B O 1
ATOM 3398 N N . ASP B 1 131 ? 15.242 -32.125 -24.781 1 90.88 131 ASP B N 1
ATOM 3399 C CA . ASP B 1 131 ? 16 -32.312 -26.016 1 90.88 131 ASP B CA 1
ATOM 3400 C C . ASP B 1 131 ? 16.484 -30.984 -26.562 1 90.88 131 ASP B C 1
ATOM 3402 O O . ASP B 1 131 ? 16.969 -30.906 -27.703 1 90.88 131 ASP B O 1
ATOM 3406 N N . ALA B 1 132 ? 16.25 -29.938 -25.797 1 87.69 132 ALA B N 1
ATOM 3407 C CA . ALA B 1 132 ? 16.703 -28.609 -26.203 1 87.69 132 ALA B CA 1
ATOM 3408 C C . ALA B 1 132 ? 18.188 -28.406 -25.906 1 87.69 132 ALA B C 1
ATOM 3410 O O . ALA B 1 132 ? 18.719 -29.016 -24.969 1 87.69 132 ALA B O 1
ATOM 3411 N N . ASP B 1 133 ? 18.859 -27.609 -26.766 1 85.5 133 ASP B N 1
ATOM 3412 C CA . ASP B 1 133 ? 20.234 -27.219 -26.516 1 85.5 133 ASP B CA 1
ATOM 3413 C C . ASP B 1 133 ? 20.312 -26.172 -25.406 1 85.5 133 ASP B C 1
ATOM 3415 O O . ASP B 1 133 ? 20.156 -24.969 -25.672 1 85.5 133 ASP B O 1
ATOM 3419 N N . ALA B 1 134 ? 20.531 -26.688 -24.234 1 82.56 134 ALA B N 1
ATOM 3420 C CA . ALA B 1 134 ? 20.594 -25.797 -23.078 1 82.56 134 ALA B CA 1
ATOM 3421 C C . ALA B 1 134 ? 21.984 -25.188 -22.938 1 82.56 134 ALA B C 1
ATOM 3423 O O . ALA B 1 134 ? 23 -25.844 -23.234 1 82.56 134 ALA B O 1
ATOM 3424 N N . PRO B 1 135 ? 21.891 -23.906 -22.562 1 83.19 135 PRO B N 1
ATOM 3425 C CA . PRO B 1 135 ? 23.203 -23.375 -22.203 1 83.19 135 PRO B CA 1
ATOM 3426 C C . PRO B 1 135 ? 23.844 -24.125 -21.031 1 83.19 135 PRO B C 1
ATOM 3428 O O . PRO B 1 135 ? 23.141 -24.703 -20.203 1 83.19 135 PRO B O 1
ATOM 3431 N N . GLU B 1 136 ? 25.141 -24.266 -21.078 1 80.25 136 GLU B N 1
ATOM 3432 C CA . GLU B 1 136 ? 25.828 -24.891 -19.953 1 80.25 136 GLU B CA 1
ATOM 3433 C C . GLU B 1 136 ? 25.562 -24.156 -18.656 1 8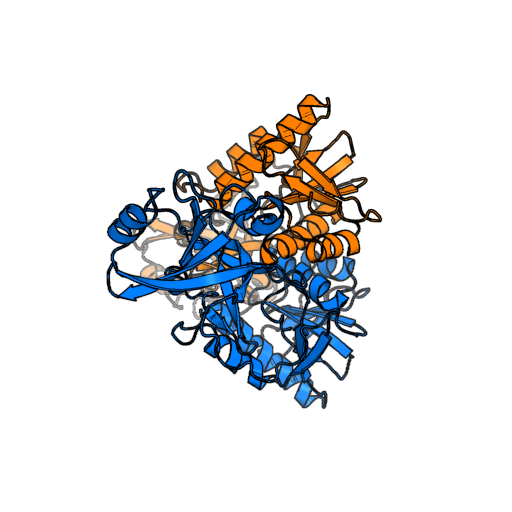0.25 136 GLU B C 1
ATOM 3435 O O . GLU B 1 136 ? 25.766 -22.938 -18.562 1 80.25 136 GLU B O 1
ATOM 3440 N N . PRO B 1 137 ? 24.984 -24.953 -17.766 1 78.44 137 PRO B N 1
ATOM 3441 C CA . PRO B 1 137 ? 24.672 -24.297 -16.5 1 78.44 137 PRO B CA 1
ATOM 3442 C C . PRO B 1 137 ? 25.922 -23.719 -15.82 1 78.44 137 PRO B C 1
ATOM 3444 O O . PRO B 1 137 ? 27 -24.312 -15.891 1 78.44 137 PRO B O 1
ATOM 3447 N N . GLU B 1 138 ? 25.719 -22.516 -15.445 1 77.12 138 GLU B N 1
ATOM 3448 C CA . GLU B 1 138 ? 26.766 -21.938 -14.594 1 77.12 138 GLU B CA 1
ATOM 3449 C C . GLU B 1 138 ? 26.594 -22.391 -13.141 1 77.12 138 GLU B C 1
ATOM 3451 O O . GLU B 1 138 ? 25.484 -22.766 -12.727 1 77.12 138 GLU B O 1
ATOM 3456 N N . PRO B 1 139 ? 27.688 -22.656 -12.445 1 69.06 139 PRO B N 1
ATOM 3457 C CA . PRO B 1 139 ? 27.531 -22.984 -11.023 1 69.06 139 PRO B CA 1
ATOM 3458 C C . PRO B 1 139 ? 26.656 -21.969 -10.281 1 69.06 139 PRO B C 1
ATOM 3460 O O . PRO B 1 139 ? 26.984 -20.781 -10.258 1 69.06 139 PRO B O 1
ATOM 3463 N N . VAL B 1 140 ? 25.484 -22.375 -10.234 1 65.44 140 VAL B N 1
ATOM 3464 C CA . VAL B 1 140 ? 24.609 -21.453 -9.5 1 65.44 140 VAL B CA 1
ATOM 3465 C C . VAL B 1 140 ? 24.406 -21.969 -8.078 1 65.44 140 VAL B C 1
ATOM 3467 O O . VAL B 1 140 ? 24.484 -23.172 -7.82 1 65.44 140 VAL B O 1
ATOM 3470 N N . GLU B 1 141 ? 24.562 -21.031 -7.129 1 60.41 141 GLU B N 1
ATOM 3471 C CA . GLU B 1 141 ? 24.25 -21.406 -5.754 1 60.41 141 GLU B CA 1
ATOM 3472 C C . GLU B 1 141 ? 22.891 -22.094 -5.664 1 60.41 141 GLU B C 1
ATOM 3474 O O . GLU B 1 141 ? 21.938 -21.688 -6.348 1 60.41 141 GLU B O 1
ATOM 3479 N N . PRO B 1 142 ? 22.922 -23.328 -5.098 1 57.47 142 PRO B N 1
ATOM 3480 C CA . PRO B 1 142 ? 21.641 -24.031 -4.961 1 57.47 142 PRO B CA 1
ATOM 3481 C C . PRO B 1 142 ? 20.516 -23.125 -4.469 1 57.47 142 PRO B C 1
ATOM 3483 O O . PRO B 1 142 ? 20.75 -22.219 -3.678 1 57.47 142 PRO B O 1
ATOM 3486 N N . GLU B 1 143 ? 19.453 -23.188 -5.215 1 63.59 143 GLU B N 1
ATOM 3487 C CA . GLU B 1 143 ? 18.281 -22.438 -4.77 1 63.59 143 GLU B CA 1
ATOM 3488 C C . GLU B 1 143 ? 17.969 -22.734 -3.301 1 63.59 143 GLU B C 1
ATOM 3490 O O . GLU B 1 143 ? 18.109 -23.859 -2.84 1 63.59 143 GLU B O 1
ATOM 3495 N N . ALA B 1 144 ? 17.859 -21.672 -2.504 1 63.38 144 ALA B N 1
ATOM 3496 C CA . ALA B 1 144 ? 17.641 -21.781 -1.062 1 63.38 144 ALA B CA 1
ATOM 3497 C C . ALA B 1 144 ? 16.391 -22.578 -0.754 1 63.38 144 ALA B C 1
ATOM 3499 O O . ALA B 1 144 ? 15.32 -22.312 -1.322 1 63.38 144 ALA B O 1
ATOM 3500 N N . SER B 1 145 ? 16.484 -23.703 -0.076 1 76.19 145 SER B N 1
ATOM 3501 C CA . SER B 1 145 ? 15.328 -24.438 0.436 1 76.19 145 SER B CA 1
ATOM 3502 C C . SER B 1 145 ? 14.711 -23.734 1.635 1 76.19 145 SER B C 1
ATOM 3504 O O . SER B 1 145 ? 13.562 -24 1.995 1 76.19 145 SER B O 1
ATOM 3506 N N . LYS B 1 146 ? 15.562 -22.75 2.158 1 88.06 146 LYS B N 1
ATOM 3507 C CA . LYS B 1 146 ? 15.109 -21.922 3.27 1 88.06 146 LYS B CA 1
ATOM 3508 C C . LYS B 1 146 ? 15.422 -20.453 3.014 1 88.06 146 LYS B C 1
ATOM 3510 O O . LYS B 1 146 ? 16.312 -20.125 2.236 1 88.06 146 LYS B O 1
ATOM 3515 N N . PRO B 1 147 ? 14.695 -19.594 3.703 1 93.06 147 PRO B N 1
ATOM 3516 C CA . PRO B 1 147 ? 15.016 -18.172 3.549 1 93.06 147 PRO B CA 1
ATOM 3517 C C . PRO B 1 147 ? 16.438 -17.844 3.969 1 93.06 147 PRO B C 1
ATOM 3519 O O . PRO B 1 147 ? 16.953 -18.406 4.938 1 93.06 147 PRO B O 1
ATOM 3522 N N . THR B 1 148 ? 17.078 -17.047 3.189 1 95.75 148 THR B N 1
ATOM 3523 C CA . THR B 1 148 ? 18.406 -16.562 3.549 1 95.75 148 THR B CA 1
ATOM 3524 C C . THR B 1 148 ? 18.422 -15.031 3.578 1 95.75 148 THR B C 1
ATOM 3526 O O . THR B 1 148 ? 17.656 -14.383 2.857 1 95.75 148 THR B O 1
ATOM 3529 N N . VAL B 1 149 ? 19.25 -14.5 4.484 1 97.19 149 VAL B N 1
ATOM 3530 C CA . VAL B 1 149 ? 19.375 -13.055 4.629 1 97.19 149 VAL B CA 1
ATOM 3531 C C . VAL B 1 149 ? 20.859 -12.656 4.59 1 97.19 149 VAL B C 1
ATOM 3533 O O . VAL B 1 149 ? 21.688 -13.281 5.25 1 97.19 149 VAL B O 1
ATOM 3536 N N . LYS B 1 150 ? 21.188 -11.672 3.756 1 96.19 150 LYS B N 1
ATOM 3537 C CA . LYS B 1 150 ? 22.547 -11.164 3.707 1 96.19 150 LYS B CA 1
ATOM 3538 C C . LYS B 1 150 ? 22.578 -9.641 3.809 1 96.19 150 LYS B C 1
ATOM 3540 O O . LYS B 1 150 ? 21.625 -8.969 3.387 1 96.19 150 LYS B O 1
ATOM 3545 N N . ASP B 1 151 ? 23.672 -9.125 4.387 1 96.81 151 ASP B N 1
ATOM 3546 C CA . ASP B 1 151 ? 23.891 -7.68 4.395 1 96.81 151 ASP B CA 1
ATOM 3547 C C . ASP B 1 151 ? 24.359 -7.191 3.025 1 96.81 151 ASP B C 1
ATOM 3549 O O . ASP B 1 151 ? 25.188 -7.848 2.375 1 96.81 151 ASP B O 1
ATOM 3553 N N . VAL B 1 152 ? 23.781 -6.129 2.656 1 95.88 152 VAL B N 1
ATOM 3554 C CA . VAL B 1 152 ? 24.203 -5.461 1.432 1 95.88 152 VAL B CA 1
ATOM 3555 C C . VAL B 1 152 ? 24.5 -3.99 1.722 1 95.88 152 VAL B C 1
ATOM 3557 O O . VAL B 1 152 ? 23.766 -3.338 2.469 1 95.88 152 VAL B O 1
ATOM 3560 N N . PRO B 1 153 ? 25.578 -3.494 1.053 1 94.62 153 PRO B N 1
ATOM 3561 C CA . PRO B 1 153 ? 25.859 -2.074 1.263 1 94.62 153 PRO B CA 1
ATOM 3562 C C . PRO B 1 153 ? 24.75 -1.161 0.751 1 94.62 153 PRO B C 1
ATOM 3564 O O . PRO B 1 153 ? 24.062 -1.5 -0.216 1 94.62 153 PRO B O 1
ATOM 3567 N N . MET B 1 154 ? 24.516 0.027 1.354 1 91.75 154 MET B N 1
ATOM 3568 C CA . MET B 1 154 ? 23.469 0.981 0.987 1 91.75 154 MET B CA 1
ATOM 3569 C C . MET B 1 154 ? 23.625 1.42 -0.466 1 91.75 154 MET B C 1
ATOM 3571 O O . MET B 1 154 ? 22.625 1.654 -1.154 1 91.75 154 MET B O 1
ATOM 3575 N N . GLU B 1 155 ? 24.766 1.532 -1.012 1 82.19 155 GLU B N 1
ATOM 3576 C CA . GLU B 1 155 ? 25.062 2.012 -2.359 1 82.19 155 GLU B CA 1
ATOM 3577 C C . GLU B 1 155 ? 24.594 1.01 -3.414 1 82.19 155 GLU B C 1
ATOM 3579 O O . GLU B 1 155 ? 24.297 1.388 -4.547 1 82.19 155 GLU B O 1
ATOM 3584 N N . GLU B 1 156 ? 24.469 -0.166 -3.025 1 68.88 156 GLU B N 1
ATOM 3585 C CA . GLU B 1 156 ? 24.062 -1.21 -3.959 1 68.88 156 GLU B CA 1
ATOM 3586 C C . GLU B 1 156 ? 22.578 -1.069 -4.336 1 68.88 156 GLU B C 1
ATOM 3588 O O . GLU B 1 156 ? 22.203 -1.364 -5.465 1 68.88 156 GLU B O 1
ATOM 3593 N N . HIS B 1 157 ? 21.734 -0.62 -3.482 1 61.44 157 HIS B N 1
ATOM 3594 C CA . HIS B 1 157 ? 20.297 -0.462 -3.742 1 61.44 157 HIS B CA 1
ATOM 3595 C C . HIS B 1 157 ? 20.062 0.493 -4.906 1 61.44 157 HIS B C 1
ATOM 3597 O O . HIS B 1 157 ? 19.234 0.213 -5.781 1 61.44 157 HIS B O 1
ATOM 3603 N N . ARG B 1 158 ? 20.703 1.453 -4.902 1 60.28 158 ARG B N 1
ATOM 3604 C CA . ARG B 1 158 ? 20.562 2.441 -5.965 1 60.28 158 ARG B CA 1
ATOM 3605 C C . ARG B 1 158 ? 20.938 1.85 -7.32 1 60.28 158 ARG B C 1
ATOM 3607 O O . ARG B 1 158 ? 20.25 2.098 -8.32 1 60.28 158 ARG B O 1
ATOM 3614 N N . ALA B 1 159 ? 21.75 0.979 -7.203 1 53.72 159 ALA B N 1
ATOM 3615 C CA . ALA B 1 159 ? 22.219 0.339 -8.43 1 53.72 159 ALA B CA 1
ATOM 3616 C C . ALA B 1 159 ? 21.188 -0.669 -8.945 1 53.72 159 ALA B C 1
ATOM 3618 O O . ALA B 1 159 ? 20.953 -0.756 -10.148 1 53.72 159 ALA B O 1
ATOM 3619 N N . GLU B 1 160 ? 20.516 -1.318 -8.008 1 57.66 160 GLU B N 1
ATOM 3620 C CA . GLU B 1 160 ? 19.547 -2.344 -8.383 1 57.66 160 GLU B CA 1
ATOM 3621 C C . GLU B 1 160 ? 18.297 -1.721 -8.992 1 57.66 160 GLU B C 1
ATOM 3623 O O . GLU B 1 160 ? 17.766 -2.225 -9.984 1 57.66 160 GLU B O 1
ATOM 3628 N N . THR B 1 161 ? 17.828 -0.733 -8.375 1 58.78 161 THR B N 1
ATOM 3629 C CA . THR B 1 161 ? 16.656 -0.051 -8.938 1 58.78 161 THR B CA 1
ATOM 3630 C C . THR B 1 161 ? 16.953 0.429 -10.352 1 58.78 161 THR B C 1
ATOM 3632 O O . THR B 1 161 ? 16.109 0.296 -11.242 1 58.78 161 THR B O 1
ATOM 3635 N N . PHE B 1 162 ? 18.109 0.811 -10.492 1 52.16 162 PHE B N 1
ATOM 3636 C CA . PHE B 1 162 ? 18.531 1.302 -11.805 1 52.16 162 PHE B CA 1
ATOM 3637 C C . PHE B 1 162 ? 18.672 0.153 -12.797 1 52.16 162 PHE B C 1
ATOM 3639 O O . PHE B 1 162 ? 18.344 0.305 -13.977 1 52.16 162 PHE B O 1
ATOM 3646 N N . GLN B 1 163 ? 19.078 -0.953 -12.258 1 49.72 163 GLN B N 1
ATOM 3647 C CA . GLN B 1 163 ? 19.281 -2.105 -13.125 1 49.72 163 GLN B CA 1
ATOM 3648 C C . GLN B 1 163 ? 17.953 -2.705 -13.57 1 49.72 163 GLN B C 1
ATOM 3650 O O . GLN B 1 163 ? 17.828 -3.164 -14.711 1 49.72 163 GLN B O 1
ATOM 3655 N N . THR B 1 164 ? 17.031 -2.709 -12.703 1 56.19 164 THR B N 1
ATOM 3656 C CA . THR B 1 164 ? 15.766 -3.355 -13.016 1 56.19 164 THR B CA 1
ATOM 3657 C C . THR B 1 164 ? 14.93 -2.479 -13.938 1 56.19 164 THR B C 1
ATOM 3659 O O . THR B 1 164 ? 14.141 -2.984 -14.742 1 56.19 164 THR B O 1
ATOM 3662 N N . GLU B 1 165 ? 15.133 -1.176 -13.758 1 62.47 165 GLU B N 1
ATOM 3663 C CA . GLU B 1 165 ? 14.414 -0.262 -14.641 1 62.47 165 GLU B CA 1
ATOM 3664 C C . GLU B 1 165 ? 15.344 0.816 -15.188 1 62.47 165 GLU B C 1
ATOM 3666 O O . GLU B 1 165 ? 15.133 2.008 -14.945 1 62.47 165 GLU B O 1
ATOM 3671 N N . PRO B 1 166 ? 16.312 0.327 -15.992 1 53.62 166 PRO B N 1
ATOM 3672 C CA . PRO B 1 166 ? 17.359 1.254 -16.422 1 53.62 166 PRO B CA 1
ATOM 3673 C C . PRO B 1 166 ? 16.812 2.449 -17.203 1 53.62 166 PRO B C 1
ATOM 3675 O O . PRO B 1 166 ? 17.344 3.555 -17.094 1 53.62 166 PRO B O 1
ATOM 3678 N N . ASN B 1 167 ? 15.734 2.219 -17.875 1 60.16 167 ASN B N 1
ATOM 3679 C CA . ASN B 1 167 ? 15.242 3.285 -18.734 1 60.16 167 ASN B CA 1
ATOM 3680 C C . ASN B 1 167 ? 14.125 4.082 -18.078 1 60.16 167 ASN B C 1
ATOM 3682 O O . ASN B 1 167 ? 13.609 5.043 -18.656 1 60.16 167 ASN B O 1
ATOM 3686 N N . ARG B 1 168 ? 13.93 3.631 -16.844 1 70.62 168 ARG B N 1
ATOM 3687 C CA . ARG B 1 168 ? 12.82 4.336 -16.203 1 70.62 168 ARG B CA 1
ATOM 3688 C C . ARG B 1 168 ? 13.328 5.41 -15.25 1 70.62 168 ARG B C 1
ATOM 3690 O O . ARG B 1 168 ? 14.117 5.121 -14.344 1 70.62 168 ARG B O 1
ATOM 3697 N N . GLU B 1 169 ? 13 6.598 -15.547 1 78.56 169 GLU B N 1
ATOM 3698 C CA . GLU B 1 169 ? 13.312 7.672 -14.609 1 78.56 169 GLU B CA 1
ATOM 3699 C C . GLU B 1 169 ? 12.5 7.527 -13.32 1 78.56 169 GLU B C 1
ATOM 3701 O O . GLU B 1 169 ? 11.305 7.238 -13.359 1 78.56 169 GLU B O 1
ATOM 3706 N N . PRO B 1 170 ? 13.211 7.637 -12.227 1 83.62 170 PRO B N 1
ATOM 3707 C CA . PRO B 1 170 ? 12.469 7.547 -10.969 1 83.62 170 PRO B CA 1
ATOM 3708 C C . PRO B 1 170 ? 11.375 8.609 -10.844 1 83.62 170 PRO B C 1
ATOM 3710 O O . PRO B 1 170 ? 11.547 9.727 -11.336 1 83.62 170 PRO B O 1
ATOM 3713 N N . THR B 1 171 ? 10.359 8.18 -10.219 1 86.25 171 THR B N 1
ATOM 3714 C CA . THR B 1 171 ? 9.297 9.141 -9.93 1 86.25 171 THR B CA 1
ATOM 3715 C C . THR B 1 171 ? 9.727 10.117 -8.844 1 86.25 171 THR B C 1
ATOM 3717 O O . THR B 1 171 ? 10.727 9.891 -8.164 1 86.25 171 THR B O 1
ATOM 3720 N N . LEU B 1 172 ? 9.062 11.148 -8.75 1 89.62 172 LEU B N 1
ATOM 3721 C CA . LEU B 1 172 ? 9.359 12.133 -7.715 1 89.62 172 LEU B CA 1
ATOM 3722 C C . LEU B 1 172 ? 9.188 11.531 -6.324 1 89.62 172 LEU B C 1
ATOM 3724 O O . LEU B 1 172 ? 9.961 11.836 -5.414 1 89.62 172 LEU B O 1
ATOM 3728 N N . ALA B 1 173 ? 8.219 10.688 -6.121 1 90.06 173 ALA B N 1
ATOM 3729 C CA . ALA B 1 173 ? 8 10.023 -4.844 1 90.06 173 ALA B CA 1
ATOM 3730 C C . ALA B 1 173 ? 9.18 9.133 -4.477 1 90.06 173 ALA B C 1
ATOM 3732 O O . ALA B 1 173 ? 9.617 9.109 -3.324 1 90.06 173 ALA B O 1
ATOM 3733 N N . GLU B 1 174 ? 9.711 8.414 -5.473 1 90.88 174 GLU B N 1
ATOM 3734 C CA . GLU B 1 174 ? 10.867 7.547 -5.246 1 90.88 174 GLU B CA 1
ATOM 3735 C C . GLU B 1 174 ? 12.102 8.359 -4.859 1 90.88 174 GLU B C 1
ATOM 3737 O O . GLU B 1 174 ? 12.883 7.945 -4.004 1 90.88 174 GLU B O 1
ATOM 3742 N N . ARG B 1 175 ? 12.242 9.516 -5.492 1 90.94 175 ARG B N 1
ATOM 3743 C CA . ARG B 1 175 ? 13.367 10.391 -5.184 1 90.94 175 ARG B CA 1
ATOM 3744 C C . ARG B 1 175 ? 13.258 10.953 -3.773 1 90.94 175 ARG B C 1
ATOM 3746 O O . ARG B 1 175 ? 14.242 11 -3.037 1 90.94 175 ARG B O 1
ATOM 3753 N N . ARG B 1 176 ? 12.039 11.336 -3.396 1 92.94 176 ARG B N 1
ATOM 3754 C CA . ARG B 1 176 ? 11.805 11.852 -2.051 1 92.94 176 ARG B CA 1
ATOM 3755 C C . ARG B 1 176 ? 12.156 10.812 -0.996 1 92.94 176 ARG B C 1
ATOM 3757 O O . ARG B 1 176 ? 12.781 11.125 0.015 1 92.94 176 ARG B O 1
ATOM 3764 N N . GLU B 1 177 ? 11.781 9.602 -1.27 1 95 177 GLU B N 1
ATOM 3765 C CA . GLU B 1 177 ? 12.094 8.508 -0.346 1 95 177 GLU B CA 1
ATOM 3766 C C . GLU B 1 177 ? 13.594 8.266 -0.262 1 95 177 GLU B C 1
ATOM 3768 O O . GLU B 1 177 ? 14.148 8.148 0.833 1 95 177 GLU B O 1
ATOM 3773 N N . ALA B 1 178 ? 14.266 8.219 -1.411 1 93.88 178 ALA B N 1
ATOM 3774 C CA . ALA B 1 178 ? 15.703 7.992 -1.461 1 93.88 178 ALA B CA 1
ATOM 3775 C C . ALA B 1 178 ? 16.469 9.086 -0.713 1 93.88 178 ALA B C 1
ATOM 3777 O O . ALA B 1 178 ? 17.391 8.797 0.041 1 93.88 178 ALA B O 1
ATOM 3778 N N . ASP B 1 179 ? 16.016 10.312 -0.945 1 95.06 179 ASP B N 1
ATOM 3779 C CA . ASP B 1 179 ? 16.656 11.438 -0.271 1 95.06 179 ASP B CA 1
ATOM 3780 C C . ASP B 1 179 ? 16.469 11.352 1.242 1 95.06 179 ASP B C 1
ATOM 3782 O O . ASP B 1 179 ? 17.406 11.609 2.006 1 95.06 179 ASP B O 1
ATOM 3786 N N . LEU B 1 180 ? 15.281 11.039 1.684 1 97.12 180 LEU B N 1
ATOM 3787 C CA . LEU B 1 180 ? 14.992 10.883 3.105 1 97.12 180 LEU B CA 1
ATOM 3788 C C . LEU B 1 180 ? 15.891 9.812 3.725 1 97.12 180 LEU B C 1
ATOM 3790 O O . LEU B 1 180 ? 16.484 10.031 4.781 1 97.12 180 LEU B O 1
ATOM 3794 N N . VAL B 1 181 ? 16 8.664 3.074 1 97.62 181 VAL B N 1
ATOM 3795 C CA . VAL B 1 181 ? 16.828 7.566 3.553 1 97.62 181 VAL B CA 1
ATOM 3796 C C . VAL B 1 181 ? 18.281 8.016 3.627 1 97.62 181 VAL B C 1
ATOM 3798 O O . VAL B 1 181 ? 18.969 7.738 4.609 1 97.62 181 VAL B O 1
ATOM 3801 N N . SER B 1 182 ? 18.703 8.75 2.617 1 96.69 182 SER B N 1
ATOM 3802 C CA . SER B 1 182 ? 20.078 9.242 2.592 1 96.69 182 SER B CA 1
ATOM 3803 C C . SER B 1 182 ? 20.375 10.148 3.787 1 96.69 182 SER B C 1
ATOM 3805 O O . SER B 1 182 ? 21.406 10.016 4.434 1 96.69 182 SER B O 1
ATOM 3807 N N . ARG B 1 183 ? 19.438 11.047 4.094 1 97.69 183 ARG B N 1
ATOM 3808 C CA . ARG B 1 183 ? 19.625 11.953 5.219 1 97.69 183 ARG B CA 1
ATOM 3809 C C . ARG B 1 183 ? 19.625 11.195 6.543 1 97.69 183 ARG B C 1
ATOM 3811 O O . ARG B 1 183 ? 20.391 11.516 7.457 1 97.69 183 ARG B O 1
ATOM 3818 N N . TYR B 1 184 ? 18.828 10.172 6.664 1 98.44 184 TYR B N 1
ATOM 3819 C CA . TYR B 1 184 ? 18.766 9.406 7.902 1 98.44 184 TYR B CA 1
ATOM 3820 C C . TYR B 1 184 ? 20.031 8.562 8.086 1 98.44 184 TYR B C 1
ATOM 3822 O O . TYR B 1 184 ? 20.547 8.438 9.195 1 98.44 184 TYR B O 1
ATOM 3830 N N . VAL B 1 185 ? 20.484 7.977 6.992 1 97.88 185 VAL B N 1
ATOM 3831 C CA . VAL B 1 185 ? 21.734 7.207 7.031 1 97.88 185 VAL B CA 1
ATOM 3832 C C . VAL B 1 185 ? 22.891 8.109 7.469 1 97.88 185 VAL B C 1
ATOM 3834 O O . VAL B 1 185 ? 23.688 7.727 8.32 1 97.88 185 VAL B O 1
ATOM 3837 N N . ALA B 1 186 ? 22.938 9.305 6.914 1 97.44 186 ALA B N 1
ATOM 3838 C CA . ALA B 1 186 ? 23.969 10.266 7.305 1 97.44 186 ALA B CA 1
ATOM 3839 C C . ALA B 1 186 ? 23.891 10.586 8.789 1 97.44 186 ALA B C 1
ATOM 3841 O O . ALA B 1 186 ? 24.906 10.68 9.477 1 97.44 186 ALA B O 1
ATOM 3842 N N . PHE B 1 187 ? 22.719 10.75 9.281 1 98 187 PHE B N 1
ATOM 3843 C CA . PHE B 1 187 ? 22.469 11.023 10.688 1 98 187 PHE B CA 1
ATOM 3844 C C . PHE B 1 187 ? 23 9.891 11.562 1 98 187 PHE B C 1
ATOM 3846 O O . PHE B 1 187 ? 23.672 10.141 12.562 1 98 187 PHE B O 1
ATOM 3853 N N . LEU B 1 188 ? 22.688 8.625 11.148 1 98 188 LEU B N 1
ATOM 3854 C CA . LEU B 1 188 ? 23.125 7.457 11.906 1 98 188 LEU B CA 1
ATOM 3855 C C . LEU B 1 188 ? 24.641 7.312 11.852 1 98 188 LEU B C 1
ATOM 3857 O O . LEU B 1 188 ? 25.281 7.035 12.867 1 98 188 LEU B O 1
ATOM 3861 N N . GLU B 1 189 ? 25.188 7.543 10.695 1 97 189 GLU B N 1
ATOM 3862 C CA . GLU B 1 189 ? 26.641 7.402 10.523 1 97 189 GLU B CA 1
ATOM 3863 C C . GLU B 1 189 ? 27.391 8.469 11.312 1 97 189 GLU B C 1
ATOM 3865 O O . GLU B 1 189 ? 28.484 8.211 11.82 1 97 189 GLU B O 1
ATOM 3870 N N . ALA B 1 190 ? 26.828 9.633 11.359 1 97.38 190 ALA B N 1
ATOM 3871 C CA . ALA B 1 190 ? 27.422 10.695 12.156 1 97.38 190 ALA B CA 1
ATOM 3872 C C . ALA B 1 190 ? 27.484 10.305 13.633 1 97.38 190 ALA B C 1
ATOM 3874 O O . ALA B 1 190 ? 28.375 10.75 14.359 1 97.38 190 ALA B O 1
ATOM 3875 N N . ALA B 1 191 ? 26.609 9.469 14.023 1 96 191 ALA B N 1
ATOM 3876 C CA . ALA B 1 191 ? 26.578 8.984 15.398 1 96 191 ALA B CA 1
ATOM 3877 C C . ALA B 1 191 ? 27.484 7.766 15.562 1 96 191 ALA B C 1
ATOM 3879 O O . ALA B 1 191 ? 27.578 7.207 16.656 1 96 191 ALA B O 1
ATOM 3880 N N . GLY B 1 192 ? 28.062 7.262 14.5 1 96.5 192 GLY B N 1
ATOM 3881 C CA . GLY B 1 192 ? 29.031 6.18 14.562 1 96.5 192 GLY B CA 1
ATOM 3882 C C . GLY B 1 192 ? 28.422 4.816 14.289 1 96.5 192 GLY B C 1
ATOM 3883 O O . GLY B 1 192 ? 29.047 3.787 14.539 1 96.5 192 GLY B O 1
ATOM 3884 N N . TRP B 1 193 ? 27.219 4.777 13.781 1 96.75 193 TRP B N 1
ATOM 3885 C CA . TRP B 1 193 ? 26.547 3.508 13.562 1 96.75 193 TRP B CA 1
ATOM 3886 C C . TRP B 1 193 ? 26.703 3.039 12.117 1 96.75 193 TRP B C 1
ATOM 3888 O O . TRP B 1 193 ? 26.672 3.848 11.188 1 96.75 193 TRP B O 1
ATOM 3898 N N . LYS B 1 194 ? 26.859 1.772 11.977 1 97.5 194 LYS B N 1
ATOM 3899 C CA . LYS B 1 194 ? 26.891 1.146 10.664 1 97.5 194 LYS B CA 1
ATOM 3900 C C . LYS B 1 194 ? 25.484 0.885 10.141 1 97.5 194 LYS B C 1
ATOM 3902 O O . LYS B 1 194 ? 24.609 0.455 10.898 1 97.5 194 LYS B O 1
ATOM 3907 N N . VAL B 1 195 ? 25.297 1.157 8.867 1 98.12 195 VAL B N 1
ATOM 3908 C CA . VAL B 1 195 ? 24 0.942 8.242 1 98.12 195 VAL B CA 1
ATOM 3909 C C . VAL B 1 195 ? 24.172 0.1 6.977 1 98.12 195 VAL B C 1
ATOM 3911 O O . VAL B 1 195 ? 25.109 0.303 6.207 1 98.12 195 VAL B O 1
ATOM 3914 N N . THR B 1 196 ? 23.312 -0.875 6.781 1 97.94 196 THR B N 1
ATOM 3915 C CA . THR B 1 196 ? 23.25 -1.696 5.578 1 97.94 196 THR B CA 1
ATOM 3916 C C . THR B 1 196 ? 21.812 -1.899 5.137 1 97.94 196 THR B C 1
ATOM 3918 O O . THR B 1 196 ? 20.891 -1.334 5.73 1 97.94 196 THR B O 1
ATOM 3921 N N . ARG B 1 197 ? 21.641 -2.541 4.113 1 96.88 197 ARG B N 1
ATOM 3922 C CA . ARG B 1 197 ? 20.375 -3.15 3.746 1 96.88 197 ARG B CA 1
ATOM 3923 C C . ARG B 1 197 ? 20.422 -4.664 3.926 1 96.88 197 ARG B C 1
ATOM 3925 O O . ARG B 1 197 ? 21.5 -5.246 4.07 1 96.88 197 ARG B O 1
ATOM 3932 N N . LYS B 1 198 ? 19.25 -5.246 4.043 1 97.44 198 LYS B N 1
ATOM 3933 C CA . LYS B 1 198 ? 19.141 -6.703 4.062 1 97.44 198 LYS B CA 1
ATOM 3934 C C . LYS B 1 198 ? 18.562 -7.23 2.754 1 97.44 198 LYS B C 1
ATOM 3936 O O . LYS B 1 198 ? 17.547 -6.723 2.271 1 97.44 198 LYS B O 1
ATOM 3941 N N . GLN B 1 199 ? 19.25 -8.148 2.141 1 95.12 199 GLN B N 1
ATOM 3942 C CA . GLN B 1 199 ? 18.734 -8.922 1.023 1 95.12 199 GLN B CA 1
ATOM 3943 C C . GLN B 1 199 ? 18.125 -10.234 1.509 1 95.12 199 GLN B C 1
ATOM 3945 O O . GLN B 1 199 ? 18.812 -11.062 2.119 1 95.12 199 GLN B O 1
ATOM 3950 N N . ILE B 1 200 ? 16.859 -10.383 1.281 1 95.56 200 ILE B N 1
ATOM 3951 C CA . ILE B 1 200 ? 16.141 -11.57 1.722 1 95.56 200 ILE B CA 1
ATOM 3952 C C . ILE B 1 200 ? 15.797 -12.438 0.517 1 95.56 200 ILE B C 1
ATOM 3954 O O . ILE B 1 200 ? 15.086 -12.008 -0.393 1 95.56 200 ILE B O 1
ATOM 3958 N N . THR B 1 201 ? 16.297 -13.656 0.45 1 92.81 201 THR B N 1
ATOM 3959 C CA . THR B 1 201 ? 15.961 -14.625 -0.59 1 92.81 201 THR B CA 1
ATOM 3960 C C . THR B 1 201 ? 14.992 -15.672 -0.063 1 92.81 201 THR B C 1
ATOM 3962 O O . THR B 1 201 ? 15.266 -16.328 0.941 1 92.81 201 THR B O 1
ATOM 3965 N N . LEU B 1 202 ? 13.867 -15.727 -0.725 1 91.25 202 LEU B N 1
ATOM 3966 C CA . LEU B 1 202 ? 12.836 -16.703 -0.358 1 91.25 202 LEU B CA 1
ATOM 3967 C C . LEU B 1 202 ? 12.727 -17.797 -1.407 1 91.25 202 LEU B C 1
ATOM 3969 O O . LEU B 1 202 ? 12.859 -17.531 -2.605 1 91.25 202 LEU B O 1
ATOM 3973 N N . PRO B 1 203 ? 12.422 -19 -0.978 1 84.19 203 PRO B N 1
ATOM 3974 C CA . PRO B 1 203 ? 12.383 -20.125 -1.908 1 84.19 203 PRO B CA 1
ATOM 3975 C C . PRO B 1 203 ? 11.32 -19.969 -2.988 1 84.19 203 PRO B C 1
ATOM 3977 O O . PRO B 1 203 ? 11.523 -20.391 -4.133 1 84.19 203 PRO B O 1
ATOM 3980 N N . ASP B 1 204 ? 10.195 -19.422 -2.723 1 82.12 204 ASP B N 1
ATOM 3981 C CA . ASP B 1 204 ? 9.086 -19.406 -3.674 1 82.12 204 ASP B CA 1
ATOM 3982 C C . ASP B 1 204 ? 8.938 -18.031 -4.32 1 82.12 204 ASP B C 1
ATOM 3984 O O . ASP B 1 204 ? 7.891 -17.703 -4.891 1 82.12 204 ASP B O 1
ATOM 3988 N N . LEU B 1 205 ? 10.039 -17.281 -4.203 1 86.44 205 LEU B N 1
ATOM 3989 C CA . LEU B 1 205 ? 10.062 -15.961 -4.828 1 86.44 205 LEU B CA 1
ATOM 3990 C C . LEU B 1 205 ? 11.211 -15.852 -5.82 1 86.44 205 LEU B C 1
ATOM 3992 O O . LEU B 1 205 ? 12.344 -16.234 -5.508 1 86.44 205 LEU B O 1
ATOM 3996 N N . GLY B 1 206 ? 10.914 -15.406 -7.004 1 79.44 206 GLY B N 1
ATOM 3997 C CA . GLY B 1 206 ? 11.906 -15.336 -8.062 1 79.44 206 GLY B CA 1
ATOM 3998 C C . GLY B 1 206 ? 12.922 -14.227 -7.852 1 79.44 206 GLY B C 1
ATOM 3999 O O . GLY B 1 206 ? 14.023 -14.273 -8.414 1 79.44 206 GLY B O 1
ATOM 4000 N N . HIS B 1 207 ? 12.57 -13.203 -7.113 1 83.44 207 HIS B N 1
ATOM 4001 C CA . HIS B 1 207 ? 13.484 -12.094 -6.84 1 83.44 207 HIS B CA 1
ATOM 4002 C C . HIS B 1 207 ? 13.688 -11.906 -5.34 1 83.44 207 HIS B C 1
ATOM 4004 O O . HIS B 1 207 ? 12.844 -12.328 -4.539 1 83.44 207 HIS B O 1
ATOM 4010 N N . ALA B 1 208 ? 14.828 -11.367 -5.082 1 89.06 208 ALA B N 1
ATOM 4011 C CA . ALA B 1 208 ? 15.109 -11.078 -3.678 1 89.06 208 ALA B CA 1
ATOM 4012 C C . ALA B 1 208 ? 14.328 -9.859 -3.205 1 89.06 208 ALA B C 1
ATOM 4014 O O . ALA B 1 208 ? 13.984 -8.984 -4.004 1 89.06 208 ALA B O 1
ATOM 4015 N N . LEU B 1 209 ? 14.047 -9.875 -1.879 1 92.38 209 LEU B N 1
ATOM 4016 C CA . LEU B 1 209 ? 13.508 -8.688 -1.217 1 92.38 209 LEU B CA 1
ATOM 4017 C C . LEU B 1 209 ? 14.633 -7.871 -0.586 1 92.38 209 LEU B C 1
ATOM 4019 O O . LEU B 1 209 ? 15.617 -8.43 -0.103 1 92.38 209 LEU B O 1
ATOM 4023 N N . TYR B 1 210 ? 14.453 -6.559 -0.621 1 93.69 210 TYR B N 1
ATOM 4024 C CA . TYR B 1 210 ? 15.438 -5.672 -0.009 1 93.69 210 TYR B CA 1
ATOM 4025 C C . TYR B 1 210 ? 14.773 -4.73 0.991 1 93.69 210 TYR B C 1
ATOM 4027 O O . TYR B 1 210 ? 13.773 -4.086 0.676 1 93.69 210 TYR B O 1
ATOM 4035 N N . THR B 1 211 ? 15.336 -4.648 2.146 1 96.44 211 THR B N 1
ATOM 4036 C CA . THR B 1 211 ? 14.875 -3.67 3.123 1 96.44 211 THR B CA 1
ATOM 4037 C C . THR B 1 211 ? 15.391 -2.275 2.771 1 9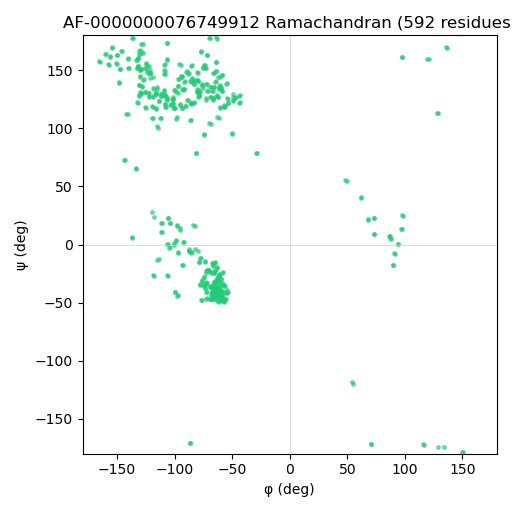6.44 211 THR B C 1
ATOM 4039 O O . THR B 1 211 ? 16.312 -2.133 1.975 1 96.44 211 THR B O 1
ATOM 4042 N N . ASP B 1 212 ? 14.844 -1.264 3.381 1 96.12 212 ASP B N 1
ATOM 4043 C CA . ASP B 1 212 ? 15.32 0.095 3.145 1 96.12 212 ASP B CA 1
ATOM 4044 C C . ASP B 1 212 ? 16.625 0.354 3.887 1 96.12 212 ASP B C 1
ATOM 4046 O O . ASP B 1 212 ? 17.562 0.935 3.326 1 96.12 212 ASP B O 1
ATOM 4050 N N . LEU B 1 213 ? 16.625 -0.015 5.137 1 96.75 213 LEU B N 1
ATOM 4051 C CA . LEU B 1 213 ? 17.906 0.035 5.84 1 96.75 213 LEU B CA 1
ATOM 4052 C C . LEU B 1 213 ? 17.844 -0.751 7.145 1 96.75 213 LEU B C 1
ATOM 4054 O O . LEU B 1 213 ? 16.75 -1.064 7.633 1 96.75 213 LEU B O 1
ATOM 4058 N N . PHE B 1 214 ? 18.969 -1.149 7.602 1 98.62 214 PHE B N 1
ATOM 4059 C CA . PHE B 1 214 ? 19.219 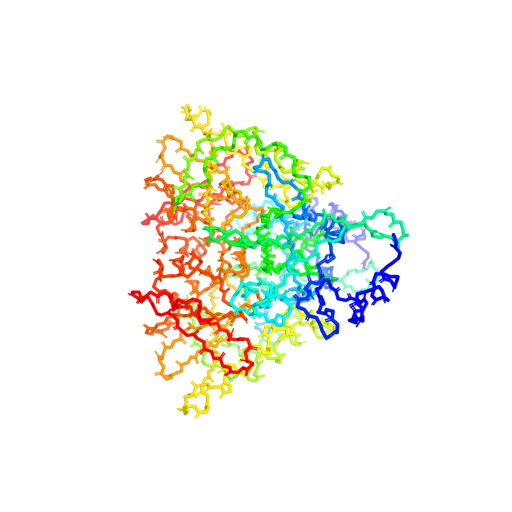-1.798 8.883 1 98.62 214 PHE B CA 1
ATOM 4060 C C . PHE B 1 214 ? 20.281 -1.047 9.68 1 98.62 214 PHE B C 1
ATOM 4062 O O . PHE B 1 214 ? 21.406 -0.869 9.211 1 98.62 214 PHE B O 1
ATOM 4069 N N . ASP B 1 215 ? 19.859 -0.544 10.844 1 98.5 215 ASP B N 1
ATOM 4070 C CA . ASP B 1 215 ? 20.75 0.155 11.773 1 98.5 215 ASP B CA 1
ATOM 4071 C C . ASP B 1 215 ? 21.453 -0.828 12.703 1 98.5 215 ASP B C 1
ATOM 4073 O O . ASP B 1 215 ? 20.844 -1.356 13.633 1 98.5 215 ASP B O 1
ATOM 4077 N N . HIS B 1 216 ? 22.75 -1.044 12.477 1 98.06 216 HIS B N 1
ATOM 4078 C CA . HIS B 1 216 ? 23.469 -2.031 13.266 1 98.06 216 HIS B CA 1
ATOM 4079 C C . HIS B 1 216 ? 23.672 -1.543 14.695 1 98.06 216 HIS B C 1
ATOM 4081 O O . HIS B 1 216 ? 23.938 -2.342 15.602 1 98.06 216 HIS B O 1
ATOM 4087 N N . GLY B 1 217 ? 23.609 -0.209 14.898 1 97.38 217 GLY B N 1
ATOM 4088 C CA . GLY B 1 217 ? 23.719 0.315 16.25 1 97.38 217 GLY B CA 1
ATOM 4089 C C . GLY B 1 217 ? 22.609 -0.161 17.172 1 97.38 217 GLY B C 1
ATOM 4090 O O . GLY B 1 217 ? 22.875 -0.641 18.281 1 97.38 217 GLY B O 1
ATOM 4091 N N . ARG B 1 218 ? 21.422 -0.184 16.688 1 96.62 218 ARG B N 1
ATOM 4092 C CA . ARG B 1 218 ? 20.25 -0.588 17.469 1 96.62 218 ARG B CA 1
ATOM 4093 C C . ARG B 1 218 ? 19.797 -1.988 17.078 1 96.62 218 ARG B C 1
ATOM 4095 O O . ARG B 1 218 ? 18.844 -2.525 17.672 1 96.62 218 ARG B O 1
ATOM 4102 N N . SER B 1 219 ? 20.484 -2.594 16.062 1 98.44 219 SER B N 1
ATOM 4103 C CA . SER B 1 219 ? 19.938 -3.795 15.445 1 98.44 219 SER B CA 1
ATOM 4104 C C . SER B 1 219 ? 18.484 -3.602 15.055 1 98.44 219 SER B C 1
ATOM 4106 O O . SER B 1 219 ? 17.625 -4.391 15.445 1 98.44 219 SER B O 1
ATOM 4108 N N . GLU B 1 220 ? 18.266 -2.57 14.281 1 98.75 220 GLU B N 1
ATOM 4109 C CA . GLU B 1 220 ? 16.906 -2.111 14.008 1 98.75 220 GLU B CA 1
ATOM 4110 C C . GLU B 1 220 ? 16.594 -2.199 12.516 1 98.75 220 GLU B C 1
ATOM 4112 O O . GLU B 1 220 ? 17.359 -1.718 11.68 1 98.75 220 GLU B O 1
ATOM 4117 N N . LEU B 1 221 ? 15.484 -2.863 12.258 1 98.75 221 LEU B N 1
ATOM 4118 C CA . LEU B 1 221 ? 14.922 -2.902 10.914 1 98.75 221 LEU B CA 1
ATOM 4119 C C . LEU B 1 221 ? 14.078 -1.662 10.641 1 98.75 221 LEU B C 1
ATOM 4121 O O . LEU B 1 221 ? 13.141 -1.371 11.383 1 98.75 221 LEU B O 1
ATOM 4125 N N . VAL B 1 222 ? 14.438 -0.874 9.555 1 98.81 222 VAL B N 1
ATOM 4126 C CA . VAL B 1 222 ? 13.75 0.393 9.32 1 98.81 222 VAL B CA 1
ATOM 4127 C C . VAL B 1 222 ? 13.117 0.386 7.926 1 98.81 222 VAL B C 1
ATOM 4129 O O . VAL B 1 222 ? 13.789 0.067 6.938 1 98.81 222 VAL B O 1
ATOM 4132 N N . GLU B 1 223 ? 11.859 0.673 7.832 1 98.69 223 GLU B N 1
ATOM 4133 C CA . GLU B 1 223 ? 11.125 0.858 6.586 1 98.69 223 GLU B CA 1
ATOM 4134 C C . GLU B 1 223 ? 10.773 2.326 6.367 1 98.69 223 GLU B C 1
ATOM 4136 O O . GLU B 1 223 ? 10.25 2.984 7.27 1 98.69 223 GLU B O 1
ATOM 4141 N N . ALA B 1 224 ? 11.117 2.848 5.168 1 98.62 224 ALA B N 1
ATOM 4142 C CA . ALA B 1 224 ? 10.906 4.262 4.879 1 98.62 224 ALA B CA 1
ATOM 4143 C C . ALA B 1 224 ? 9.766 4.449 3.879 1 98.62 224 ALA B C 1
ATOM 4145 O O . ALA B 1 224 ? 9.492 3.564 3.064 1 98.62 224 ALA B O 1
ATOM 4146 N N . LYS B 1 225 ? 9.078 5.535 3.982 1 98 225 LYS B N 1
ATOM 4147 C CA . LYS B 1 225 ? 8.078 5.926 2.992 1 98 225 LYS B CA 1
ATOM 4148 C C . LYS B 1 225 ? 8.266 7.379 2.566 1 98 225 LYS B C 1
ATOM 4150 O O . LYS B 1 225 ? 8.828 8.18 3.312 1 98 225 LYS B O 1
ATOM 4155 N N . SER B 1 226 ? 7.695 7.73 1.398 1 97 226 SER B N 1
ATOM 4156 C CA . SER B 1 226 ? 7.836 9.062 0.815 1 97 226 SER B CA 1
ATOM 4157 C C . SER B 1 226 ? 6.793 10.023 1.377 1 97 226 SER B C 1
ATOM 4159 O O . SER B 1 226 ? 6.844 11.227 1.116 1 97 226 SER B O 1
ATOM 4161 N N . SER B 1 227 ? 5.883 9.508 2.145 1 97.62 227 SER B N 1
ATOM 4162 C CA . SER B 1 227 ? 4.809 10.305 2.729 1 97.62 227 SER B CA 1
ATOM 4163 C C . SER B 1 227 ? 4.363 9.734 4.07 1 97.62 227 SER B C 1
ATOM 4165 O O . SER B 1 227 ? 4.504 8.539 4.32 1 97.62 227 SER B O 1
ATOM 4167 N N . ALA B 1 228 ? 3.803 10.625 4.863 1 97.94 228 ALA B N 1
ATOM 4168 C CA . ALA B 1 228 ? 3.268 10.227 6.16 1 97.94 228 ALA B CA 1
ATOM 4169 C C . ALA B 1 228 ? 1.761 10 6.086 1 97.94 228 ALA B C 1
ATOM 4171 O O . ALA B 1 228 ? 1.076 9.984 7.113 1 97.94 228 ALA B O 1
ATOM 4172 N N . SER B 1 229 ? 1.243 9.852 4.871 1 95.69 229 SER B N 1
ATOM 4173 C CA . SER B 1 229 ? -0.178 9.555 4.723 1 95.69 229 SER B CA 1
ATOM 4174 C C . SER B 1 229 ? -0.525 8.203 5.328 1 95.69 229 SER B C 1
ATOM 4176 O O . SER B 1 229 ? 0.346 7.34 5.48 1 95.69 229 SER B O 1
ATOM 4178 N N . ARG B 1 230 ? -1.808 8.062 5.676 1 96.38 230 ARG B N 1
ATOM 4179 C CA . ARG B 1 230 ? -2.293 6.84 6.312 1 96.38 230 ARG B CA 1
ATOM 4180 C C . ARG B 1 230 ? -1.999 5.617 5.453 1 96.38 230 ARG B C 1
ATOM 4182 O O . ARG B 1 230 ? -1.549 4.586 5.961 1 96.38 230 ARG B O 1
ATOM 4189 N N . ASN B 1 231 ? -2.156 5.707 4.176 1 96 231 ASN B N 1
ATOM 4190 C CA . ASN B 1 231 ? -1.896 4.598 3.268 1 96 231 ASN B CA 1
ATOM 4191 C C . ASN B 1 231 ? -0.42 4.207 3.268 1 96 231 ASN B C 1
ATOM 4193 O O . ASN B 1 231 ? -0.087 3.021 3.252 1 96 231 ASN B O 1
ATOM 4197 N N . HIS B 1 232 ? 0.407 5.219 3.26 1 97.81 232 HIS B N 1
ATOM 4198 C CA . HIS B 1 232 ? 1.84 4.949 3.293 1 97.81 232 HIS B CA 1
ATOM 4199 C C . HIS B 1 232 ? 2.24 4.258 4.59 1 97.81 232 HIS B C 1
ATOM 4201 O O . HIS B 1 232 ? 3.035 3.312 4.574 1 97.81 232 HIS B O 1
ATOM 4207 N N . VAL B 1 233 ? 1.682 4.688 5.664 1 98.62 233 VAL B N 1
ATOM 4208 C CA . VAL B 1 233 ? 2.004 4.109 6.965 1 98.62 233 VAL B CA 1
ATOM 4209 C C . VAL B 1 233 ? 1.499 2.668 7.027 1 98.62 233 VAL B C 1
ATOM 4211 O O . VAL B 1 233 ? 2.197 1.779 7.52 1 98.62 233 VAL B O 1
ATOM 4214 N N . ARG B 1 234 ? 0.287 2.449 6.496 1 98.56 234 ARG B N 1
ATOM 4215 C CA . ARG B 1 234 ? -0.267 1.101 6.43 1 98.56 234 ARG B CA 1
ATOM 4216 C C . ARG B 1 234 ? 0.645 0.173 5.633 1 98.56 234 ARG B C 1
ATOM 4218 O O . ARG B 1 234 ? 0.925 -0.949 6.059 1 98.56 234 ARG B O 1
ATOM 4225 N N . LEU B 1 235 ? 1.125 0.641 4.516 1 98.31 235 LEU B N 1
ATOM 4226 C CA . LEU B 1 235 ? 2.008 -0.17 3.684 1 98.31 235 LEU B CA 1
ATOM 4227 C C . LEU B 1 235 ? 3.338 -0.422 4.391 1 98.31 235 LEU B C 1
ATOM 4229 O O . LEU B 1 235 ? 3.863 -1.536 4.352 1 98.31 235 LEU B O 1
ATOM 4233 N N . ALA B 1 236 ? 3.859 0.604 5.043 1 98.75 236 ALA B N 1
ATOM 4234 C CA . ALA B 1 236 ? 5.109 0.448 5.785 1 98.75 236 ALA B CA 1
ATOM 4235 C C . ALA B 1 236 ? 4.969 -0.613 6.875 1 98.75 236 ALA B C 1
ATOM 4237 O O . ALA B 1 236 ? 5.871 -1.435 7.066 1 98.75 236 ALA B O 1
ATOM 4238 N N . LEU B 1 237 ? 3.844 -0.551 7.516 1 98.75 237 LEU B N 1
ATOM 4239 C CA . LEU B 1 237 ? 3.549 -1.522 8.562 1 98.75 237 LEU B CA 1
ATOM 4240 C C . LEU B 1 237 ? 3.562 -2.943 8.008 1 98.75 237 LEU B C 1
ATOM 4242 O O . LEU B 1 237 ? 4.234 -3.82 8.555 1 98.75 237 LEU B O 1
ATOM 4246 N N . GLY B 1 238 ? 2.896 -3.168 6.898 1 98.62 238 GLY B N 1
ATOM 4247 C CA . GLY B 1 238 ? 2.896 -4.477 6.27 1 98.62 238 GLY B CA 1
ATOM 4248 C C . GLY B 1 238 ? 4.273 -4.922 5.816 1 98.62 238 GLY B C 1
ATOM 4249 O O . GLY B 1 238 ? 4.633 -6.094 5.957 1 98.62 238 GLY B O 1
ATOM 4250 N N . GLN B 1 239 ? 5.055 -3.992 5.32 1 98.44 239 GLN B N 1
ATOM 4251 C CA . GLN B 1 239 ? 6.387 -4.297 4.812 1 98.44 239 GLN B CA 1
ATOM 4252 C C . GLN B 1 23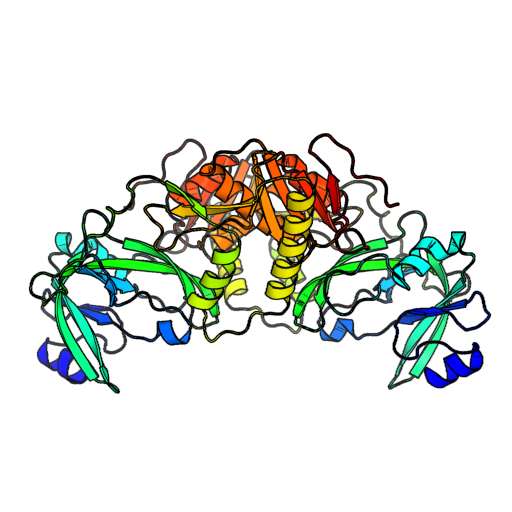9 ? 7.332 -4.684 5.945 1 98.44 239 GLN B C 1
ATOM 4254 O O . GLN B 1 239 ? 8.047 -5.684 5.852 1 98.44 239 GLN B O 1
ATOM 4259 N N . ILE B 1 240 ? 7.312 -3.906 6.988 1 98.62 240 ILE B N 1
ATOM 4260 C CA . ILE B 1 240 ? 8.25 -4.168 8.07 1 98.62 240 ILE B CA 1
ATOM 4261 C C . ILE B 1 240 ? 7.895 -5.484 8.758 1 98.62 240 ILE B C 1
ATOM 4263 O O . ILE B 1 240 ? 8.781 -6.246 9.156 1 98.62 240 ILE B O 1
ATOM 4267 N N . LEU B 1 241 ? 6.617 -5.824 8.914 1 98.69 241 LEU B N 1
ATOM 4268 C CA . LEU B 1 241 ? 6.207 -7.094 9.5 1 98.69 241 LEU B CA 1
ATOM 4269 C C . LEU B 1 241 ? 6.609 -8.266 8.609 1 98.69 241 LEU B C 1
ATOM 4271 O O . LEU B 1 241 ? 6.938 -9.344 9.102 1 98.69 241 LEU B O 1
ATOM 4275 N N . ASP B 1 242 ? 6.586 -8.047 7.312 1 98.5 242 ASP B N 1
ATOM 4276 C CA . ASP B 1 242 ? 7.016 -9.062 6.363 1 98.5 242 ASP B CA 1
ATOM 4277 C C . ASP B 1 242 ? 8.516 -9.336 6.488 1 98.5 242 ASP B C 1
ATOM 4279 O O . ASP B 1 242 ? 8.93 -10.477 6.664 1 98.5 242 ASP B O 1
ATOM 4283 N N . TYR B 1 243 ? 9.305 -8.281 6.543 1 98.44 243 TYR B N 1
ATOM 4284 C CA . TYR B 1 243 ? 10.758 -8.406 6.613 1 98.44 243 TYR B CA 1
ATOM 4285 C C . TYR B 1 243 ? 11.188 -8.984 7.953 1 98.44 243 TYR B C 1
ATOM 4287 O O . TYR B 1 243 ? 12.117 -9.797 8.016 1 98.44 243 TYR B O 1
ATOM 4295 N N . ALA B 1 244 ? 10.516 -8.633 8.938 1 98.56 244 ALA B N 1
ATOM 4296 C CA . ALA B 1 244 ? 10.891 -8.984 10.305 1 98.56 244 ALA B CA 1
ATOM 4297 C C . ALA B 1 244 ? 10.773 -10.492 10.531 1 98.56 244 ALA B C 1
ATOM 4299 O O . ALA B 1 244 ? 11.359 -11.031 11.469 1 98.56 244 ALA B O 1
ATOM 4300 N N . ARG B 1 245 ? 10.062 -11.188 9.703 1 97.69 245 ARG B N 1
ATOM 4301 C CA . ARG B 1 245 ? 9.953 -12.641 9.812 1 97.69 245 ARG B CA 1
ATOM 4302 C C . ARG B 1 245 ? 11.289 -13.312 9.547 1 97.69 245 ARG B C 1
ATOM 4304 O O . ARG B 1 245 ? 11.523 -14.445 9.984 1 97.69 245 ARG B O 1
ATOM 4311 N N . HIS B 1 246 ? 12.133 -12.641 8.82 1 97.69 246 HIS B N 1
ATOM 4312 C CA . HIS B 1 246 ? 13.328 -13.305 8.305 1 97.69 246 HIS B CA 1
ATOM 4313 C C . HIS B 1 246 ? 14.602 -12.648 8.844 1 97.69 246 HIS B C 1
ATOM 4315 O O . HIS B 1 246 ? 15.633 -13.305 8.961 1 97.69 246 HIS B O 1
ATOM 4321 N N . VAL B 1 247 ? 14.492 -11.383 9.188 1 98.44 247 VAL B N 1
ATOM 4322 C CA . VAL B 1 247 ? 15.672 -10.617 9.594 1 98.44 247 VAL B CA 1
ATOM 4323 C C . VAL B 1 247 ? 15.797 -10.633 11.109 1 98.44 247 VAL B C 1
ATOM 4325 O O . VAL B 1 247 ? 14.891 -10.195 11.82 1 98.44 247 VAL B O 1
ATOM 4328 N N . ASP B 1 248 ? 16.938 -11.148 11.555 1 98.25 248 ASP B N 1
ATOM 4329 C CA . ASP B 1 248 ? 17.234 -11.016 12.984 1 98.25 248 ASP B CA 1
ATOM 4330 C C . ASP B 1 248 ? 17.359 -9.547 13.383 1 98.25 248 ASP B C 1
ATOM 4332 O O . ASP B 1 248 ? 18.078 -8.781 12.734 1 98.25 248 ASP B O 1
ATOM 4336 N N . HIS B 1 249 ? 16.609 -9.148 14.406 1 98.56 249 HIS B N 1
ATOM 4337 C CA . HIS B 1 249 ? 16.578 -7.75 14.82 1 98.56 249 HIS B CA 1
ATOM 4338 C C . HIS B 1 249 ? 16.156 -7.625 16.281 1 98.56 249 HIS B C 1
ATOM 4340 O O . HIS B 1 249 ? 15.586 -8.562 16.844 1 98.56 249 HIS B O 1
ATOM 4346 N N . LYS B 1 250 ? 16.453 -6.453 16.828 1 98.31 250 LYS B N 1
ATOM 4347 C CA . LYS B 1 250 ? 16.031 -6.16 18.203 1 98.31 250 LYS B CA 1
ATOM 4348 C C . LYS B 1 250 ? 14.875 -5.168 18.219 1 98.31 250 LYS B C 1
ATOM 4350 O O . LYS B 1 250 ? 14.109 -5.129 19.188 1 98.31 250 LYS B O 1
ATOM 4355 N N . SER B 1 251 ? 14.797 -4.367 17.188 1 98.19 251 SER B N 1
ATOM 4356 C CA . SER B 1 251 ? 13.727 -3.373 17.125 1 98.19 251 SER B CA 1
ATOM 4357 C C . SER B 1 251 ? 13.336 -3.076 15.688 1 98.19 251 SER B C 1
ATOM 4359 O O . SER B 1 251 ? 14.016 -3.498 14.758 1 98.19 251 SER B O 1
ATOM 4361 N N . ARG B 1 252 ? 12.188 -2.482 15.5 1 98.75 252 ARG B N 1
ATOM 4362 C CA . ARG B 1 252 ? 11.625 -2.096 14.211 1 98.75 252 ARG B CA 1
ATOM 4363 C C . ARG B 1 252 ? 11.156 -0.643 14.227 1 98.75 252 ARG B C 1
ATOM 4365 O O . ARG B 1 252 ? 10.688 -0.15 15.258 1 98.75 252 ARG B O 1
ATOM 4372 N N . ALA B 1 253 ? 11.32 0.033 13.086 1 98.88 253 ALA B N 1
ATOM 4373 C CA . ALA B 1 253 ? 10.891 1.426 12.992 1 98.88 253 ALA B CA 1
ATOM 4374 C C . ALA B 1 253 ? 10.406 1.76 11.586 1 98.88 253 ALA B C 1
ATOM 4376 O O . ALA B 1 253 ? 10.836 1.136 10.609 1 98.88 253 ALA B O 1
ATOM 4377 N N . VAL B 1 254 ? 9.516 2.68 11.508 1 98.94 254 VAL B N 1
ATOM 4378 C CA . VAL B 1 254 ? 9.102 3.285 10.25 1 98.94 254 VAL B CA 1
ATOM 4379 C C . VAL B 1 254 ? 9.633 4.715 10.164 1 98.94 254 VAL B C 1
ATOM 4381 O O . VAL B 1 254 ? 9.492 5.492 11.117 1 98.94 254 VAL B O 1
ATOM 4384 N N . LEU B 1 255 ? 10.297 5.008 9.039 1 98.94 255 LEU B N 1
ATOM 4385 C CA . LEU B 1 255 ? 10.883 6.32 8.773 1 98.94 255 LEU B CA 1
ATOM 4386 C C . LEU B 1 255 ? 10 7.121 7.824 1 98.94 255 LEU B C 1
ATOM 4388 O O . LEU B 1 255 ? 9.742 6.691 6.695 1 98.94 255 LEU B O 1
ATOM 4392 N N . LEU B 1 256 ? 9.531 8.336 8.297 1 98.81 256 LEU B N 1
ATOM 4393 C CA . LEU B 1 256 ? 8.609 9.156 7.523 1 98.81 256 LEU B CA 1
ATOM 4394 C C . LEU B 1 256 ? 9.164 10.562 7.316 1 98.81 256 LEU B C 1
ATOM 4396 O O . LEU B 1 256 ? 9.992 11.023 8.102 1 98.81 256 LEU B O 1
ATOM 4400 N N . PRO B 1 257 ? 8.711 11.219 6.277 1 98.19 257 PRO B N 1
ATOM 4401 C CA . PRO B 1 257 ? 9.258 12.547 5.988 1 98.19 257 PRO B CA 1
ATOM 4402 C C . PRO B 1 257 ? 8.664 13.633 6.883 1 98.19 257 PRO B C 1
ATOM 4404 O O . PRO B 1 257 ? 9.172 14.758 6.914 1 98.19 257 PRO B O 1
ATOM 4407 N N . SER B 1 258 ? 7.586 13.328 7.539 1 97.75 258 SER B N 1
ATOM 4408 C CA . SER B 1 258 ? 6.941 14.273 8.445 1 97.75 258 SER B CA 1
ATOM 4409 C C . SER B 1 258 ? 6.145 13.547 9.523 1 97.75 258 SER B C 1
ATOM 4411 O O . SER B 1 258 ? 5.961 12.328 9.453 1 97.75 258 SER B O 1
ATOM 4413 N N . ASP B 1 259 ? 5.715 14.305 10.5 1 96.75 259 ASP B N 1
ATOM 4414 C CA . ASP B 1 259 ? 4.902 13.766 11.578 1 96.75 259 ASP B CA 1
ATOM 4415 C C . ASP B 1 259 ? 3.592 13.18 11.047 1 96.75 259 ASP B C 1
ATOM 4417 O O . ASP B 1 259 ? 2.756 13.914 10.516 1 96.75 259 ASP B O 1
ATOM 4421 N N . PRO B 1 260 ? 3.402 11.852 11.242 1 96.94 260 PRO B N 1
ATOM 4422 C CA . PRO B 1 260 ? 2.16 11.266 10.734 1 96.94 260 PRO B CA 1
ATOM 4423 C C . PRO B 1 260 ? 0.956 11.57 11.625 1 96.94 260 PRO B C 1
ATOM 4425 O O . PRO B 1 260 ? -0.188 11.344 11.219 1 96.94 260 PRO B O 1
ATOM 4428 N N . GLY B 1 261 ? 1.201 12.086 12.82 1 94.06 261 GLY B N 1
ATOM 4429 C CA . GLY B 1 261 ? 0.149 12.32 13.797 1 94.06 261 GLY B CA 1
ATOM 4430 C C . GLY B 1 261 ? 0.032 11.203 14.82 1 94.06 261 GLY B C 1
ATOM 4431 O O . GLY B 1 261 ? 0.472 10.078 14.578 1 94.06 261 GLY B O 1
ATOM 4432 N N . THR B 1 262 ? -0.607 11.492 15.938 1 93.88 262 THR B N 1
ATOM 4433 C CA . THR B 1 262 ? -0.673 10.609 17.094 1 93.88 262 THR B CA 1
ATOM 4434 C C . THR B 1 262 ? -1.362 9.297 16.734 1 93.88 262 THR B C 1
ATOM 4436 O O . THR B 1 262 ? -0.927 8.219 17.156 1 93.88 262 THR B O 1
ATOM 4439 N N . ASP B 1 263 ? -2.389 9.359 16.016 1 95.06 263 ASP B N 1
ATOM 4440 C CA . ASP B 1 263 ? -3.164 8.172 15.656 1 95.06 263 ASP B CA 1
ATOM 4441 C C . ASP B 1 263 ? -2.301 7.148 14.922 1 95.06 263 ASP B C 1
ATOM 4443 O O . ASP B 1 263 ? -2.291 5.969 15.281 1 95.06 263 ASP B O 1
ATOM 4447 N N . LEU B 1 264 ? -1.557 7.594 13.93 1 97.25 264 LEU B N 1
ATOM 4448 C CA . LEU B 1 264 ? -0.755 6.684 13.117 1 97.25 264 LEU B CA 1
ATOM 4449 C C . LEU B 1 264 ? 0.477 6.215 13.883 1 97.25 264 LEU B C 1
ATOM 4451 O O . LEU B 1 264 ? 0.96 5.102 13.672 1 97.25 264 LEU B O 1
ATOM 4455 N N . VAL B 1 265 ? 0.966 7.043 14.82 1 98.06 265 VAL B N 1
ATOM 4456 C CA . VAL B 1 265 ? 2.023 6.59 15.719 1 98.06 265 VAL B CA 1
ATOM 4457 C C . VAL B 1 265 ? 1.509 5.441 16.578 1 98.06 265 VAL B C 1
ATOM 4459 O O . VAL B 1 265 ? 2.195 4.43 16.75 1 98.06 265 VAL B O 1
ATOM 4462 N N . GLU B 1 266 ? 0.326 5.602 17.062 1 97.31 266 GLU B N 1
ATOM 4463 C CA . GLU B 1 266 ? -0.275 4.559 17.891 1 97.31 266 GLU B CA 1
ATOM 4464 C C . GLU B 1 266 ? -0.491 3.279 17.078 1 97.31 266 GLU B C 1
ATOM 4466 O O . GLU B 1 266 ? -0.347 2.174 17.609 1 97.31 266 GLU B O 1
ATOM 4471 N N . LEU B 1 267 ? -0.835 3.424 15.828 1 98 267 LEU B N 1
ATOM 4472 C CA . LEU B 1 267 ? -0.949 2.262 14.953 1 98 267 LEU B CA 1
ATOM 4473 C C . LEU B 1 267 ? 0.362 1.484 14.914 1 98 267 LEU B C 1
ATOM 4475 O O . LEU B 1 267 ? 0.374 0.267 15.109 1 98 267 LEU B O 1
ATOM 4479 N N . LEU B 1 268 ? 1.447 2.141 14.703 1 98.75 268 LEU B N 1
ATOM 4480 C CA . LEU B 1 268 ? 2.754 1.496 14.641 1 98.75 268 LEU B CA 1
ATOM 4481 C C . LEU B 1 268 ? 3.117 0.877 15.992 1 98.75 268 LEU B C 1
ATOM 4483 O O . LEU B 1 268 ? 3.604 -0.255 16.047 1 98.75 268 LEU B O 1
ATOM 4487 N N . HIS B 1 269 ? 2.807 1.621 17.031 1 98.5 269 HIS B N 1
ATOM 4488 C CA . HIS B 1 269 ? 3.115 1.148 18.391 1 98.5 269 HIS B CA 1
ATOM 4489 C C . HIS B 1 269 ? 2.375 -0.148 18.703 1 98.5 269 HIS B C 1
ATOM 4491 O O . HIS B 1 269 ? 2.883 -0.995 19.438 1 98.5 269 HIS B O 1
ATOM 4497 N N . GLY B 1 270 ? 1.22 -0.284 18.141 1 97.19 270 GLY B N 1
ATOM 4498 C CA . GLY B 1 270 ? 0.432 -1.488 18.359 1 97.19 270 GLY B CA 1
ATOM 4499 C C . GLY B 1 270 ? 1.153 -2.754 17.938 1 97.19 270 GLY B C 1
ATOM 4500 O O . GLY B 1 270 ? 0.852 -3.842 18.438 1 97.19 270 GLY B O 1
ATOM 4501 N N . SER B 1 271 ? 2.092 -2.646 17.031 1 97.56 271 SER B N 1
ATOM 4502 C CA . SER B 1 271 ? 2.908 -3.77 16.594 1 97.56 271 SER B CA 1
ATOM 4503 C C . SER B 1 271 ? 4.352 -3.625 17.062 1 97.56 271 SER B C 1
ATOM 4505 O O . SER B 1 271 ? 5.266 -4.184 16.453 1 97.56 271 SER B O 1
ATOM 4507 N N . GLU B 1 272 ? 4.543 -2.764 18.078 1 97.69 272 GLU B N 1
ATOM 4508 C CA . GLU B 1 272 ? 5.855 -2.539 18.672 1 97.69 272 GLU B CA 1
ATOM 4509 C C . GLU B 1 272 ? 6.844 -1.977 17.656 1 97.69 272 GLU B C 1
ATOM 4511 O O . GLU B 1 272 ? 7.992 -2.418 17.594 1 97.69 272 GLU B O 1
ATOM 4516 N N . ILE B 1 273 ? 6.371 -1.111 16.875 1 98.69 273 ILE B N 1
ATOM 4517 C CA . ILE B 1 273 ? 7.195 -0.449 15.875 1 98.69 273 ILE B CA 1
ATOM 4518 C C . ILE B 1 273 ? 7.367 1.024 16.234 1 98.69 273 ILE B C 1
ATOM 4520 O O . ILE B 1 273 ? 6.383 1.727 16.484 1 98.69 273 ILE B O 1
ATOM 4524 N N . ALA B 1 274 ? 8.578 1.487 16.281 1 98.81 274 ALA B N 1
ATOM 4525 C CA . ALA B 1 274 ? 8.852 2.9 16.516 1 98.81 274 ALA B CA 1
ATOM 4526 C C . ALA B 1 274 ? 8.516 3.746 15.297 1 98.81 274 ALA B C 1
ATOM 4528 O O . ALA B 1 274 ? 8.508 3.248 14.172 1 98.81 274 ALA B O 1
ATOM 4529 N N . CYS B 1 275 ? 8.18 4.98 15.57 1 98.81 275 CYS B N 1
ATOM 4530 C CA . CYS B 1 275 ? 7.98 5.957 14.508 1 98.81 275 CYS B CA 1
ATOM 4531 C C . CYS B 1 275 ? 9.117 6.973 14.477 1 98.81 275 CYS B C 1
ATOM 4533 O O . CYS B 1 275 ? 9.414 7.605 15.492 1 98.81 275 CYS B O 1
ATOM 4535 N N . ILE B 1 276 ? 9.789 7.062 13.383 1 98.88 276 ILE B N 1
ATOM 4536 C CA . ILE B 1 276 ? 10.789 8.094 13.141 1 98.88 276 ILE B CA 1
ATOM 4537 C C . ILE B 1 276 ? 10.297 9.047 12.055 1 98.88 276 ILE B C 1
ATOM 4539 O O . ILE B 1 276 ? 9.828 8.602 11 1 98.88 276 ILE B O 1
ATOM 4543 N N . TYR B 1 277 ? 10.328 10.336 12.289 1 98.69 277 TYR B N 1
ATOM 4544 C CA . TYR B 1 277 ? 9.984 11.266 11.219 1 98.69 277 TYR B CA 1
ATOM 4545 C C . TYR B 1 277 ? 10.906 12.477 11.234 1 98.69 277 TYR B C 1
ATOM 4547 O O . TYR B 1 277 ? 11.508 12.797 12.266 1 98.69 277 TYR B O 1
ATOM 4555 N N . GLU B 1 278 ? 11.078 13.047 10.078 1 98.12 278 GLU B N 1
ATOM 4556 C CA . GLU B 1 278 ? 11.938 14.219 9.938 1 98.12 278 GLU B CA 1
ATOM 4557 C C . GLU B 1 278 ? 11.203 15.492 10.375 1 98.12 278 GLU B C 1
ATOM 4559 O O . GLU B 1 278 ? 10.031 15.68 10.047 1 98.12 278 GLU B O 1
ATOM 4564 N N . SER B 1 279 ? 11.883 16.281 11.148 1 95.88 279 SER B N 1
ATOM 4565 C CA . SER B 1 279 ? 11.328 17.562 11.531 1 95.88 279 SER B CA 1
ATOM 4566 C C . SER B 1 279 ? 11.289 18.531 10.344 1 95.88 279 SER B C 1
ATOM 4568 O O . SER B 1 279 ? 11.641 18.141 9.227 1 95.88 279 SER B O 1
ATOM 4570 N N . THR B 1 280 ? 10.758 19.719 10.547 1 92.5 280 THR B N 1
ATOM 4571 C CA . THR B 1 280 ? 10.695 20.703 9.469 1 92.5 280 THR B CA 1
ATOM 4572 C C . THR B 1 280 ? 12.102 21.172 9.086 1 92.5 280 THR B C 1
ATOM 4574 O O . THR B 1 280 ? 12.289 21.766 8.031 1 92.5 280 THR B O 1
ATOM 4577 N N . THR B 1 281 ? 13.055 20.906 9.93 1 92.38 281 THR B N 1
ATOM 4578 C CA . THR B 1 281 ? 14.469 21.094 9.602 1 92.38 281 THR B CA 1
ATOM 4579 C C . THR B 1 281 ? 15.062 19.828 9 1 92.38 281 THR B C 1
ATOM 4581 O O . THR B 1 281 ? 15.117 18.797 9.664 1 92.38 281 THR B O 1
ATOM 4584 N N . PRO B 1 282 ? 15.539 19.906 7.797 1 92.44 282 PRO B N 1
ATOM 4585 C CA . PRO B 1 282 ? 16.094 18.703 7.164 1 92.44 282 PRO B CA 1
ATOM 4586 C C . PRO B 1 282 ? 17.266 18.109 7.945 1 92.44 282 PRO B C 1
ATOM 4588 O O . PRO B 1 282 ? 18.125 18.844 8.438 1 92.44 282 PRO B O 1
ATOM 4591 N N . GLY B 1 283 ? 17.25 16.812 8.117 1 95.12 283 GLY B N 1
ATOM 4592 C CA . GLY B 1 283 ? 18.344 16.109 8.781 1 95.12 283 GLY B CA 1
ATOM 4593 C C . GLY B 1 283 ? 18.141 15.969 10.273 1 95.12 283 GLY B C 1
ATOM 4594 O O . GLY B 1 283 ? 18.938 15.328 10.953 1 95.12 283 GLY B O 1
ATOM 4595 N N . VAL B 1 284 ? 17.078 16.656 10.758 1 97.12 284 VAL B N 1
ATOM 4596 C CA . VAL B 1 284 ? 16.719 16.516 12.172 1 97.12 284 VAL B CA 1
ATOM 4597 C C . VAL B 1 284 ? 15.539 15.562 12.312 1 97.12 284 VAL B C 1
ATOM 4599 O O . VAL B 1 284 ? 14.484 15.773 11.711 1 97.12 284 VAL B O 1
ATOM 4602 N N . PHE B 1 285 ? 15.719 14.539 13.164 1 98.25 285 PHE B N 1
ATOM 4603 C CA . PHE B 1 285 ? 14.719 13.484 13.234 1 98.25 285 PHE B CA 1
ATOM 4604 C C . PHE B 1 285 ? 14.156 13.367 14.648 1 98.25 285 PHE B C 1
ATOM 4606 O O . PHE B 1 285 ? 14.875 13.594 15.625 1 98.25 285 PHE B O 1
ATOM 4613 N N . VAL B 1 286 ? 12.922 13.086 14.688 1 98.12 286 VAL B N 1
ATOM 4614 C CA . VAL B 1 286 ? 12.219 12.781 15.938 1 98.12 286 VAL B CA 1
ATOM 4615 C C . VAL B 1 286 ? 11.867 11.297 15.977 1 98.12 286 VAL B C 1
ATOM 4617 O O . VAL B 1 286 ? 11.406 10.734 14.984 1 98.12 286 VAL B O 1
ATOM 4620 N N . ARG B 1 287 ? 12.141 10.672 17.062 1 98.25 287 ARG B N 1
ATOM 4621 C CA . ARG B 1 287 ? 11.812 9.266 17.266 1 98.25 287 ARG B CA 1
ATOM 4622 C C . ARG B 1 287 ? 10.805 9.102 18.406 1 98.25 287 ARG B C 1
ATOM 4624 O O . ARG B 1 287 ? 10.93 9.734 19.453 1 98.25 287 ARG B O 1
ATOM 4631 N N . VAL B 1 288 ? 9.781 8.375 18.156 1 98.31 288 VAL B N 1
ATOM 4632 C CA . VAL B 1 288 ? 8.797 8.031 19.172 1 98.31 288 VAL B CA 1
ATOM 4633 C C . VAL B 1 288 ? 8.75 6.512 19.344 1 98.31 288 VAL B C 1
ATOM 4635 O O . VAL B 1 288 ? 8.234 5.797 18.484 1 98.31 288 VAL B O 1
ATOM 4638 N N . ASP B 1 289 ? 9.242 5.996 20.453 1 97.94 289 ASP B N 1
ATOM 4639 C CA . ASP B 1 289 ? 9.336 4.559 20.703 1 97.94 289 ASP B CA 1
ATOM 4640 C C . ASP B 1 289 ? 8.023 4.02 21.281 1 97.94 289 ASP B C 1
ATOM 4642 O O . ASP B 1 289 ? 7.266 4.762 21.906 1 97.94 289 ASP B O 1
ATOM 4646 N N . PRO B 1 290 ? 7.801 2.686 21.016 1 95.06 290 PRO B N 1
ATOM 4647 C CA . PRO B 1 290 ? 6.621 2.096 21.656 1 95.06 290 PRO B CA 1
ATOM 4648 C C . PRO B 1 290 ? 6.609 2.285 23.172 1 95.06 290 PRO B C 1
ATOM 4650 O O . PRO B 1 290 ? 7.656 2.176 23.812 1 95.06 290 PRO B O 1
ATOM 4653 N N . GLY B 1 291 ? 5.461 2.596 23.75 1 88.38 291 GLY B N 1
ATOM 4654 C CA . GLY B 1 291 ? 5.348 2.852 25.188 1 88.38 291 GLY B CA 1
ATOM 4655 C C . GLY B 1 291 ? 5.57 4.305 25.547 1 88.38 291 GLY B C 1
ATOM 4656 O O . GLY B 1 291 ? 5.215 4.738 26.641 1 88.38 291 GLY B O 1
ATOM 4657 N N . GLU B 1 292 ? 6.203 5.051 24.578 1 80.62 292 GLU B N 1
ATOM 4658 C CA . GLU B 1 292 ? 6.395 6.484 24.781 1 80.62 292 GLU B CA 1
ATOM 4659 C C . GLU B 1 292 ? 5.258 7.289 24.156 1 80.62 292 GLU B C 1
ATOM 4661 O O . GLU B 1 292 ? 4.613 6.828 23.219 1 80.62 292 GLU B O 1
ATOM 4666 N N . SER B 1 293 ? 4.863 8.406 24.812 1 71.75 293 SER B N 1
ATOM 4667 C CA . SER B 1 293 ? 3.863 9.289 24.219 1 71.75 293 SER B CA 1
ATOM 4668 C C . SER B 1 293 ? 4.48 10.195 23.156 1 71.75 293 SER B C 1
ATOM 4670 O O . SER B 1 293 ? 5.68 10.484 23.203 1 71.75 293 SER B O 1
ATOM 4672 N N . THR B 1 294 ? 3.771 10.43 22.047 1 66.12 294 THR B N 1
ATOM 4673 C CA . THR B 1 294 ? 4.211 11.344 21 1 66.12 294 THR B CA 1
ATOM 4674 C C . THR B 1 294 ? 4.535 12.719 21.594 1 66.12 294 THR B C 1
ATOM 4676 O O . THR B 1 294 ? 3.771 13.25 22.391 1 66.12 294 THR B O 1
ATOM 4679 N N . PRO B 1 295 ? 5.762 13.211 21.344 1 50.69 295 PRO B N 1
ATOM 4680 C CA . PRO B 1 295 ? 6.062 14.555 21.844 1 50.69 295 PRO B CA 1
ATOM 4681 C C . PRO B 1 295 ? 5.031 15.594 21.391 1 50.69 295 PRO B C 1
ATOM 4683 O O . PRO B 1 295 ? 4.473 15.484 20.297 1 50.69 295 PRO B O 1
ATOM 4686 N N . ALA B 1 296 ? 4.422 16.219 22.344 1 47.16 296 ALA B N 1
ATOM 4687 C CA . ALA B 1 296 ? 3.43 17.266 22.109 1 47.16 296 ALA B CA 1
ATOM 4688 C C . ALA B 1 296 ? 3.893 18.219 21.016 1 47.16 296 ALA B C 1
ATOM 4690 O O . ALA B 1 296 ? 5.09 18.469 20.875 1 47.16 296 ALA B O 1
ATOM 4691 N N . ASN B 1 297 ? 3.156 18.438 19.891 1 42.06 297 ASN B N 1
ATOM 4692 C CA . ASN B 1 297 ? 3.41 19.391 18.828 1 42.06 297 ASN B CA 1
ATOM 4693 C C . ASN B 1 297 ? 4.145 20.625 19.328 1 42.06 297 ASN B C 1
ATOM 4695 O O . ASN B 1 297 ? 3.627 21.344 20.172 1 42.06 297 ASN B O 1
ATOM 4699 N N . SER B 1 298 ? 5.504 20.5 19.531 1 30.38 298 SER B N 1
ATOM 4700 C CA . SER B 1 298 ? 6.156 21.797 19.578 1 30.38 298 SER B CA 1
ATOM 4701 C C . SER B 1 298 ? 5.969 22.562 18.281 1 30.38 298 SER B C 1
ATOM 4703 O O . SER B 1 298 ? 5.906 21.969 17.203 1 30.38 298 SER B O 1
#

Solvent-accessible surface area (backbone atoms only — not comparable to full-atom values): 31854 Å² total; per-residue (Å²): 82,36,64,68,55,49,25,65,72,54,48,38,56,63,88,81,51,47,47,28,55,19,46,98,54,51,40,31,39,33,50,52,67,69,64,43,47,77,72,63,40,69,72,57,43,77,44,61,64,33,36,31,28,42,63,54,59,66,60,61,58,48,39,58,79,49,69,54,38,33,47,58,75,43,16,75,87,70,59,40,43,39,33,39,27,35,67,66,56,92,73,23,36,36,83,56,35,39,38,42,65,28,81,91,56,41,53,28,43,44,74,43,59,32,82,84,60,49,71,12,24,35,41,35,34,28,30,35,64,72,73,30,89,59,62,78,55,41,96,56,79,75,79,50,91,50,75,44,73,44,82,36,61,62,73,53,53,62,50,46,58,38,64,66,35,67,88,52,75,77,50,70,58,56,49,49,27,50,52,51,51,52,40,50,49,51,49,42,42,75,72,70,32,54,67,28,20,42,39,36,39,44,62,59,37,79,61,68,44,71,52,73,30,30,37,60,71,65,33,24,44,36,30,68,36,56,24,36,18,69,67,44,49,22,35,42,49,20,48,45,60,55,49,54,75,70,49,91,62,76,42,40,34,38,38,23,60,32,81,56,49,68,69,57,45,50,54,38,29,73,73,58,20,22,38,30,21,30,46,97,50,85,74,40,73,45,76,38,49,57,95,54,74,71,79,71,88,122,83,36,62,68,54,48,25,65,72,55,47,39,57,64,89,79,50,49,47,28,53,20,47,99,55,50,40,32,38,33,49,51,66,69,64,42,46,77,73,64,40,69,71,58,43,77,43,63,64,33,36,32,29,41,64,55,59,66,61,62,58,49,40,59,77,50,68,54,37,32,48,58,74,43,16,73,87,70,59,39,43,39,34,39,27,36,67,66,54,91,74,24,36,36,83,56,33,40,38,42,66,28,81,91,55,41,53,28,45,45,74,44,59,32,83,84,62,47,72,13,23,36,42,35,33,27,30,34,63,73,73,30,88,61,61,79,54,42,95,56,79,74,79,49,91,49,73,44,75,43,84,36,62,62,73,52,54,62,50,48,57,38,63,69,35,68,86,54,77,78,50,68,58,57,49,50,27,51,50,50,51,50,41,51,51,50,50,41,43,73,72,69,31,54,67,28,20,42,40,36,41,42,63,59,37,79,60,69,45,70,51,73,31,31,38,60,71,63,33,24,44,34,30,67,37,56,24,35,19,70,68,43,49,22,35,40,48,20,48,45,59,54,50,53,75,72,47,90,61,75,40,39,33,39,39,24,60,32,81,56,48,67,68,56,45,50,52,37,29,74,71,58,20,22,39,32,21,30,44,98,51,86,76,40,73,47,76,38,48,54,96,53,75,70,78,71,89,121

Foldseek 3Di:
DFLVVVLVVQAHFDSPWQWTDRPPDLEIEGEADCVQVVQLDDPADADQQQWTKGWDDDQDAADDCDDRNVCQLCSVVVVHWYWYWYDPDDRDIHTQATWHADPVQQWAWDWGAGPVGDIHIIIMGIIHHDPGDTDDHDPDDPQDPAKDKDWAALVVVVVVVCVSPVPDDDDPFVVLQNVLLVLVCVLLVVVVWDKTKMWIHGRRHPGTDIFNMATPVQQEGEHEGSALEPVRLVVSLVVQVVPPVRRDGDAYEYEHADDSDQVSQVVCLVVQYKYKYADPDGSHIDIAGRVGGDPDPD/DFLVVVLVVQAHFDSPWQWTDRPPDLEIEGEADCVLVVQLDDPADADLQQWTKGWDDDQDAADDCDDRNVCQLCSVVVVHWYWYWYDPDDRDIHTQATWHADPVQAWAWDWTAGPVGDIHIIIMGIIHHDPGDTDDHDPDDPQDPAKDKDWAALVVVVVVVCVSPVPDDDDPFVVLQNVLLVLVCVLLVVVVWDKTKMWIHGRRHPGTDIFNMATPVQQEGEHEGSALEPVRLVVSLVVQVVPPVHRDGDAYEYEHADDSDQVSQVVCLVVQYKYKYADPDGSHIDIAGRVGGDPDDD

pLDDT: mean 88.38, std 12.86, range [30.38, 98.94]

Organism: NCBI:txid927661